Protein 4PLF (pdb70)

Foldseek 3Di:
DDAFAEEEEAACPQQSLLLLLVCLLVVRGAYEYEYQDPPVQQVSQVVSVVVSVVSVHDYHYHYDHDLLVCAPHQAYEYAPFDQAAPPDDLLPGFLLNRQVGQLVVLLVNLQSCQPGPQNHQYEYERPPFFVSQLLNCVNNVHDQQRTWYPAFQLLQLLLLVLVCVLLVHDSVQWGWTWWFGNALLIRTPQQPIGRNNHRVVVCCVVVSAHPVSSVVSRNCSRCVFSVQSVVVVDGTDHNSSNVRVVVLVCCQSAFVQDFTWIFGADDQALHDGDTTITATAGQGNSHRPGGDRDPDDPVSSVSNVVRVVVVVVSVVVCVVSVSDD/DDAWAEEEEEACPQQNLLLLLVCLLVVRGAYEYEYCDPPVQQVSQVVSVVVSVVSVHDYHYHYDPDLLVCAPHQEYEYAPFDQADPPDDLLPGFLLNRLVGCLVVLLVNLQSCLVGPLNHQYEYERPPWFVSQLSNCVQNVHDQQRTWYQAFQLLQLQLLVLVCVLLVHDSVQWGWTWWFGRALLIRTDQQPIGGNNHRPVVCCVVVSAHVVSSVVSRNCSRCVFSVQSVVVVDGTDRNSSSVRVVVLVVQQSAFVQDFTWIFGADDQALHDGDTTITATAGQGNSHRPGGDRDPDDPVSSVSNVVSVVVVVVSVVVSVVSPDDHCPPHD

Solvent-accessible surface area: 27295 Å² total; per-residue (Å²): 220,132,170,128,78,53,0,0,0,0,5,0,32,103,30,0,10,25,0,0,108,40,0,1,93,100,82,34,6,27,1,7,0,6,18,110,82,144,111,59,0,64,37,59,5,112,97,15,35,109,17,8,82,146,34,114,24,90,14,121,12,40,14,7,36,53,35,96,54,0,101,58,6,49,0,0,0,0,24,20,34,77,66,49,10,84,89,104,60,46,189,95,39,38,19,72,44,2,6,56,75,0,0,126,49,0,87,79,0,0,86,15,0,108,130,46,5,59,120,0,0,0,0,0,13,7,32,4,2,7,0,0,0,38,1,0,20,88,40,2,56,10,71,89,51,28,0,0,0,6,3,3,16,6,3,10,32,20,0,59,91,22,0,4,107,72,8,84,13,12,70,64,2,1,2,2,0,3,2,5,8,19,15,104,102,4,6,11,2,54,116,3,1,5,0,19,2,1,49,7,111,11,19,35,151,97,59,96,1,61,82,116,44,3,77,112,17,24,94,104,0,56,68,2,6,20,58,53,0,74,140,87,44,156,23,25,18,51,143,42,6,0,48,5,0,2,51,0,0,30,0,32,21,161,71,78,41,26,3,11,4,0,0,0,23,0,114,39,40,7,69,36,138,68,40,0,0,2,0,0,0,9,0,0,32,97,0,16,59,88,13,9,66,8,54,28,40,110,124,20,58,82,94,0,44,112,0,8,62,48,5,115,97,37,30,113,41,0,127,89,88,58,8,39,66,152,138,134,128,79,53,0,0,0,0,5,0,32,108,28,0,10,24,0,0,109,40,0,0,90,100,84,35,5,25,1,9,0,7,19,112,77,138,114,59,0,64,38,60,5,110,99,15,34,107,17,9,82,149,34,115,24,90,14,132,13,48,14,7,39,53,34,108,52,0,143,54,6,48,0,0,0,0,25,20,38,70,65,42,12,95,86,104,53,46,190,83,41,37,21,77,45,1,8,66,78,0,0,123,53,0,23,58,0,0,2,6,0,95,108,42,5,65,124,0,0,0,0,0,14,8,30,4,2,7,0,0,0,29,5,0,20,49,15,2,60,9,68,90,44,26,0,0,0,6,4,2,15,7,3,9,34,19,0,58,92,20,0,3,108,87,12,97,9,12,70,66,2,1,2,2,0,2,1,5,10,20,14,107,97,4,5,13,2,41,119,3,0,6,0,20,2,0,47,3,104,13,6,34,146,106,60,66,2,60,76,128,56,0,72,63,18,19,83,102,0,47,85,3,6,20,58,58,0,78,142,88,39,156,23,27,15,51,143,43,7,0,47,5,0,1,49,0,0,29,0,32,18,162,70,78,39,26,3,10,5,0,0,0,24,0,112,40,39,6,69,37,140,70,38,1,0,3,0,0,0,14,0,0,35,93,0,16,62,106,12,8,63,9,79,27,43,106,123,21,56,96,97,0,50,107,0,7,76,69,5,150,74,33,34,153,42,10,134,92,71,62,46,65,119,63,110,73,73,56

CATH classification: 3.40.50.720 (+1 more: 3.90.110.10)

Radius of gyration: 27.27 Å; Cα contacts (8 Å, |Δi|>4): 1520; chains: 2; bounding box: 61×84×60 Å

B-factor: mean 20.84, std 10.87, range [7.34, 77.81]

Nearest PDB structures (foldseek):
  4plf-assembly1_B  TM=9.972E-01  e=5.187E-67  Apicomplexa
  4plt-assembly1_B  TM=9.980E-01  e=7.867E-57  Apicomplexa
  1sow-assembly1_B  TM=9.976E-01  e=1.548E-54  Toxoplasma gondii
  1pzh-assembly1_C  TM=9.939E-01  e=4.296E-53  Toxoplasma gondii ME49
  7w8a-assembly1_A  TM=9.701E-01  e=4.616E-47  Babesia orientalis

InterPro domains:
  IPR001236 Lactate/malate dehydrogenase, N-terminal [PF00056] (10-153)
  IPR001557 L-lactate/malate dehydrogenase [PIRSF000102] (6-323)
  IPR001557 L-lactate/malate dehydrogenase [PR00086] (10-34)
  IPR001557 L-lactate/malate dehydrogenase [PR00086] (34-58)
  IPR001557 L-lactate/malate dehydrogenase [PR00086] (127-147)
  IPR001557 L-lactate/malate dehydrogenase [PR00086] (151-169)
  IPR001557 L-lactate/malate dehydrogenase [PR00086] (181-194)
  IPR011275 Malate dehydrogenase, type 3 [MF_00487] (9-323)
  IPR011275 Malate dehydrogenase, type 3 [TIGR01763] (8-320)
  IPR011275 Malate dehydrogenase, type 3 [cd01339] (11-320)
  IPR015955 Lactate dehydrogenase/glycoside hydrolase, family 4, C-terminal [G3DSA:3.90.110.10] (156-334)
  IPR015955 Lactate dehydrogenase/glycoside hydrolase, family 4, C-terminal [SSF56327] (154-322)
  IPR022383 Lactate/malate dehydrogenase, C-terminal [PF02866] (158-321)
  IPR036291 NAD(P)-binding domain superfamily [SSF51735] (10-154)

Secondary structure (DSSP, 8-state):
-PPPPEEEEE--SHHHHHHHHHHHHHT--EEEEE-SSSSHHHHHHHHHHHHHHHTT----EEEES-GGGGTT-SEEEE--S-SS-TT--STT--GGGGHHHHHHHHHHHHHHHHHH-TTSEEEE--SSHHHHHHHHHHHH---GGGEEE--HHHHHHHHHHHHHHHHT--GGGEE--EEB-SSTT-EE-GGG-EETTEEHHHHHHTTSS-HHHHHHHHHHHHHHHHHHHHHHSSS---HHHHHHHHHHHHHHHTT--EEEEEEEEEESGGG-EEEEEEEEEEEETTEEEEE------HHHHHHHHHHHHHHHHHHHHHHHTTS--/-PPPPEEEEE--SHHHHHHHHHHHHHT--EEEEE-SSSSHHHHHHHHHHHHHHHTT----EEEES-GGGGTT-SEEEE--S-SS-TT--STT--GGGGHHHHHHHHHHHHHHHHHH-TTSEEEE--SSHHHHHHHHHHHH---GGGEEE--HHHHHHHHHHHHHHHHTS-GGGEE--EEB-SSTT-EE-GGG-EETTEEHHHHHHTTSS-HHHHHHHHHHHHHHHHHHHHHHSSS---HHHHHHHHHHHHHHHTT--EEEEEEEEEESGGG-EEEEEEEEEEEETTEEEEE------HHHHHHHHHHHHHHHHHHHHHHHH-PPSSSS--

Structure (mmCIF, N/CA/C/O backbone):
data_4PLF
#
_entry.id   4PLF
#
_cell.length_a   113.440
_cell.length_b   143.190
_cell.length_c   91.420
_cell.angle_alpha   90.000
_cell.angle_beta   90.000
_cell.angle_gamma   90.000
#
_symmetry.space_group_name_H-M   'C 2 2 21'
#
loop_
_entity.id
_entity.type
_entity.pdbx_description
1 polymer 'lactate dehydrogenase'
2 non-polymer '1,4-DIHYDRONICOTINAMIDE ADENINE DINUCLEOTIDE'
3 non-polymer 'PYRUVIC ACID'
4 non-polymer NICOTINAMIDE-ADENINE-DINUCLEOTIDE
5 water water
#
loop_
_atom_site.group_PDB
_atom_site.id
_atom_site.type_symbol
_atom_site.label_atom_id
_atom_site.label_alt_id
_atom_site.label_comp_id
_atom_site.label_asym_id
_atom_site.label_entity_id
_atom_site.label_seq_id
_atom_site.pdbx_PDB_ins_code
_atom_site.Cartn_x
_atom_site.Cartn_y
_atom_site.Cartn_z
_atom_site.occupancy
_atom_site.B_iso_or_equiv
_atom_site.auth_seq_id
_atom_site.auth_comp_id
_atom_site.auth_asym_id
_atom_site.auth_atom_id
_atom_site.pdbx_PDB_model_num
ATOM 1 N N . MET A 1 5 ? -26.742 -38.790 -15.969 1.00 33.49 5 MET A N 1
ATOM 2 C CA . MET A 1 5 ? -25.407 -38.805 -16.551 1.00 31.06 5 MET A CA 1
ATOM 3 C C . MET A 1 5 ? -24.418 -38.178 -15.550 1.00 27.17 5 MET A C 1
ATOM 4 O O . MET A 1 5 ? -24.721 -37.244 -14.793 1.00 27.69 5 MET A O 1
ATOM 17 N N . THR A 1 6 ? -23.206 -38.684 -15.547 1.00 24.04 6 THR A N 1
ATOM 18 C CA . THR A 1 6 ? -22.114 -37.998 -14.827 1.00 21.69 6 THR A CA 1
ATOM 19 C C . THR A 1 6 ? -21.534 -36.948 -15.729 1.00 23.20 6 THR A C 1
ATOM 20 O O . THR A 1 6 ? -20.964 -37.280 -16.765 1.00 25.05 6 THR A O 1
ATOM 31 N N . LYS A 1 7 ? -21.561 -35.704 -15.314 1.00 22.73 7 LYS A N 1
ATOM 32 C CA . LYS A 1 7 ? -21.064 -34.655 -16.170 1.00 22.14 7 LYS A CA 1
ATOM 33 C C . LYS A 1 7 ? -19.525 -34.578 -16.158 1.00 17.74 7 LYS A C 1
ATOM 34 O O . LYS A 1 7 ? -18.890 -34.988 -15.194 1.00 17.61 7 LYS A O 1
ATOM 53 N N . ARG A 1 8 ? -18.986 -33.943 -17.179 1.00 14.61 8 ARG A N 1
ATOM 54 C CA . ARG A 1 8 ? -17.590 -33.530 -17.157 1.00 12.45 8 ARG A CA 1
ATOM 55 C C . ARG A 1 8 ? -17.361 -32.673 -15.927 1.00 11.85 8 ARG A C 1
ATOM 56 O O . ARG A 1 8 ? -18.234 -31.960 -15.427 1.00 12.90 8 ARG A O 1
ATOM 77 N N . LYS A 1 9 ? -16.154 -32.723 -15.454 1.00 10.38 9 LYS A N 1
ATOM 78 C CA . LYS A 1 9 ? -15.719 -31.765 -14.430 1.00 10.27 9 LYS A CA 1
ATOM 79 C C . LYS A 1 9 ? -15.889 -30.366 -14.950 1.00 10.49 9 LYS A C 1
ATOM 80 O O . LYS A 1 9 ? -15.691 -30.137 -16.132 1.00 11.13 9 LYS A O 1
ATOM 99 N N . LYS A 1 10 ? -16.122 -29.432 -14.051 1.00 10.35 10 LYS A N 1
ATOM 100 C CA . LYS A 1 10 ? -16.285 -27.998 -14.386 1.00 10.39 10 LYS A CA 1
ATOM 101 C C . LYS A 1 10 ? -15.282 -27.212 -13.568 1.00 9.70 10 LYS A C 1
ATOM 102 O O . LYS A 1 10 ? -15.280 -27.302 -12.334 1.00 10.42 10 LYS A O 1
ATOM 121 N N . ILE A 1 11 ? -14.448 -26.468 -14.266 1.00 9.49 11 ILE A N 1
ATOM 122 C CA . ILE A 1 11 ? -13.384 -25.696 -13.639 1.00 9.13 11 ILE A CA 1
ATOM 123 C C . ILE A 1 11 ? -13.640 -24.232 -13.980 1.00 8.50 11 ILE A C 1
ATOM 124 O O . ILE A 1 11 ? -13.619 -23.868 -15.164 1.00 9.62 11 ILE A O 1
ATOM 140 N N . SER A 1 12 ? -13.823 -23.402 -12.948 1.00 8.36 12 SER A N 1
ATOM 141 C CA . SER A 1 12 ? -13.986 -21.978 -13.173 1.00 8.76 12 SER A CA 1
ATOM 142 C C . SER A 1 12 ? -12.743 -21.221 -12.833 1.00 8.78 12 SER A C 1
ATOM 143 O O . SER A 1 12 ? -12.154 -21.413 -11.777 1.00 9.72 12 SER A O 1
ATOM 151 N N . LEU A 1 13 ? -12.315 -20.358 -13.733 1.00 8.58 13 LEU A N 1
ATOM 152 C CA . LEU A 1 13 ? -11.110 -19.575 -13.610 1.00 8.24 13 LEU A CA 1
ATOM 153 C C . LEU A 1 13 ? -11.541 -18.130 -13.454 1.00 8.48 13 LEU A C 1
ATOM 154 O O . LEU A 1 13 ? -12.056 -17.497 -14.380 1.00 9.39 13 LEU A O 1
ATOM 170 N N . ILE A 1 14 ? -11.453 -17.659 -12.225 1.00 8.63 14 ILE A N 1
ATOM 171 C CA . ILE A 1 14 ? -11.915 -16.350 -11.840 1.00 8.72 14 ILE A CA 1
ATOM 172 C C . ILE A 1 14 ? -10.704 -15.418 -12.003 1.00 9.18 14 ILE A C 1
ATOM 173 O O . ILE A 1 14 ? -9.776 -15.396 -11.191 1.00 9.66 14 ILE A O 1
ATOM 189 N N . GLY A 1 15 ? -10.718 -14.707 -13.137 1.00 8.66 15 GLY A N 1
ATOM 190 C CA . GLY A 1 15 ? -9.579 -13.992 -13.647 1.00 8.25 15 GLY A CA 1
ATOM 191 C C . GLY A 1 15 ? -9.152 -14.700 -14.947 1.00 8.73 15 GLY A C 1
ATOM 192 O O . GLY A 1 15 ? -8.800 -15.891 -14.963 1.00 9.46 15 GLY A O 1
ATOM 196 N N . SER A 1 16 ? -9.127 -13.945 -16.044 1.00 8.96 16 SER A N 1
ATOM 197 C CA . SER A 1 16 ? -8.870 -14.471 -17.391 1.00 9.05 16 SER A CA 1
ATOM 198 C C . SER A 1 16 ? -7.715 -13.771 -18.074 1.00 9.32 16 SER A C 1
ATOM 199 O O . SER A 1 16 ? -7.703 -13.640 -19.281 1.00 10.47 16 SER A O 1
ATOM 207 N N . GLY A 1 17 ? -6.792 -13.333 -17.249 1.00 9.39 17 GLY A N 1
ATOM 208 C CA . GLY A 1 17 ? -5.559 -12.713 -17.730 1.00 9.25 17 GLY A CA 1
ATOM 209 C C . GLY A 1 17 ? -4.509 -13.760 -18.092 1.00 9.73 17 GLY A C 1
ATOM 210 O O . GLY A 1 17 ? -4.813 -14.827 -18.602 1.00 9.97 17 GLY A O 1
ATOM 214 N N . MET A 1 18 ? -3.255 -13.434 -17.870 1.00 9.17 18 MET A N 1
ATOM 215 C CA . MET A 1 18 ? -2.180 -14.325 -18.325 1.00 9.46 18 MET A CA 1
ATOM 216 C C . MET A 1 18 ? -2.287 -15.669 -17.667 1.00 9.17 18 MET A C 1
ATOM 217 O O . MET A 1 18 ? -2.208 -16.682 -18.387 1.00 10.30 18 MET A O 1
ATOM 231 N N . ILE A 1 19 ? -2.366 -15.733 -16.362 1.00 9.02 19 ILE A N 1
ATOM 232 C CA . ILE A 1 19 ? -2.442 -17.038 -15.735 1.00 9.00 19 ILE A CA 1
ATOM 233 C C . ILE A 1 19 ? -3.755 -17.737 -16.031 1.00 8.62 19 ILE A C 1
ATOM 234 O O . ILE A 1 19 ? -3.747 -18.952 -16.326 1.00 8.82 19 ILE A O 1
ATOM 250 N N . GLY A 1 20 ? -4.862 -17.025 -15.953 1.00 8.37 20 GLY A N 1
ATOM 251 C CA . GLY A 1 20 ? -6.122 -17.672 -16.198 1.00 8.61 20 GLY A CA 1
ATOM 252 C C . GLY A 1 20 ? -6.222 -18.295 -17.598 1.00 8.84 20 GLY A C 1
ATOM 253 O O . GLY A 1 20 ? -6.625 -19.454 -17.755 1.00 8.84 20 GLY A O 1
ATOM 257 N N . GLY A 1 21 ? -5.809 -17.533 -18.641 1.00 8.68 21 GLY A N 1
ATOM 258 C CA . GLY A 1 21 ? -5.869 -18.097 -19.978 1.00 9.11 21 GLY A CA 1
ATOM 259 C C . GLY A 1 21 ? -4.929 -19.269 -20.130 1.00 8.40 21 GLY A C 1
ATOM 260 O O . GLY A 1 21 ? -5.286 -20.256 -20.802 1.00 8.37 21 GLY A O 1
ATOM 264 N N . THR A 1 22 ? -3.736 -19.160 -19.524 1.00 8.67 22 THR A N 1
ATOM 265 C CA . THR A 1 22 ? -2.778 -20.253 -19.646 1.00 8.32 22 THR A CA 1
ATOM 266 C C . THR A 1 22 ? -3.268 -21.500 -18.950 1.00 7.65 22 THR A C 1
ATOM 267 O O . THR A 1 22 ? -3.093 -22.592 -19.453 1.00 8.00 22 THR A O 1
ATOM 278 N N . MET A 1 23 ? -3.931 -21.357 -17.811 1.00 7.34 23 MET A N 1
ATOM 279 C CA . MET A 1 23 ? -4.536 -22.502 -17.139 1.00 7.41 23 MET A CA 1
ATOM 280 C C . MET A 1 23 ? -5.640 -23.090 -17.972 1.00 8.19 23 MET A C 1
ATOM 281 O O . MET A 1 23 ? -5.739 -24.336 -18.081 1.00 8.67 23 MET A O 1
ATOM 295 N N . ALA A 1 24 ? -6.461 -22.269 -18.626 1.00 8.27 24 ALA A N 1
ATOM 296 C CA . ALA A 1 24 ? -7.484 -22.800 -19.525 1.00 8.39 24 ALA A CA 1
ATOM 297 C C . ALA A 1 24 ? -6.851 -23.620 -20.651 1.00 8.17 24 ALA A C 1
ATOM 298 O O . ALA A 1 24 ? -7.397 -24.643 -21.038 1.00 9.02 24 ALA A O 1
ATOM 305 N N . TYR A 1 25 ? -5.708 -23.177 -21.155 1.00 8.07 25 TYR A N 1
ATOM 306 C CA . TYR A 1 25 ? -5.031 -23.892 -22.212 1.00 8.34 25 TYR A CA 1
ATOM 307 C C . TYR A 1 25 ? -4.596 -25.220 -21.721 1.00 8.78 25 TYR A C 1
ATOM 308 O O . TYR A 1 25 ? -4.740 -26.195 -22.461 1.00 9.44 25 TYR A O 1
ATOM 326 N N . LEU A 1 26 ? -4.019 -25.310 -20.519 1.00 8.87 26 LEU A N 1
ATOM 327 C CA . LEU A 1 26 ? -3.680 -26.609 -19.992 1.00 8.35 26 LEU A CA 1
ATOM 328 C C . LEU A 1 26 ? -4.908 -27.497 -19.845 1.00 8.80 26 LEU A C 1
ATOM 329 O O . LEU A 1 26 ? -4.856 -28.685 -20.095 1.00 9.70 26 LEU A O 1
ATOM 345 N N . CYS A 1 27 ? -6.020 -26.942 -19.363 1.00 9.62 27 CYS A N 1
ATOM 346 C CA . CYS A 1 27 ? -7.247 -27.743 -19.203 1.00 10.12 27 CYS A CA 1
ATOM 347 C C . CYS A 1 27 ? -7.668 -28.292 -20.589 1.00 10.66 27 CYS A C 1
ATOM 348 O O . CYS A 1 27 ? -8.135 -29.416 -20.663 1.00 11.95 27 CYS A O 1
ATOM 356 N N . ALA A 1 28 ? -7.531 -27.489 -21.663 1.00 11.28 28 ALA A N 1
ATOM 357 C CA . ALA A 1 28 ? -7.920 -27.901 -23.012 1.00 12.59 28 ALA A CA 1
ATOM 358 C C . ALA A 1 28 ? -6.935 -29.001 -23.479 1.00 12.78 28 ALA A C 1
ATOM 359 O O . ALA A 1 28 ? -7.367 -30.006 -24.040 1.00 15.14 28 ALA A O 1
ATOM 366 N N . GLN A 1 29 ? -5.627 -28.836 -23.243 1.00 11.29 29 GLN A N 1
ATOM 367 C CA . GLN A 1 29 ? -4.654 -29.809 -23.711 1.00 11.68 29 GLN A CA 1
ATOM 368 C C . GLN A 1 29 ? -4.813 -31.140 -23.018 1.00 12.75 29 GLN A C 1
ATOM 369 O O . GLN A 1 29 ? -4.634 -32.221 -23.627 1.00 14.33 29 GLN A O 1
ATOM 383 N N . LYS A 1 30 ? -5.118 -31.070 -21.729 1.00 11.59 30 LYS A N 1
ATOM 384 C CA . LYS A 1 30 ? -5.194 -32.211 -20.816 1.00 11.86 30 LYS A CA 1
ATOM 385 C C . LYS A 1 30 ? -6.617 -32.787 -20.703 1.00 11.71 30 LYS A C 1
ATOM 386 O O . LYS A 1 30 ? -6.815 -33.851 -20.057 1.00 13.60 30 LYS A O 1
ATOM 405 N N . GLU A 1 31 ? -7.575 -32.126 -21.336 1.00 10.71 31 GLU A N 1
ATOM 406 C CA . GLU A 1 31 ? -8.964 -32.526 -21.338 1.00 10.59 31 GLU A CA 1
ATOM 407 C C . GLU A 1 31 ? -9.444 -32.691 -19.901 1.00 11.04 31 GLU A C 1
ATOM 408 O O . GLU A 1 31 ? -10.104 -33.646 -19.500 1.00 11.92 31 GLU A O 1
ATOM 420 N N . LEU A 1 32 ? -9.132 -31.735 -19.035 1.00 11.05 32 LEU A N 1
ATOM 421 C CA . LEU A 1 32 ? -9.422 -31.881 -17.597 1.00 12.13 32 LEU A CA 1
ATOM 422 C C . LEU A 1 32 ? -10.891 -31.725 -17.263 1.00 12.44 32 LEU A C 1
ATOM 423 O O . LEU A 1 32 ? -11.405 -32.375 -16.340 1.00 13.72 32 LEU A O 1
ATOM 439 N N . GLY A 1 33 ? -11.595 -30.946 -18.039 1.00 11.76 33 GLY A N 1
ATOM 440 C CA . GLY A 1 33 ? -12.970 -30.585 -17.712 1.00 11.89 33 GLY A CA 1
ATOM 441 C C . GLY A 1 33 ? -13.359 -29.404 -18.557 1.00 12.00 33 GLY A C 1
ATOM 442 O O . GLY A 1 33 ? -12.515 -28.807 -19.251 1.00 12.54 33 GLY A O 1
ATOM 446 N N . ASP A 1 34 ? -14.646 -29.054 -18.520 1.00 10.52 34 ASP A N 1
ATOM 447 C CA . ASP A 1 34 ? -15.088 -27.811 -19.120 1.00 10.74 34 ASP A CA 1
ATOM 448 C C . ASP A 1 34 ? -14.565 -26.676 -18.306 1.00 9.27 34 ASP A C 1
ATOM 449 O O . ASP A 1 34 ? -14.375 -26.772 -17.112 1.00 10.59 34 ASP A O 1
ATOM 458 N N . VAL A 1 35 ? -14.378 -25.546 -18.977 1.00 8.75 35 VAL A N 1
ATOM 459 C CA . VAL A 1 35 ? -13.737 -24.375 -18.400 1.00 8.90 35 VAL A CA 1
ATOM 460 C C . VAL A 1 35 ? -14.628 -23.166 -18.562 1.00 8.89 35 VAL A C 1
ATOM 461 O O . VAL A 1 35 ? -15.143 -22.875 -19.630 1.00 10.05 35 VAL A O 1
ATOM 474 N N . VAL A 1 36 ? -14.761 -22.409 -17.477 1.00 8.87 36 VAL A N 1
ATOM 475 C CA . VAL A 1 36 ? -15.354 -21.065 -17.464 1.00 9.94 36 VAL A CA 1
ATOM 476 C C . VAL A 1 36 ? -14.254 -20.069 -17.176 1.00 9.58 36 VAL A C 1
ATOM 477 O O . VAL A 1 36 ? -13.547 -20.197 -16.164 1.00 10.71 36 VAL A O 1
ATOM 490 N N . LEU A 1 37 ? -14.088 -19.124 -18.094 1.00 9.47 37 LEU A N 1
ATOM 491 C CA . LEU A 1 37 ? -13.135 -18.024 -17.971 1.00 10.34 37 LEU A CA 1
ATOM 492 C C . LEU A 1 37 ? -13.917 -16.792 -17.635 1.00 9.48 37 LEU A C 1
ATOM 493 O O . LEU A 1 37 ? -14.615 -16.262 -18.497 1.00 10.18 37 LEU A O 1
ATOM 509 N N . PHE A 1 38 ? -13.841 -16.361 -16.398 1.00 9.95 38 PHE A N 1
ATOM 510 C CA . PHE A 1 38 ? -14.556 -15.196 -15.915 1.00 10.58 38 PHE A CA 1
ATOM 511 C C . PHE A 1 38 ? -13.601 -14.045 -15.757 1.00 9.68 38 PHE A C 1
ATOM 512 O O . PHE A 1 38 ? -12.474 -14.194 -15.258 1.00 10.37 38 PHE A O 1
ATOM 529 N N . ASP A 1 39 ? -14.018 -12.846 -16.114 1.00 9.84 39 ASP A N 1
ATOM 530 C CA . ASP A 1 39 ? -13.254 -11.625 -15.848 1.00 10.44 39 ASP A CA 1
ATOM 531 C C . ASP A 1 39 ? -14.197 -10.470 -15.777 1.00 11.86 39 ASP A C 1
ATOM 532 O O . ASP A 1 39 ? -15.307 -10.530 -16.262 1.00 12.45 39 ASP A O 1
ATOM 541 N N A VAL A 1 40 ? -13.747 -9.391 -15.190 0.56 11.91 40 VAL A N 1
ATOM 542 N N B VAL A 1 40 ? -13.720 -9.396 -15.182 0.44 11.70 40 VAL A N 1
ATOM 543 C CA A VAL A 1 40 ? -14.491 -8.133 -15.228 0.56 14.14 40 VAL A CA 1
ATOM 544 C CA B VAL A 1 40 ? -14.406 -8.107 -15.181 0.44 12.74 40 VAL A CA 1
ATOM 545 C C A VAL A 1 40 ? -14.310 -7.304 -16.485 0.56 13.77 40 VAL A C 1
ATOM 546 C C B VAL A 1 40 ? -14.375 -7.401 -16.528 0.44 13.12 40 VAL A C 1
ATOM 547 O O A VAL A 1 40 ? -15.059 -6.358 -16.714 0.56 15.18 40 VAL A O 1
ATOM 548 O O B VAL A 1 40 ? -15.333 -6.710 -16.898 0.44 14.21 40 VAL A O 1
ATOM 573 N N . VAL A 1 41 ? -13.321 -7.627 -17.297 1.00 13.07 41 VAL A N 1
ATOM 574 C CA . VAL A 1 41 ? -13.109 -6.904 -18.541 1.00 13.12 41 VAL A CA 1
ATOM 575 C C . VAL A 1 41 ? -14.080 -7.480 -19.560 1.00 12.94 41 VAL A C 1
ATOM 576 O O . VAL A 1 41 ? -14.026 -8.656 -19.858 1.00 12.95 41 VAL A O 1
ATOM 589 N N . LYS A 1 42 ? -14.925 -6.627 -20.121 1.00 13.55 42 LYS A N 1
ATOM 590 C CA . LYS A 1 42 ? -15.924 -7.071 -21.109 1.00 14.82 42 LYS A CA 1
ATOM 591 C C . LYS A 1 42 ? -15.247 -7.607 -22.343 1.00 13.83 42 LYS A C 1
ATOM 592 O O . LYS A 1 42 ? -14.240 -7.054 -22.810 1.00 14.32 42 LYS A O 1
ATOM 611 N N . ASN A 1 43 ? -15.773 -8.704 -22.865 1.00 12.71 43 ASN A N 1
ATOM 612 C CA . ASN A 1 43 ? -15.445 -9.296 -24.187 1.00 12.71 43 ASN A CA 1
ATOM 613 C C . ASN A 1 43 ? -14.107 -10.056 -24.222 1.00 12.07 43 ASN A C 1
ATOM 614 O O . ASN A 1 43 ? -13.988 -10.990 -25.013 1.00 11.65 43 ASN A O 1
ATOM 625 N N . MET A 1 44 ? -13.143 -9.688 -23.400 1.00 11.68 44 MET A N 1
ATOM 626 C CA . MET A 1 44 ? -11.834 -10.333 -23.452 1.00 11.25 44 MET A CA 1
ATOM 627 C C . MET A 1 44 ? -11.927 -11.818 -23.142 1.00 10.83 44 MET A C 1
ATOM 628 O O . MET A 1 44 ? -11.370 -12.585 -23.889 1.00 10.61 44 MET A O 1
ATOM 642 N N . PRO A 1 45 ? -12.607 -12.239 -22.058 1.00 10.26 45 PRO A N 1
ATOM 643 C CA . PRO A 1 45 ? -12.657 -13.682 -21.817 1.00 10.90 45 PRO A CA 1
ATOM 644 C C . PRO A 1 45 ? -13.392 -14.442 -22.929 1.00 9.95 45 PRO A C 1
ATOM 645 O O . PRO A 1 45 ? -13.060 -15.596 -23.214 1.00 9.91 45 PRO A O 1
ATOM 656 N N . GLN A 1 46 ? -14.410 -13.818 -23.501 1.00 11.11 46 GLN A N 1
ATOM 657 C CA . GLN A 1 46 ? -15.104 -14.395 -24.629 1.00 10.46 46 GLN A CA 1
ATOM 658 C C . GLN A 1 46 ? -14.138 -14.625 -25.818 1.00 10.27 46 GLN A C 1
ATOM 659 O O . GLN A 1 46 ? -14.234 -15.636 -26.494 1.00 10.77 46 GLN A O 1
ATOM 673 N N . GLY A 1 47 ? -13.283 -13.665 -26.080 1.00 10.60 47 GLY A N 1
ATOM 674 C CA . GLY A 1 47 ? -12.294 -13.830 -27.137 1.00 10.41 47 GLY A CA 1
ATOM 675 C C . GLY A 1 47 ? -11.298 -14.935 -26.845 1.00 9.83 47 GLY A C 1
ATOM 676 O O . GLY A 1 47 ? -11.043 -15.735 -27.717 1.00 9.93 47 GLY A O 1
ATOM 680 N N . LYS A 1 48 ? -10.765 -14.937 -25.643 1.00 9.30 48 LYS A N 1
ATOM 681 C CA . LYS A 1 48 ? -9.861 -16.027 -25.322 1.00 9.42 48 LYS A CA 1
ATOM 682 C C . LYS A 1 48 ? -10.577 -17.344 -25.381 1.00 9.03 48 LYS A C 1
ATOM 683 O O . LYS A 1 48 ? -9.955 -18.301 -25.824 1.00 9.59 48 LYS A O 1
ATOM 702 N N . ALA A 1 49 ? -11.809 -17.432 -24.910 1.00 9.33 49 ALA A N 1
ATOM 703 C CA . ALA A 1 49 ? -12.503 -18.699 -24.957 1.00 9.37 49 ALA A CA 1
ATOM 704 C C . ALA A 1 49 ? -12.696 -19.195 -26.383 1.00 9.69 49 ALA A C 1
ATOM 705 O O . ALA A 1 49 ? -12.609 -20.403 -26.581 1.00 10.55 49 ALA A O 1
ATOM 712 N N . LEU A 1 50 ? -12.935 -18.300 -27.316 1.00 9.62 50 LEU A N 1
ATOM 713 C CA . LEU A 1 50 ? -13.048 -18.773 -28.707 1.00 10.35 50 LEU A CA 1
ATOM 714 C C . LEU A 1 50 ? -11.711 -19.350 -29.163 1.00 9.43 50 LEU A C 1
ATOM 715 O O . LEU A 1 50 ? -11.662 -20.422 -29.769 1.00 9.75 50 LEU A O 1
ATOM 731 N N . ASP A 1 51 ? -10.631 -18.626 -28.904 1.00 8.59 51 ASP A N 1
ATOM 732 C CA . ASP A 1 51 ? -9.294 -19.084 -29.296 1.00 8.32 51 ASP A CA 1
ATOM 733 C C . ASP A 1 51 ? -8.993 -20.429 -28.678 1.00 9.01 51 ASP A C 1
ATOM 734 O O . ASP A 1 51 ? -8.505 -21.352 -29.348 1.00 8.81 51 ASP A O 1
ATOM 743 N N . LEU A 1 52 ? -9.291 -20.538 -27.388 1.00 9.34 52 LEU A N 1
ATOM 744 C CA . LEU A 1 52 ? -9.073 -21.806 -26.700 1.00 9.18 52 LEU A CA 1
ATOM 745 C C . LEU A 1 52 ? -9.914 -22.954 -27.201 1.00 9.05 52 LEU A C 1
ATOM 746 O O . LEU A 1 52 ? -9.465 -24.065 -27.289 1.00 10.13 52 LEU A O 1
ATOM 762 N N . SER A 1 53 ? -11.145 -22.633 -27.578 1.00 9.39 53 SER A N 1
ATOM 763 C CA . SER A 1 53 ? -12.010 -23.613 -28.189 1.00 9.53 53 SER A CA 1
ATOM 764 C C . SER A 1 53 ? -11.437 -24.136 -29.502 1.00 9.42 53 SER A C 1
ATOM 765 O O . SER A 1 53 ? -11.429 -25.338 -29.769 1.00 10.87 53 SER A O 1
ATOM 773 N N . HIS A 1 54 ? -10.946 -23.238 -30.348 1.00 9.05 54 HIS A N 1
ATOM 774 C CA . HIS A 1 54 ? -10.255 -23.635 -31.578 1.00 9.24 54 HIS A CA 1
ATOM 775 C C . HIS A 1 54 ? -9.088 -24.533 -31.244 1.00 10.37 54 HIS A C 1
ATOM 776 O O . HIS A 1 54 ? -8.834 -25.533 -31.906 1.00 10.00 54 HIS A O 1
ATOM 791 N N A SER A 1 55 ? -8.349 -24.199 -30.202 0.77 9.71 55 SER A N 1
ATOM 792 N N B SER A 1 55 ? -8.368 -24.173 -30.181 0.23 10.70 55 SER A N 1
ATOM 793 C CA A SER A 1 55 ? -7.181 -24.993 -29.822 0.77 9.47 55 SER A CA 1
ATOM 794 C CA B SER A 1 55 ? -7.200 -24.927 -29.711 0.23 10.86 55 SER A CA 1
ATOM 795 C C A SER A 1 55 ? -7.533 -26.385 -29.322 0.77 9.96 55 SER A C 1
ATOM 796 C C B SER A 1 55 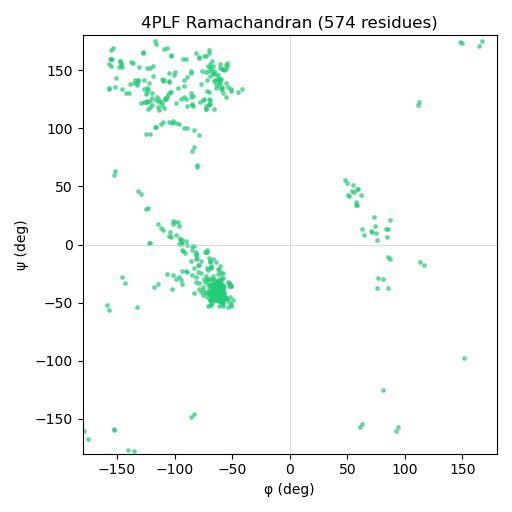? -7.561 -26.364 -29.377 0.23 10.74 55 SER A C 1
ATOM 797 O O A SER A 1 55 ? -6.796 -27.352 -29.538 0.77 10.45 55 SER A O 1
ATOM 798 O O B SER A 1 55 ? -6.832 -27.304 -29.698 0.23 11.04 55 SER A O 1
ATOM 813 N N . SER A 1 56 ? -8.705 -26.532 -28.735 1.00 10.16 56 SER A N 1
ATOM 814 C CA A SER A 1 56 ? -9.162 -27.876 -28.338 0.65 11.19 56 SER A CA 1
ATOM 815 C CA B SER A 1 56 ? -9.154 -27.858 -28.335 0.35 10.83 56 SER A CA 1
ATOM 816 C C . SER A 1 56 ? -9.456 -28.729 -29.539 1.00 9.90 56 SER A C 1
ATOM 817 O O . SER A 1 56 ? -9.207 -29.925 -29.510 1.00 10.52 56 SER A O 1
ATOM 830 N N . SER A 1 57 ? -9.970 -28.127 -30.616 1.00 10.09 57 SER A N 1
ATOM 831 C CA . SER A 1 57 ? -10.180 -28.885 -31.825 1.00 11.29 57 SER A CA 1
ATOM 832 C C . SER A 1 57 ? -8.813 -29.397 -32.368 1.00 9.99 57 SER A C 1
ATOM 833 O O . SER A 1 57 ? -8.700 -30.579 -32.744 1.00 11.17 57 SER A O 1
ATOM 841 N N . ILE A 1 58 ? -7.801 -28.564 -32.387 1.00 9.58 58 ILE A N 1
ATOM 842 C CA . ILE A 1 58 ? -6.494 -28.961 -32.816 1.00 10.45 58 ILE A CA 1
ATOM 843 C C . ILE A 1 58 ? -5.937 -30.092 -31.953 1.00 10.86 58 ILE A C 1
ATOM 844 O O . ILE A 1 58 ? -5.356 -31.068 -32.453 1.00 11.56 58 ILE A O 1
ATOM 860 N N . ALA A 1 59 ? -6.146 -30.007 -30.637 1.00 9.52 59 ALA A N 1
ATOM 861 C CA . ALA A 1 59 ? -5.688 -31.033 -29.666 1.00 10.38 59 ALA A CA 1
ATOM 862 C C . ALA A 1 59 ? -6.506 -32.313 -29.702 1.00 11.00 59 ALA A C 1
ATOM 863 O O . ALA A 1 59 ? -6.141 -33.267 -29.007 1.00 12.40 59 ALA A O 1
ATOM 870 N N . ASP A 1 60 ? -7.606 -32.348 -30.474 1.00 9.00 60 ASP A N 1
ATOM 871 C CA . ASP A 1 60 ? -8.486 -33.503 -30.447 1.00 10.26 60 ASP A CA 1
ATOM 872 C C . ASP A 1 60 ? -9.047 -33.792 -29.041 1.00 11.94 60 ASP A C 1
ATOM 873 O O . ASP A 1 60 ? -9.234 -34.941 -28.678 1.00 14.28 60 ASP A O 1
ATOM 882 N N . THR A 1 61 ? -9.279 -32.719 -28.289 1.00 9.73 61 THR A N 1
ATOM 883 C CA . THR A 1 61 ? -9.884 -32.884 -26.981 1.00 9.30 61 THR A CA 1
ATOM 884 C C . THR A 1 61 ? -11.311 -32.359 -27.015 1.00 10.74 61 THR A C 1
ATOM 885 O O . THR A 1 61 ? -11.754 -31.701 -27.980 1.00 11.52 61 THR A O 1
ATOM 896 N N . ASN A 1 62 ? -12.022 -32.682 -25.962 1.00 10.43 62 ASN A N 1
ATOM 897 C CA . ASN A 1 62 ? -13.470 -32.492 -25.850 1.00 10.60 62 ASN A CA 1
ATOM 898 C C . ASN A 1 62 ? -13.750 -31.663 -24.623 1.00 11.52 62 ASN A C 1
ATOM 899 O O . ASN A 1 62 ? -14.006 -32.199 -23.560 1.00 12.43 62 ASN A O 1
ATOM 910 N N A VAL A 1 63 ? -13.721 -30.360 -24.809 0.64 11.89 63 VAL A N 1
ATOM 911 N N B VAL A 1 63 ? -13.682 -30.371 -24.780 0.36 12.22 63 VAL A N 1
ATOM 912 C CA A VAL A 1 63 ? -13.679 -29.333 -23.735 0.64 13.32 63 VAL A CA 1
ATOM 913 C CA B VAL A 1 63 ? -13.953 -29.469 -23.680 0.36 12.56 63 VAL A CA 1
ATOM 914 C C A VAL A 1 63 ? -14.527 -28.159 -24.173 0.64 12.66 63 VAL A C 1
ATOM 915 C C B VAL A 1 63 ? -14.706 -28.311 -24.244 0.36 12.15 63 VAL A C 1
ATOM 916 O O A VAL A 1 63 ? -14.192 -27.565 -25.182 0.64 14.21 63 VAL A O 1
ATOM 917 O O B VAL A 1 63 ? -14.582 -27.955 -25.420 0.36 13.06 63 VAL A O 1
ATOM 942 N N . LYS A 1 64 ? -15.548 -27.793 -23.379 1.00 11.09 64 LYS A N 1
ATOM 943 C CA A LYS A 1 64 ? -16.239 -26.542 -23.627 0.29 12.22 64 LYS A CA 1
ATOM 944 C CA B LYS A 1 64 ? -16.234 -26.537 -23.626 0.34 12.21 64 LYS A CA 1
ATOM 945 C CA C LYS A 1 64 ? -16.232 -26.537 -23.625 0.37 12.21 64 LYS A CA 1
ATOM 946 C C . LYS A 1 64 ? -15.493 -25.452 -22.873 1.00 11.81 64 LYS A C 1
ATOM 947 O O . LYS A 1 64 ? -15.158 -25.628 -21.706 1.00 14.05 64 LYS A O 1
ATOM 998 N N . VAL A 1 65 ? -15.237 -24.350 -23.531 1.00 10.59 65 VAL A N 1
ATOM 999 C CA . VAL A 1 65 ? -14.571 -23.193 -22.920 1.00 10.36 65 VAL A CA 1
ATOM 1000 C C . VAL A 1 65 ? -15.506 -22.006 -23.103 1.00 11.73 65 VAL A C 1
ATOM 1001 O O . VAL A 1 65 ? -15.812 -21.627 -24.240 1.00 13.73 65 VAL A O 1
ATOM 1014 N N . THR A 1 66 ? -15.984 -21.464 -22.004 1.00 11.19 66 THR A N 1
ATOM 1015 C CA . THR A 1 66 ? -16.965 -20.419 -21.989 1.00 12.85 66 THR A CA 1
ATOM 1016 C C . THR A 1 66 ? -16.306 -19.188 -21.387 1.00 12.41 66 THR A C 1
ATOM 1017 O O . THR A 1 66 ? -15.790 -19.234 -20.278 1.00 15.90 66 THR A O 1
ATOM 1028 N N . GLY A 1 67 ? -16.347 -18.071 -22.040 1.00 10.48 67 GLY A N 1
ATOM 1029 C CA . GLY A 1 67 ? -15.904 -16.833 -21.454 1.00 9.36 67 GLY A CA 1
ATOM 1030 C C . GLY A 1 67 ? -17.098 -16.026 -20.984 1.00 11.76 67 GLY A C 1
ATOM 1031 O O . GLY A 1 67 ? -18.158 -16.034 -21.625 1.00 12.42 67 GLY A O 1
ATOM 1035 N N . THR A 1 68 ? -16.902 -15.306 -19.885 1.00 11.43 68 THR A N 1
ATOM 1036 C CA . THR A 1 68 ? -18.047 -14.649 -19.272 1.00 11.81 68 THR A CA 1
ATOM 1037 C C . THR A 1 68 ? -17.639 -13.477 -18.418 1.00 10.04 68 THR A C 1
ATOM 1038 O O . THR A 1 68 ? -16.537 -13.427 -17.868 1.00 10.22 68 THR A O 1
ATOM 1049 N N . ASN A 1 69 ? -18.595 -12.560 -18.258 1.00 11.35 69 ASN A N 1
ATOM 1050 C CA . ASN A 1 69 ? -18.499 -11.469 -17.310 1.00 12.51 69 ASN A CA 1
ATOM 1051 C C . ASN A 1 69 ? -19.471 -11.578 -16.187 1.00 13.88 69 ASN A C 1
ATOM 1052 O O . ASN A 1 69 ? -19.650 -10.624 -15.437 1.00 15.34 69 ASN A O 1
ATOM 1063 N N . SER A 1 70 ? -20.053 -12.738 -16.047 1.00 14.94 70 SER A N 1
ATOM 1064 C CA A SER A 1 70 ? -21.111 -12.960 -15.049 0.39 15.13 70 SER A CA 1
ATOM 1065 C CA B SER A 1 70 ? -21.066 -12.935 -15.014 0.61 14.66 70 SER A CA 1
ATOM 1066 C C . SER A 1 70 ? -20.707 -14.033 -14.039 1.00 14.00 70 SER A C 1
ATOM 1067 O O . SER A 1 70 ? -20.385 -15.145 -14.442 1.00 14.12 70 SER A O 1
ATOM 1082 N N . TYR A 1 71 ? -20.723 -13.706 -12.781 1.00 14.10 71 TYR A N 1
ATOM 1083 C CA . TYR A 1 71 ? -20.405 -14.695 -11.764 1.00 14.25 71 TYR A CA 1
ATOM 1084 C C . TYR A 1 71 ? -21.323 -15.879 -11.763 1.00 14.21 71 TYR A C 1
ATOM 1085 O O . TYR A 1 71 ? -20.952 -16.967 -11.304 1.00 14.23 71 TYR A O 1
ATOM 1103 N N . GLU A 1 72 ? -22.541 -15.720 -12.257 1.00 16.14 72 GLU A N 1
ATOM 1104 C CA . GLU A 1 72 ? -23.472 -16.840 -12.256 1.00 18.46 72 GLU A CA 1
ATOM 1105 C C . GLU A 1 72 ? -22.960 -18.063 -13.004 1.00 16.58 72 GLU A C 1
ATOM 1106 O O . GLU A 1 72 ? -23.382 -19.162 -12.767 1.00 16.98 72 GLU A O 1
ATOM 1118 N N . ASP A 1 73 ? -22.068 -17.858 -13.927 1.00 14.66 73 ASP A N 1
ATOM 1119 C CA . ASP A 1 73 ? -21.515 -18.960 -14.715 1.00 15.08 73 ASP A CA 1
ATOM 1120 C C . ASP A 1 73 ? -20.560 -19.887 -13.956 1.00 13.69 73 ASP A C 1
ATOM 1121 O O . ASP A 1 73 ? -20.252 -20.961 -14.451 1.00 13.98 73 ASP A O 1
ATOM 1130 N N . ILE A 1 74 ? -20.225 -19.547 -12.718 1.00 12.22 74 ILE A N 1
ATOM 1131 C CA . ILE A 1 74 ? -19.419 -20.410 -11.873 1.00 12.16 74 ILE A CA 1
ATOM 1132 C C . ILE A 1 74 ? -20.234 -21.452 -11.129 1.00 12.59 74 ILE A C 1
ATOM 1133 O O . ILE A 1 74 ? -19.689 -22.268 -10.432 1.00 12.49 74 ILE A O 1
ATOM 1149 N N . LYS A 1 75 ? -21.553 -21.422 -11.237 1.00 11.91 75 LYS A N 1
ATOM 1150 C CA . LYS A 1 75 ? -22.410 -22.334 -10.524 1.00 12.97 75 LYS A CA 1
ATOM 1151 C C . LYS A 1 75 ? -21.997 -23.749 -10.781 1.00 14.12 75 LYS A C 1
ATOM 1152 O O . LYS A 1 75 ? -21.720 -24.099 -11.878 1.00 15.61 75 LYS A O 1
ATOM 1171 N N . GLY A 1 76 ? -21.950 -24.536 -9.742 1.00 15.16 76 GLY A N 1
ATOM 1172 C CA . GLY A 1 76 ? -21.677 -25.923 -9.864 1.00 16.58 76 GLY A CA 1
ATOM 1173 C C . GLY A 1 76 ? -20.220 -26.296 -10.148 1.00 15.31 76 GLY A C 1
ATOM 1174 O O . GLY A 1 76 ? -19.949 -27.443 -10.519 1.00 18.65 76 GLY A O 1
ATOM 1178 N N . SER A 1 77 ? -19.278 -25.374 -10.070 1.00 11.81 77 SER A N 1
ATOM 1179 C CA . SER A 1 77 ? -17.901 -25.689 -10.341 1.00 12.05 77 SER A CA 1
ATOM 1180 C C . SER A 1 77 ? -17.362 -26.759 -9.381 1.00 10.73 77 SER A C 1
ATOM 1181 O O . SER A 1 77 ? -17.569 -26.670 -8.177 1.00 12.57 77 SER A O 1
ATOM 1189 N N . ASP A 1 78 ? -16.574 -27.680 -9.895 1.00 9.61 78 ASP A N 1
ATOM 1190 C CA . ASP A 1 78 ? -15.847 -28.597 -9.067 1.00 10.28 78 ASP A CA 1
ATOM 1191 C C . ASP A 1 78 ? -14.606 -27.985 -8.470 1.00 10.03 78 ASP A C 1
ATOM 1192 O O . ASP A 1 78 ? -14.234 -28.248 -7.332 1.00 10.05 78 ASP A O 1
ATOM 1201 N N . VAL A 1 79 ? -13.938 -27.151 -9.268 1.00 9.39 79 VAL A N 1
ATOM 1202 C CA . VAL A 1 79 ? -12.704 -26.448 -8.903 1.00 9.54 79 VAL A CA 1
ATOM 1203 C C . VAL A 1 79 ? -12.847 -25.018 -9.371 1.00 8.95 79 VAL A C 1
ATOM 1204 O O . VAL A 1 79 ? -13.384 -24.739 -10.445 1.00 9.55 79 VAL A O 1
ATOM 1217 N N . VAL A 1 80 ? -12.395 -24.087 -8.530 1.00 8.56 80 VAL A N 1
ATOM 1218 C CA . VAL A 1 80 ? -12.295 -22.668 -8.846 1.00 8.12 80 VAL A CA 1
ATOM 1219 C C . VAL A 1 80 ? -10.882 -22.239 -8.629 1.00 9.02 80 VAL A C 1
ATOM 1220 O O . VAL A 1 80 ? -10.302 -22.559 -7.581 1.00 9.11 80 VAL A O 1
ATOM 1233 N N . ILE A 1 81 ? -10.295 -21.543 -9.597 1.00 8.21 81 ILE A N 1
ATOM 1234 C CA . ILE A 1 81 ? -8.917 -21.061 -9.457 1.00 7.87 81 ILE A CA 1
ATOM 1235 C C . ILE A 1 81 ? -8.916 -19.556 -9.650 1.00 8.03 81 ILE A C 1
ATOM 1236 O O . ILE A 1 81 ? -9.396 -19.082 -10.687 1.00 8.36 81 ILE A O 1
ATOM 1252 N N . ILE A 1 82 ? -8.415 -18.822 -8.673 1.00 8.25 82 ILE A N 1
ATOM 1253 C CA . ILE A 1 82 ? -8.610 -17.359 -8.585 1.00 7.95 82 ILE A CA 1
ATOM 1254 C C . ILE A 1 82 ? -7.287 -16.671 -8.891 1.00 8.06 82 ILE A C 1
ATOM 1255 O O . ILE A 1 82 ? -6.351 -16.777 -8.104 1.00 8.80 82 ILE A O 1
ATOM 1271 N N . THR A 1 83 ? -7.264 -15.888 -9.973 1.00 8.12 83 THR A N 1
ATOM 1272 C CA . THR A 1 83 ? -6.132 -15.039 -10.337 1.00 7.79 83 THR A CA 1
ATOM 1273 C C . THR A 1 83 ? -6.528 -13.558 -10.461 1.00 9.11 83 THR A C 1
ATOM 1274 O O . THR A 1 83 ? -5.685 -12.722 -10.778 1.00 10.55 83 THR A O 1
ATOM 1285 N N . ALA A 1 84 ? -7.808 -13.241 -10.195 1.00 9.02 84 ALA A N 1
ATOM 1286 C CA . ALA A 1 84 ? -8.242 -11.878 -10.317 1.00 9.74 84 ALA A CA 1
ATOM 1287 C C . ALA A 1 84 ? -7.458 -10.956 -9.446 1.00 9.99 84 ALA A C 1
ATOM 1288 O O . ALA A 1 84 ? -7.292 -11.219 -8.254 1.00 11.44 84 ALA A O 1
ATOM 1295 N N . GLY A 1 85 ? -6.977 -9.873 -10.007 1.00 9.68 85 GLY A N 1
ATOM 1296 C CA . GLY A 1 85 ? -6.123 -8.963 -9.249 1.00 11.47 85 GLY A CA 1
ATOM 1297 C C . GLY A 1 85 ? -5.132 -8.260 -10.092 1.00 10.80 85 GLY A C 1
ATOM 1298 O O . GLY A 1 85 ? -4.975 -8.558 -11.287 1.00 12.98 85 GLY A O 1
ATOM 1302 N N . LEU A 1 86 ? -4.436 -7.340 -9.489 1.00 10.27 86 LEU A N 1
ATOM 1303 C CA . LEU A 1 86 ? -3.297 -6.660 -10.102 1.00 10.26 86 LEU A CA 1
ATOM 1304 C C . LEU A 1 86 ? -2.012 -7.439 -9.923 1.00 10.16 86 LEU A C 1
ATOM 1305 O O . LEU A 1 86 ? -1.869 -8.162 -8.943 1.00 11.06 86 LEU A O 1
ATOM 1321 N N . THR A 1 87 ? -1.094 -7.309 -10.894 1.00 10.57 87 THR A N 1
ATOM 1322 C CA . THR A 1 87 ? 0.230 -7.907 -10.827 1.00 10.50 87 THR A CA 1
ATOM 1323 C C . THR A 1 87 ? 1.300 -6.966 -10.321 1.00 11.04 87 THR A C 1
ATOM 1324 O O . THR A 1 87 ? 2.333 -7.428 -9.802 1.00 11.83 87 THR A O 1
ATOM 1335 N N . LYS A 1 88 ? 1.117 -5.661 -10.540 1.00 11.53 88 LYS A N 1
ATOM 1336 C CA . LYS A 1 88 ? 2.128 -4.637 -10.170 1.00 12.04 88 LYS A CA 1
ATOM 1337 C C . LYS A 1 88 ? 1.374 -3.485 -9.591 1.00 13.51 88 LYS A C 1
ATOM 1338 O O . LYS A 1 88 ? 0.325 -3.109 -10.119 1.00 17.29 88 LYS A O 1
ATOM 1357 N N . ALA A 1 89 ? 1.868 -2.916 -8.525 1.00 12.49 89 ALA A N 1
ATOM 1358 C CA . ALA A 1 89 ? 1.120 -1.829 -7.868 1.00 13.47 89 ALA A CA 1
ATOM 1359 C C . ALA A 1 89 ? 1.287 -0.527 -8.660 1.00 14.80 89 ALA A C 1
ATOM 1360 O O . ALA A 1 89 ? 2.395 -0.201 -9.106 1.00 15.27 89 ALA A O 1
ATOM 1367 N N . PRO A 1 90 ? 0.225 0.230 -8.817 1.00 17.67 90 PRO A N 1
ATOM 1368 C CA . PRO A 1 90 ? 0.325 1.476 -9.576 1.00 20.27 90 PRO A CA 1
ATOM 1369 C C . PRO A 1 90 ? 1.318 2.462 -9.008 1.00 19.92 90 PRO A C 1
ATOM 1370 O O . PRO A 1 90 ? 1.358 2.633 -7.784 1.00 20.70 90 PRO A O 1
ATOM 1381 N N . GLY A 1 91 ? 2.146 3.023 -9.870 1.00 19.49 91 GLY A N 1
ATOM 1382 C CA . GLY A 1 91 ? 3.048 4.091 -9.443 1.00 20.11 91 GLY A CA 1
ATOM 1383 C C . GLY A 1 91 ? 4.343 3.563 -8.815 1.00 20.61 91 GLY A C 1
ATOM 1384 O O . GLY A 1 91 ? 5.171 4.403 -8.327 1.00 23.80 91 GLY A O 1
ATOM 1388 N N . LYS A 1 92 ? 4.576 2.248 -8.849 1.00 18.84 92 LYS A N 1
ATOM 1389 C CA . LYS A 1 92 ? 5.833 1.683 -8.402 1.00 19.32 92 LYS A CA 1
ATOM 1390 C C . LYS A 1 92 ? 6.723 1.253 -9.567 1.00 19.72 92 LYS A C 1
ATOM 1391 O O . LYS A 1 92 ? 6.217 0.771 -10.587 1.00 20.77 92 LYS A O 1
ATOM 1410 N N . SER A 1 93 ? 8.044 1.351 -9.423 1.00 22.08 93 SER A N 1
ATOM 1411 C CA . SER A 1 93 ? 8.958 0.814 -10.450 1.00 22.76 93 SER A CA 1
ATOM 1412 C C . SER A 1 93 ? 9.054 -0.699 -10.437 1.00 21.04 93 SER A C 1
ATOM 1413 O O . SER A 1 93 ? 8.717 -1.318 -9.430 1.00 21.38 93 SER A O 1
ATOM 1421 N N . ASP A 1 94 ? 9.555 -1.263 -11.527 1.00 20.48 94 ASP A N 1
ATOM 1422 C CA . ASP A 1 94 ? 9.813 -2.702 -11.589 1.00 20.11 94 ASP A CA 1
ATOM 1423 C C . ASP A 1 94 ? 10.851 -3.104 -10.551 1.00 19.07 94 ASP A C 1
ATOM 1424 O O . ASP A 1 94 ? 10.707 -4.119 -9.890 1.00 18.77 94 ASP A O 1
ATOM 1433 N N . LYS A 1 95 ? 11.912 -2.324 -10.397 1.00 20.65 95 LYS A N 1
ATOM 1434 C CA . LYS A 1 95 ? 12.964 -2.689 -9.447 1.00 22.98 95 LYS A CA 1
ATOM 1435 C C . LYS A 1 95 ? 12.430 -2.770 -8.026 1.00 23.69 95 LYS A C 1
ATOM 1436 O O . LYS A 1 95 ? 12.880 -3.625 -7.247 1.00 24.74 95 LYS A O 1
ATOM 1455 N N . GLU A 1 96 ? 11.448 -1.956 -7.681 1.00 23.73 96 GLU A N 1
ATOM 1456 C CA . GLU A 1 96 ? 10.922 -2.026 -6.320 1.00 24.88 96 GLU A CA 1
ATOM 1457 C C . GLU A 1 96 ? 9.684 -2.887 -6.212 1.00 21.58 96 GLU A C 1
ATOM 1458 O O . GLU A 1 96 ? 8.951 -2.739 -5.251 1.00 23.97 96 GLU A O 1
ATOM 1470 N N . TRP A 1 97 ? 9.395 -3.723 -7.214 1.00 18.26 97 TRP A N 1
ATOM 1471 C CA . TRP A 1 97 ? 8.239 -4.617 -7.149 1.00 15.46 97 TRP A CA 1
ATOM 1472 C C . TRP A 1 97 ? 8.239 -5.393 -5.853 1.00 13.96 97 TRP A C 1
ATOM 1473 O O . TRP A 1 97 ? 9.224 -6.022 -5.456 1.00 15.09 97 TRP A O 1
ATOM 1494 N N . SER A 1 98 ? 7.070 -5.431 -5.246 1.00 14.41 98 SER A N 1
ATOM 1495 C CA . SER A 1 98 ? 6.826 -6.234 -4.057 1.00 14.29 98 SER A CA 1
ATOM 1496 C C . SER A 1 98 ? 5.424 -6.734 -4.105 1.00 12.99 98 SER A C 1
ATOM 1497 O O . SER A 1 98 ? 4.487 -5.963 -4.338 1.00 13.64 98 SER A O 1
ATOM 1505 N N . ARG A 1 99 ? 5.235 -8.020 -3.824 1.00 12.45 99 ARG A N 1
ATOM 1506 C CA . ARG A 1 99 ? 3.894 -8.587 -3.747 1.00 12.58 99 ARG A CA 1
ATOM 1507 C C . ARG A 1 99 ? 3.095 -7.865 -2.670 1.00 12.55 99 ARG A C 1
ATOM 1508 O O . ARG A 1 99 ? 1.867 -7.783 -2.766 1.00 12.34 99 ARG A O 1
ATOM 1529 N N . ASP A 1 100 ? 3.761 -7.340 -1.626 1.00 12.81 100 ASP A N 1
ATOM 1530 C CA . ASP A 1 100 ? 3.027 -6.726 -0.503 1.00 13.55 100 ASP A CA 1
ATOM 1531 C C . ASP A 1 100 ? 2.228 -5.523 -0.979 1.00 13.63 100 ASP A C 1
ATOM 1532 O O . ASP A 1 100 ? 1.184 -5.189 -0.407 1.00 13.58 100 ASP A O 1
ATOM 1541 N N . ASP A 1 101 ? 2.748 -4.818 -1.979 1.00 12.67 101 ASP A N 1
ATOM 1542 C CA . ASP A 1 101 ? 2.133 -3.599 -2.440 1.00 12.81 101 ASP A CA 1
ATOM 1543 C C . ASP A 1 101 ? 0.805 -3.827 -3.159 1.00 11.48 101 ASP A C 1
ATOM 1544 O O . ASP A 1 101 ? 0.021 -2.894 -3.347 1.00 12.53 101 ASP A O 1
ATOM 1553 N N . LEU A 1 102 ? 0.522 -5.057 -3.517 1.00 10.59 102 LEU A N 1
ATOM 1554 C CA . LEU A 1 102 ? -0.746 -5.445 -4.171 1.00 10.57 102 LEU A CA 1
ATOM 1555 C C . LEU A 1 102 ? -1.900 -5.567 -3.209 1.00 10.77 102 LEU A C 1
ATOM 1556 O O . LEU A 1 102 ? -3.054 -5.616 -3.609 1.00 11.37 102 LEU A O 1
ATOM 1572 N N . LEU A 1 103 ? -1.581 -5.667 -1.941 1.00 11.46 103 LEU A N 1
ATOM 1573 C CA . LEU A 1 103 ? -2.554 -6.001 -0.901 1.00 11.64 103 LEU A CA 1
ATOM 1574 C C . LEU A 1 103 ? -3.817 -5.146 -0.914 1.00 11.76 103 LEU A C 1
ATOM 1575 O O . LEU A 1 103 ? -4.921 -5.688 -0.905 1.00 12.52 103 LEU A O 1
ATOM 1591 N N . PRO A 1 104 ? -3.706 -3.819 -0.926 1.00 12.60 104 PRO A N 1
ATOM 1592 C CA . PRO A 1 104 ? -4.963 -3.036 -0.795 1.00 14.81 104 PRO A CA 1
ATOM 1593 C C . PRO A 1 104 ? -5.836 -3.111 -2.067 1.00 15.57 104 PRO A C 1
ATOM 1594 O O . PRO A 1 104 ? -6.972 -2.737 -2.025 1.00 20.70 104 PRO A O 1
ATOM 1605 N N . PHE A 1 105 ? -5.290 -3.459 -3.195 1.00 12.87 105 PHE A N 1
ATOM 1606 C CA . PHE A 1 105 ? -6.047 -3.585 -4.431 1.00 13.66 105 PHE A CA 1
ATOM 1607 C C . PHE A 1 105 ? -6.702 -4.937 -4.501 1.00 13.29 105 PHE A C 1
ATOM 1608 O O . PHE A 1 105 ? -7.873 -5.076 -4.855 1.00 17.46 105 PHE A O 1
ATOM 1625 N N . ASN A 1 106 ? -5.973 -5.969 -4.097 1.00 10.28 106 ASN A N 1
ATOM 1626 C CA . ASN A 1 106 ? -6.448 -7.308 -4.306 1.00 10.37 106 ASN A CA 1
ATOM 1627 C C . ASN A 1 106 ? -7.295 -7.886 -3.218 1.00 10.47 106 ASN A C 1
ATOM 1628 O O . ASN A 1 106 ? -8.125 -8.769 -3.458 1.00 10.80 106 ASN A O 1
ATOM 1639 N N . ALA A 1 107 ? -7.144 -7.361 -2.003 1.00 9.91 107 ALA A N 1
ATOM 1640 C CA . ALA A 1 107 ? -7.942 -7.895 -0.904 1.00 10.78 107 ALA A CA 1
ATOM 1641 C C . ALA A 1 107 ? -9.423 -7.714 -1.128 1.00 11.17 107 ALA A C 1
ATOM 1642 O O . ALA A 1 107 ? -10.201 -8.660 -0.858 1.00 12.28 107 ALA A O 1
ATOM 1649 N N . LYS A 1 108 ? -9.843 -6.547 -1.601 1.00 11.58 108 LYS A N 1
ATOM 1650 C CA . LYS A 1 108 ? -11.264 -6.322 -1.849 1.00 13.58 108 LYS A CA 1
ATOM 1651 C C . LYS A 1 108 ? -11.794 -7.283 -2.892 1.00 12.66 108 LYS A C 1
ATOM 1652 O O . LYS A 1 108 ? -12.950 -7.679 -2.866 1.00 13.93 108 LYS A O 1
ATOM 1671 N N . ILE A 1 109 ? -10.969 -7.641 -3.864 1.00 11.80 109 ILE A N 1
ATOM 1672 C CA . ILE A 1 109 ? -11.392 -8.577 -4.890 1.00 11.15 109 ILE A CA 1
ATOM 1673 C C . ILE A 1 109 ? -11.633 -9.960 -4.294 1.00 10.32 109 ILE A C 1
ATOM 1674 O O . ILE A 1 109 ? -12.624 -10.595 -4.619 1.00 11.33 109 ILE A O 1
ATOM 1690 N N . MET A 1 110 ? -10.794 -10.404 -3.374 1.00 10.64 110 MET A N 1
ATOM 1691 C CA . MET A 1 110 ? -10.996 -11.698 -2.730 1.00 10.99 110 MET A CA 1
ATOM 1692 C C . MET A 1 110 ? -12.313 -11.720 -1.967 1.00 11.77 110 MET A C 1
ATOM 1693 O O . MET A 1 110 ? -12.989 -12.734 -1.952 1.00 12.53 110 MET A O 1
ATOM 1707 N N . ARG A 1 111 ? -12.656 -10.635 -1.313 1.00 11.59 111 ARG A N 1
ATOM 1708 C CA . ARG A 1 111 ? -13.934 -10.554 -0.605 1.00 12.16 111 ARG A CA 1
ATOM 1709 C C . ARG A 1 111 ? -15.078 -10.768 -1.585 1.00 12.47 111 ARG A C 1
ATOM 1710 O O . ARG A 1 111 ? -15.997 -11.539 -1.315 1.00 13.33 111 ARG A O 1
ATOM 1731 N N . GLU A 1 112 ? -15.075 -10.030 -2.687 1.00 11.63 112 GLU A N 1
ATOM 1732 C CA . GLU A 1 112 ? -16.125 -10.172 -3.684 1.00 12.57 112 GLU A CA 1
ATOM 1733 C C . GLU A 1 112 ? -16.203 -11.564 -4.264 1.00 11.42 112 GLU A C 1
ATOM 1734 O O . GLU A 1 112 ? -17.314 -12.143 -4.409 1.00 12.65 112 GLU A O 1
ATOM 1746 N N . VAL A 1 113 ? -15.062 -12.134 -4.622 1.00 10.58 113 VAL A N 1
ATOM 1747 C CA . VAL A 1 113 ? -15.057 -13.494 -5.149 1.00 10.53 113 VAL A CA 1
ATOM 1748 C C . VAL A 1 113 ? -15.624 -14.468 -4.126 1.00 10.33 113 VAL A C 1
ATOM 1749 O O . VAL A 1 113 ? -16.426 -15.334 -4.446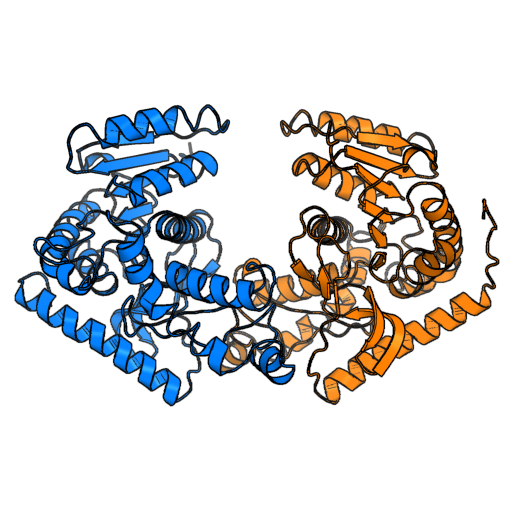 1.00 10.61 113 VAL A O 1
ATOM 1762 N N . GLY A 1 114 ? -15.236 -14.325 -2.866 1.00 10.35 114 GLY A N 1
ATOM 1763 C CA . GLY A 1 114 ? -15.717 -15.208 -1.830 1.00 10.98 114 GLY A CA 1
ATOM 1764 C C . GLY A 1 114 ? -17.211 -15.200 -1.686 1.00 11.64 114 GLY A C 1
ATOM 1765 O O . GLY A 1 114 ? -17.832 -16.233 -1.538 1.00 11.45 114 GLY A O 1
ATOM 1769 N N A GLU A 1 115 ? -17.810 -14.019 -1.704 0.56 11.51 115 GLU A N 1
ATOM 1770 N N B GLU A 1 115 ? -17.809 -14.023 -1.727 0.44 12.36 115 GLU A N 1
ATOM 1771 C CA A GLU A 1 115 ? -19.251 -13.828 -1.594 0.56 11.98 115 GLU A CA 1
ATOM 1772 C CA B GLU A 1 115 ? -19.244 -13.859 -1.591 0.44 13.28 115 GLU A CA 1
ATOM 1773 C C A GLU A 1 115 ? -19.960 -14.574 -2.726 0.56 12.09 115 GLU A C 1
ATOM 1774 C C B GLU A 1 115 ? -19.964 -14.595 -2.709 0.44 13.03 115 GLU A C 1
ATOM 1775 O O A GLU A 1 115 ? -20.983 -15.208 -2.577 0.56 12.03 115 GLU A O 1
ATOM 1776 O O B GLU A 1 115 ? -21.010 -15.228 -2.507 0.44 13.66 115 GLU A O 1
ATOM 1799 N N . ASN A 1 116 ? -19.397 -14.545 -3.900 1.00 11.73 116 ASN A N 1
ATOM 1800 C CA . ASN A 1 116 ? -19.979 -15.232 -5.022 1.00 11.21 116 ASN A CA 1
ATOM 1801 C C . ASN A 1 116 ? -19.822 -16.747 -4.941 1.00 10.83 116 ASN A C 1
ATOM 1802 O O . ASN A 1 116 ? -20.729 -17.502 -5.269 1.00 10.95 116 ASN A O 1
ATOM 1813 N N . ILE A 1 117 ? -18.659 -17.244 -4.532 1.00 9.85 117 ILE A N 1
ATOM 1814 C CA . ILE A 1 117 ? -18.474 -18.673 -4.317 1.00 10.02 117 ILE A CA 1
ATOM 1815 C C . ILE A 1 117 ? -19.457 -19.201 -3.272 1.00 10.46 117 ILE A C 1
ATOM 1816 O O . ILE A 1 117 ? -20.039 -20.247 -3.428 1.00 10.36 117 ILE A O 1
ATOM 1832 N N . LYS A 1 118 ? -19.698 -18.419 -2.213 1.00 10.40 118 LYS A N 1
ATOM 1833 C CA . LYS A 1 118 ? -20.587 -18.803 -1.158 1.00 10.10 118 LYS A CA 1
ATOM 1834 C C . LYS A 1 118 ? -21.981 -19.103 -1.626 1.00 11.50 118 LYS A C 1
ATOM 1835 O O . LYS A 1 118 ? -22.621 -20.024 -1.103 1.00 12.04 118 LYS A O 1
ATOM 1854 N N . LYS A 1 119 ? -22.468 -18.366 -2.620 1.00 11.67 119 LYS A N 1
ATOM 1855 C CA . LYS A 1 119 ? -23.811 -18.637 -3.132 1.00 11.89 119 LYS A CA 1
ATOM 1856 C C . LYS A 1 119 ? -23.824 -19.573 -4.321 1.00 11.52 119 LYS A C 1
ATOM 1857 O O . LYS A 1 119 ? -24.759 -20.361 -4.486 1.00 12.41 119 LYS A O 1
ATOM 1876 N N . TYR A 1 120 ? -22.817 -19.534 -5.193 1.00 10.75 120 TYR A N 1
ATOM 1877 C CA . TYR A 1 120 ? -22.860 -20.249 -6.450 1.00 10.34 120 TYR A CA 1
ATOM 1878 C C . TYR A 1 120 ? -22.159 -21.569 -6.522 1.00 9.98 120 TYR A C 1
ATOM 1879 O O . TYR A 1 120 ? -22.585 -22.439 -7.291 1.00 11.13 120 TYR A O 1
ATOM 1897 N N . CYS A 1 121 ? -21.102 -21.748 -5.757 1.00 9.97 121 CYS A N 1
ATOM 1898 C CA . CYS A 1 121 ? -20.371 -23.005 -5.795 1.00 10.59 121 CYS A CA 1
ATOM 1899 C C . CYS A 1 121 ? -19.667 -23.306 -4.470 1.00 11.03 121 CYS A C 1
ATOM 1900 O O . CYS A 1 121 ? -18.458 -23.557 -4.455 1.00 10.91 121 CYS A O 1
ATOM 1908 N N . PRO A 1 122 ? -20.412 -23.422 -3.392 1.00 10.77 122 PRO A N 1
ATOM 1909 C CA . PRO A 1 122 ? -19.793 -23.621 -2.083 1.00 11.16 122 PRO A CA 1
ATOM 1910 C C . PRO A 1 122 ? -19.154 -24.963 -1.900 1.00 11.60 122 PRO A C 1
ATOM 1911 O O . PRO A 1 122 ? -18.408 -25.091 -0.905 1.00 12.42 122 PRO A O 1
ATOM 1922 N N . ASN A 1 123 ? -19.377 -25.930 -2.773 1.00 11.17 123 ASN A N 1
ATOM 1923 C CA . ASN A 1 123 ? -18.715 -27.199 -2.654 1.00 11.43 123 ASN A CA 1
ATOM 1924 C C . ASN A 1 123 ? -17.467 -27.325 -3.486 1.00 11.07 123 ASN A C 1
ATOM 1925 O O . ASN A 1 123 ? -16.868 -28.405 -3.543 1.00 12.05 123 ASN A O 1
ATOM 1936 N N . ALA A 1 124 ? -17.050 -26.245 -4.148 1.00 9.95 124 ALA A N 1
ATOM 1937 C CA . ALA A 1 124 ? -15.834 -26.279 -4.955 1.00 10.48 124 ALA A CA 1
ATOM 1938 C C . ALA A 1 124 ? -14.595 -26.430 -4.092 1.00 9.53 124 ALA A C 1
ATOM 1939 O O . ALA A 1 124 ? -14.555 -26.002 -2.933 1.00 10.81 124 ALA A O 1
ATOM 1946 N N . PHE A 1 125 ? -13.589 -27.039 -4.681 1.00 8.92 125 PHE A N 1
ATOM 1947 C CA . PHE A 1 125 ? -12.199 -26.871 -4.189 1.00 8.90 125 PHE A CA 1
ATOM 1948 C C . PHE A 1 125 ? -11.663 -25.602 -4.800 1.00 8.72 125 PHE A C 1
ATOM 1949 O O . PHE A 1 125 ? -11.738 -25.392 -5.999 1.00 9.98 125 PHE A O 1
ATOM 1966 N N . VAL A 1 126 ? -11.137 -24.719 -3.968 1.00 8.57 126 VAL A N 1
ATOM 1967 C CA . VAL A 1 126 ? -10.693 -23.376 -4.383 1.00 8.53 126 VAL A CA 1
ATOM 1968 C C . VAL A 1 126 ? -9.214 -23.196 -4.202 1.00 8.70 126 VAL A C 1
ATOM 1969 O O . VAL A 1 126 ? -8.713 -23.371 -3.101 1.00 9.54 126 VAL A O 1
ATOM 1982 N N . ILE A 1 127 ? -8.542 -22.828 -5.272 1.00 8.21 127 ILE A N 1
ATOM 1983 C CA . ILE A 1 127 ? -7.138 -22.542 -5.324 1.00 8.73 127 ILE A CA 1
ATOM 1984 C C . ILE A 1 127 ? -6.957 -21.080 -5.627 1.00 8.31 127 ILE A C 1
ATOM 1985 O O . ILE A 1 127 ? -7.390 -20.555 -6.644 1.00 8.65 127 ILE A O 1
ATOM 2001 N N . VAL A 1 128 ? -6.384 -20.343 -4.680 1.00 8.23 128 VAL A N 1
ATOM 2002 C CA . VAL A 1 128 ? -6.068 -18.924 -4.812 1.00 8.64 128 VAL A CA 1
ATOM 2003 C C . VAL A 1 128 ? -4.679 -18.749 -5.326 1.00 9.13 128 VAL A C 1
ATOM 2004 O O . VAL A 1 128 ? -3.742 -19.401 -4.863 1.00 9.02 128 VAL A O 1
ATOM 2017 N N . ILE A 1 129 ? -4.506 -17.834 -6.269 1.00 8.50 129 ILE A N 1
ATOM 2018 C CA . ILE A 1 129 ? -3.210 -17.455 -6.823 1.00 7.67 129 ILE A CA 1
ATOM 2019 C C . ILE A 1 129 ? -2.875 -16.010 -6.563 1.00 8.04 129 ILE A C 1
ATOM 2020 O O . ILE A 1 129 ? -1.727 -15.649 -6.327 1.00 8.45 129 ILE A O 1
ATOM 2036 N N . THR A 1 130 ? -3.873 -15.128 -6.604 1.00 8.66 130 THR A N 1
ATOM 2037 C CA . THR A 1 130 ? -3.711 -13.688 -6.397 1.00 9.25 130 THR A CA 1
ATOM 2038 C C . THR A 1 130 ? -2.778 -13.330 -5.276 1.00 9.26 130 THR A C 1
ATOM 2039 O O . THR A 1 130 ? -2.878 -13.921 -4.175 1.00 9.13 130 THR A O 1
ATOM 2050 N N . ASN A 1 131 ? -1.872 -12.369 -5.520 1.00 9.19 131 ASN A N 1
ATOM 2051 C CA . ASN A 1 131 ? -0.910 -11.930 -4.488 1.00 9.74 131 ASN A CA 1
ATOM 2052 C C . ASN A 1 131 ? -1.439 -10.736 -3.684 1.00 10.35 131 ASN A C 1
ATOM 2053 O O . ASN A 1 131 ? -2.294 -10.008 -4.156 1.00 10.48 131 ASN A O 1
ATOM 2064 N N . PRO A 1 132 ? -0.875 -10.523 -2.498 1.00 9.90 132 PRO A N 1
ATOM 2065 C CA . PRO A 1 132 ? 0.109 -11.361 -1.783 1.00 9.97 132 PRO A CA 1
ATOM 2066 C C . PRO A 1 132 ? -0.525 -12.625 -1.224 1.00 9.86 132 PRO A C 1
ATOM 2067 O O . PRO A 1 132 ? -1.450 -12.612 -0.433 1.00 9.99 132 PRO A O 1
ATOM 2078 N N . LEU A 1 133 ? -0.046 -13.751 -1.745 1.00 10.11 133 LEU A N 1
ATOM 2079 C CA . LEU A 1 133 ? -0.752 -15.019 -1.755 1.00 9.48 133 LEU A CA 1
ATOM 2080 C C . LEU A 1 133 ? -1.293 -15.444 -0.382 1.00 9.65 133 LEU A C 1
ATOM 2081 O O . LEU A 1 133 ? -2.477 -15.691 -0.223 1.00 10.66 133 LEU A O 1
ATOM 2097 N N . ASP A 1 134 ? -0.444 -15.468 0.651 1.00 10.09 134 ASP A N 1
ATOM 2098 C CA . ASP A 1 134 ? -0.877 -16.099 1.911 1.00 10.59 134 ASP A CA 1
ATOM 2099 C C . ASP A 1 134 ? -2.036 -15.361 2.584 1.00 11.03 134 ASP A C 1
ATOM 2100 O O . ASP A 1 134 ? -2.891 -15.960 3.208 1.00 12.72 134 ASP A O 1
ATOM 2109 N N . VAL A 1 135 ? -2.012 -14.032 2.485 1.00 10.08 135 VAL A N 1
ATOM 2110 C CA . VAL A 1 135 ? -3.124 -13.258 3.050 1.00 9.92 135 VAL A CA 1
ATOM 2111 C C . VAL A 1 135 ? -4.299 -13.224 2.108 1.00 10.30 135 VAL A C 1
ATOM 2112 O O . VAL A 1 135 ? -5.446 -13.146 2.575 1.00 11.42 135 VAL A O 1
ATOM 2125 N N . MET A 1 136 ? -4.097 -13.248 0.788 1.00 9.94 136 MET A N 1
ATOM 2126 C CA . MET A 1 136 ? -5.236 -13.301 -0.136 1.00 9.68 136 MET A CA 1
ATOM 2127 C C . MET A 1 136 ? -6.082 -14.552 0.086 1.00 9.52 136 MET A C 1
ATOM 2128 O O . MET A 1 136 ? -7.308 -14.499 0.063 1.00 9.92 136 MET A O 1
ATOM 2142 N N A VAL A 1 137 ? -5.427 -15.668 0.260 0.78 9.28 137 VAL A N 1
ATOM 2143 N N B VAL A 1 137 ? -5.417 -15.691 0.295 0.22 10.10 137 VAL A N 1
ATOM 2144 C CA A VAL A 1 137 ? -6.132 -16.914 0.507 0.78 10.24 137 VAL A CA 1
ATOM 2145 C CA B VAL A 1 137 ? -6.114 -16.956 0.559 0.22 10.43 137 VAL A CA 1
ATOM 2146 C C A VAL A 1 137 ? -6.951 -16.812 1.782 0.78 9.77 137 VAL A C 1
ATOM 2147 C C B VAL A 1 137 ? -6.978 -16.798 1.793 0.22 10.68 137 VAL A C 1
ATOM 2148 O O A VAL A 1 137 ? -8.098 -17.346 1.862 0.78 10.19 137 VAL A O 1
ATOM 2149 O O B VAL A 1 137 ? -8.123 -17.267 1.832 0.22 11.19 137 VAL A O 1
ATOM 2174 N N . LYS A 1 138 ? -6.435 -16.161 2.824 1.00 10.14 138 LYS A N 1
ATOM 2175 C CA . LYS A 1 138 ? -7.169 -16.049 4.095 1.00 11.38 138 LYS A CA 1
ATOM 2176 C C . LYS A 1 138 ? -8.408 -15.163 3.892 1.00 10.37 138 LYS A C 1
ATOM 2177 O O . LYS A 1 138 ? -9.465 -15.501 4.397 1.00 11.09 138 LYS A O 1
ATOM 2196 N N . VAL A 1 139 ? -8.299 -14.077 3.128 1.00 10.87 139 VAL A N 1
ATOM 2197 C CA . VAL A 1 139 ? -9.464 -13.217 2.878 1.00 10.85 139 VAL A CA 1
ATOM 2198 C C . VAL A 1 139 ? -10.505 -14.052 2.141 1.00 10.63 139 VAL A C 1
ATOM 2199 O O . VAL A 1 139 ? -11.713 -14.025 2.462 1.00 11.13 139 VAL A O 1
ATOM 2212 N N . LEU A 1 140 ? -10.081 -14.761 1.113 1.00 9.71 140 LEU A N 1
ATOM 2213 C CA . LEU A 1 140 ? -11.026 -15.557 0.330 1.00 10.96 140 LEU A CA 1
ATOM 2214 C C . LEU A 1 140 ? -11.727 -16.549 1.245 1.00 11.08 140 LEU A C 1
ATOM 2215 O O . LEU A 1 140 ? -12.949 -16.717 1.208 1.00 10.79 140 LEU A O 1
ATOM 2231 N N . HIS A 1 141 ? -10.964 -17.316 1.980 1.00 10.67 141 HIS A N 1
ATOM 2232 C CA . HIS A 1 141 ? -11.519 -18.299 2.875 1.00 11.22 141 HIS A CA 1
ATOM 2233 C C . HIS A 1 141 ? -12.531 -17.682 3.799 1.00 12.40 141 HIS A C 1
ATOM 2234 O O . HIS A 1 141 ? -13.648 -18.179 3.951 1.00 12.79 141 HIS A O 1
ATOM 2249 N N . GLU A 1 142 ? -12.172 -16.589 4.426 1.00 12.30 142 GLU A N 1
ATOM 2250 C CA . GLU A 1 142 ? -13.040 -15.985 5.419 1.00 14.85 142 GLU A CA 1
ATOM 2251 C C . GLU A 1 142 ? -14.327 -15.496 4.847 1.00 14.24 142 GLU A C 1
ATOM 2252 O O . GLU A 1 142 ? -15.383 -15.696 5.442 1.00 17.55 142 GLU A O 1
ATOM 2264 N N . HIS A 1 143 ? -14.323 -14.942 3.652 1.00 11.94 143 HIS A N 1
ATOM 2265 C CA . HIS A 1 143 ? -15.526 -14.403 3.054 1.00 12.03 143 HIS A CA 1
ATOM 2266 C C . HIS A 1 143 ? -16.307 -15.369 2.219 1.00 13.29 143 HIS A C 1
ATOM 2267 O O . HIS A 1 143 ? -17.429 -15.058 1.822 1.00 15.41 143 HIS A O 1
ATOM 2282 N N . SER A 1 144 ? -15.764 -16.544 1.998 1.00 11.33 144 SER A N 1
ATOM 2283 C CA . SER A 1 144 ? -16.466 -17.572 1.241 1.00 11.92 144 SER A CA 1
ATOM 2284 C C . SER A 1 144 ? -17.247 -18.541 2.095 1.00 12.18 144 SER A C 1
ATOM 2285 O O . SER A 1 144 ? -18.102 -19.249 1.566 1.00 12.36 144 SER A O 1
ATOM 2293 N N . GLY A 1 145 ? -16.890 -18.695 3.349 1.00 11.57 145 GLY A N 1
ATOM 2294 C CA . GLY A 1 145 ? -17.514 -19.677 4.196 1.00 12.23 145 GLY A CA 1
ATOM 2295 C C . GLY A 1 145 ? -17.084 -21.104 3.966 1.00 12.19 145 GLY A C 1
ATOM 2296 O O . GLY A 1 145 ? -17.630 -22.002 4.612 1.00 14.72 145 GLY A O 1
ATOM 2300 N N . LEU A 1 146 ? -16.118 -21.382 3.075 1.00 11.10 146 LEU A N 1
ATOM 2301 C CA . LEU A 1 146 ? -15.734 -22.730 2.765 1.00 11.23 146 LEU A CA 1
ATOM 2302 C C . LEU A 1 146 ? -15.021 -23.394 3.943 1.00 11.92 146 LEU A C 1
ATOM 2303 O O . LEU A 1 146 ? -14.447 -22.736 4.813 1.00 12.10 146 LEU A O 1
ATOM 2319 N N . PRO A 1 147 ? -15.075 -24.728 3.970 1.00 12.89 147 PRO A N 1
ATOM 2320 C CA . PRO A 1 147 ? -14.292 -25.460 4.937 1.00 12.64 147 PRO A CA 1
ATOM 2321 C C . PRO A 1 147 ? -12.824 -25.196 4.769 1.00 12.49 147 PRO A C 1
ATOM 2322 O O . PRO A 1 147 ? -12.361 -24.957 3.638 1.00 12.09 147 PRO A O 1
ATOM 2333 N N . LYS A 1 148 ? -12.064 -25.306 5.855 1.00 12.20 148 LYS A N 1
ATOM 2334 C CA . LYS A 1 148 ? -10.662 -25.048 5.844 1.00 13.59 148 LYS A CA 1
ATOM 2335 C C . LYS A 1 148 ? -9.894 -25.962 4.870 1.00 12.33 148 LYS A C 1
ATOM 2336 O O . LYS A 1 148 ? -8.933 -25.556 4.265 1.00 13.98 148 LYS A O 1
ATOM 2355 N N . ASN A 1 149 ? -10.369 -27.186 4.658 1.00 11.54 149 ASN A N 1
ATOM 2356 C CA . ASN A 1 149 ? -9.670 -28.136 3.769 1.00 11.69 149 ASN A CA 1
ATOM 2357 C C . ASN A 1 149 ? -9.984 -27.901 2.313 1.00 10.13 149 ASN A C 1
ATOM 2358 O O . ASN A 1 149 ? -9.355 -28.534 1.459 1.00 11.34 149 ASN A O 1
ATOM 2369 N N . LYS A 1 150 ? -10.929 -27.039 2.007 1.00 10.11 150 LYS A N 1
ATOM 2370 C CA . LYS A 1 150 ? -11.387 -26.834 0.646 1.00 9.90 150 LYS A CA 1
ATOM 2371 C C . LYS A 1 150 ? -10.874 -25.571 -0.009 1.00 9.07 150 LYS A C 1
ATOM 2372 O O . LYS A 1 150 ? -11.250 -25.269 -1.146 1.00 9.70 150 LYS A O 1
ATOM 2391 N N . VAL A 1 151 ? -9.969 -24.871 0.663 1.00 9.01 151 VAL A N 1
ATOM 2392 C CA . VAL A 1 151 ? -9.335 -23.705 0.118 1.00 9.72 151 VAL A CA 1
ATOM 2393 C C . VAL A 1 151 ? -7.855 -23.815 0.358 1.00 9.62 151 VAL A C 1
ATOM 2394 O O . VAL A 1 151 ? -7.453 -24.159 1.464 1.00 9.96 151 VAL A O 1
ATOM 2407 N N . CYS A 1 152 ? -7.061 -23.432 -0.626 1.00 9.46 152 CYS A N 1
ATOM 2408 C CA . CYS A 1 152 ? -5.627 -23.299 -0.422 1.00 9.45 152 CYS A CA 1
ATOM 2409 C C . CYS A 1 152 ? -5.038 -22.327 -1.417 1.00 9.78 152 CYS A C 1
ATOM 2410 O O . CYS A 1 152 ? -5.744 -21.932 -2.351 1.00 10.13 152 CYS A O 1
ATOM 2418 N N . GLY A 1 153 ? -3.803 -21.933 -1.173 1.00 9.12 153 GLY A N 1
ATOM 2419 C CA . GLY A 1 153 ? -3.114 -21.108 -2.103 1.00 9.12 153 GLY A CA 1
ATOM 2420 C C . GLY A 1 153 ? -2.000 -21.820 -2.813 1.00 9.55 153 GLY A C 1
ATOM 2421 O O . GLY A 1 153 ? -1.315 -22.667 -2.233 1.00 10.03 153 GLY A O 1
ATOM 2425 N N . MET A 1 154 ? -1.890 -21.483 -4.102 1.00 8.84 154 MET A N 1
ATOM 2426 C CA . MET A 1 154 ? -0.762 -21.938 -4.888 1.00 8.42 154 MET A CA 1
ATOM 2427 C C . MET A 1 154 ? 0.378 -21.010 -4.683 1.00 8.77 154 MET A C 1
ATOM 2428 O O . MET A 1 154 ? 0.274 -19.818 -4.859 1.00 9.89 154 MET A O 1
ATOM 2442 N N . ALA A 1 155 ? 1.465 -21.570 -4.154 1.00 7.89 155 ALA A N 1
ATOM 2443 C CA . ALA A 1 155 ? 2.749 -20.869 -4.066 1.00 8.64 155 ALA A CA 1
ATOM 2444 C C . ALA A 1 155 ? 3.858 -21.869 -3.978 1.00 8.86 155 ALA A C 1
ATOM 2445 O O . ALA A 1 155 ? 4.804 -21.804 -4.779 1.00 9.21 155 ALA A O 1
ATOM 2452 N N . GLY A 1 156 ? 3.785 -22.740 -3.004 1.00 9.09 156 GLY A N 1
ATOM 2453 C CA . GLY A 1 156 ? 4.908 -23.636 -2.805 1.00 9.38 156 GLY A CA 1
ATOM 2454 C C . GLY A 1 156 ? 5.203 -24.560 -3.952 1.00 8.76 156 GLY A C 1
ATOM 2455 O O . GLY A 1 156 ? 6.382 -24.892 -4.158 1.00 10.06 156 GLY A O 1
ATOM 2459 N N . VAL A 1 157 ? 4.260 -24.910 -4.817 1.00 8.62 157 VAL A N 1
ATOM 2460 C CA . VAL A 1 157 ? 4.620 -25.744 -5.953 1.00 8.90 157 VAL A CA 1
ATOM 2461 C C . VAL A 1 157 ? 5.456 -24.958 -6.935 1.00 8.18 157 VAL A C 1
ATOM 2462 O O . VAL A 1 157 ? 6.423 -25.472 -7.501 1.00 9.11 157 VAL A O 1
ATOM 2475 N N . LEU A 1 158 ? 5.147 -23.669 -7.071 1.00 8.68 158 LEU A N 1
ATOM 2476 C CA . LEU A 1 158 ? 5.919 -22.769 -7.924 1.00 8.98 158 LEU A CA 1
ATOM 2477 C C . LEU A 1 158 ? 7.304 -22.527 -7.310 1.00 8.26 158 LEU A C 1
ATOM 2478 O O . LEU A 1 158 ? 8.313 -22.622 -8.008 1.00 9.51 158 LEU A O 1
ATOM 2494 N N . ASP A 1 159 ? 7.358 -22.130 -6.055 1.00 8.87 159 ASP A N 1
ATOM 2495 C CA . ASP A 1 159 ? 8.654 -21.882 -5.443 1.00 9.36 159 ASP A CA 1
ATOM 2496 C C . ASP A 1 159 ? 9.523 -23.138 -5.444 1.00 9.45 159 ASP A C 1
ATOM 2497 O O . ASP A 1 159 ? 10.740 -23.055 -5.712 1.00 9.49 159 ASP A O 1
ATOM 2506 N N . SER A 1 160 ? 8.893 -24.275 -5.191 1.00 9.49 160 SER A N 1
ATOM 2507 C CA . SER A 1 160 ? 9.628 -25.517 -5.217 1.00 10.38 160 SER A CA 1
ATOM 2508 C C . SER A 1 160 ? 10.079 -25.876 -6.641 1.00 11.49 160 SER A C 1
ATOM 2509 O O . SER A 1 160 ? 11.172 -26.425 -6.791 1.00 11.46 160 SER A O 1
ATOM 2517 N N . SER A 1 161 ? 9.278 -25.557 -7.648 1.00 10.72 161 SER A N 1
ATOM 2518 C CA . SER A 1 161 ? 9.679 -25.848 -9.036 1.00 11.17 161 SER A CA 1
ATOM 2519 C C . SER A 1 161 ? 10.917 -25.048 -9.394 1.00 9.71 161 SER A C 1
ATOM 2520 O O . SER A 1 161 ? 11.707 -25.506 -10.202 1.00 11.18 161 SER A O 1
ATOM 2528 N N . ARG A 1 162 ? 11.038 -23.836 -8.851 1.00 10.01 162 ARG A N 1
ATOM 2529 C CA . ARG A 1 162 ? 12.216 -22.967 -9.097 1.00 9.71 162 ARG A CA 1
ATOM 2530 C C . ARG A 1 162 ? 13.423 -23.548 -8.428 1.00 9.33 162 ARG A C 1
ATOM 2531 O O . ARG A 1 162 ? 14.461 -23.707 -9.041 1.00 10.02 162 ARG A O 1
ATOM 2552 N N . PHE A 1 163 ? 13.246 -23.926 -7.160 1.00 9.88 163 PHE A N 1
ATOM 2553 C CA . PHE A 1 163 ? 14.370 -24.530 -6.414 1.00 9.93 163 PHE A CA 1
ATOM 2554 C C . PHE A 1 163 ? 14.828 -25.798 -7.156 1.00 9.40 163 PHE A C 1
ATOM 2555 O O . PHE A 1 163 ? 16.027 -26.049 -7.377 1.00 10.88 163 PHE A O 1
ATOM 2572 N N . ARG A 1 164 ? 13.886 -26.639 -7.534 1.00 9.55 164 ARG A N 1
ATOM 2573 C CA . ARG A 1 164 ? 14.170 -27.868 -8.282 1.00 10.27 164 ARG A CA 1
ATOM 2574 C C . ARG A 1 164 ? 14.870 -27.563 -9.569 1.00 10.08 164 ARG A C 1
ATOM 2575 O O . ARG A 1 164 ? 15.852 -28.221 -9.895 1.00 10.34 164 ARG A O 1
ATOM 2596 N N . HIS A 1 165 ? 14.342 -26.608 -10.350 1.00 10.22 165 HIS A N 1
ATOM 2597 C CA . HIS A 1 165 ? 14.951 -26.294 -11.647 1.00 10.78 165 HIS A CA 1
ATOM 2598 C C . HIS A 1 165 ? 16.397 -25.876 -11.440 1.00 10.14 165 HIS A C 1
ATOM 2599 O O . HIS A 1 165 ? 17.278 -26.337 -12.163 1.00 10.38 165 HIS A O 1
ATOM 2614 N N . PHE A 1 166 ? 16.632 -24.976 -10.491 1.00 10.36 166 PHE A N 1
ATOM 2615 C CA . PHE A 1 166 ? 18.007 -24.433 -10.354 1.00 11.29 166 PHE A CA 1
ATOM 2616 C C . PHE A 1 166 ? 18.950 -25.543 -9.901 1.00 11.58 166 PHE A C 1
ATOM 2617 O O . PHE A 1 166 ? 20.111 -25.581 -10.349 1.00 12.43 166 PHE A O 1
ATOM 2634 N N . ILE A 1 167 ? 18.524 -26.396 -8.979 1.00 11.37 167 ILE A N 1
ATOM 2635 C CA . ILE A 1 167 ? 19.386 -27.497 -8.528 1.00 10.88 167 ILE A CA 1
ATOM 2636 C C . ILE A 1 167 ? 19.603 -28.485 -9.675 1.00 11.21 167 ILE A C 1
ATOM 2637 O O . ILE A 1 167 ? 20.722 -28.924 -9.928 1.00 11.68 167 ILE A O 1
ATOM 2653 N N . ALA A 1 168 ? 18.540 -28.859 -10.363 1.00 11.14 168 ALA A N 1
ATOM 2654 C CA . ALA A 1 168 ? 18.636 -29.852 -11.460 1.00 11.49 168 ALA A CA 1
ATOM 2655 C C . ALA A 1 168 ? 19.572 -29.338 -12.542 1.00 11.37 168 ALA A C 1
ATOM 2656 O O . ALA A 1 168 ? 20.334 -30.096 -13.116 1.00 11.63 168 ALA A O 1
ATOM 2663 N N . GLU A 1 169 ? 19.484 -28.050 -12.872 1.00 11.30 169 GLU A N 1
ATOM 2664 C CA . GLU A 1 169 ? 20.326 -27.454 -13.907 1.00 13.41 169 GLU A CA 1
ATOM 2665 C C . GLU A 1 169 ? 21.777 -27.535 -13.476 1.00 13.90 169 GLU A C 1
ATOM 2666 O O . GLU A 1 169 ? 22.650 -27.855 -14.289 1.00 15.27 169 GLU A O 1
ATOM 2678 N N . LYS A 1 170 ? 22.074 -27.216 -12.245 1.00 12.11 170 LYS A N 1
ATOM 2679 C CA . LYS A 1 170 ? 23.457 -27.219 -11.779 1.00 13.99 170 LYS A CA 1
ATOM 2680 C C . LYS A 1 170 ? 24.018 -28.644 -11.786 1.00 14.48 170 LYS A C 1
ATOM 2681 O O . LYS A 1 170 ? 25.179 -28.851 -12.158 1.00 17.28 170 LYS A O 1
ATOM 2700 N N . LEU A 1 171 ? 23.228 -29.626 -11.358 1.00 13.20 171 LEU A N 1
ATOM 2701 C CA . LEU A 1 171 ? 23.647 -31.015 -11.326 1.00 13.41 171 LEU A CA 1
ATOM 2702 C C . LEU A 1 171 ? 23.562 -31.713 -12.645 1.00 13.64 171 LEU A C 1
ATOM 2703 O O . LEU A 1 171 ? 24.099 -32.829 -12.791 1.00 15.78 171 LEU A O 1
ATOM 2719 N N . ASN A 1 172 ? 22.906 -31.067 -13.611 1.00 13.51 172 ASN A N 1
ATOM 2720 C CA . ASN A 1 172 ? 22.650 -31.661 -14.913 1.00 14.86 172 ASN A CA 1
ATOM 2721 C C . ASN A 1 172 ? 21.940 -32.991 -14.805 1.00 13.45 172 ASN A C 1
ATOM 2722 O O . ASN A 1 172 ? 22.289 -33.978 -15.470 1.00 14.27 172 ASN A O 1
ATOM 2733 N N . VAL A 1 173 ? 20.840 -32.993 -14.053 1.00 11.52 173 VAL A N 1
ATOM 2734 C CA . VAL A 1 173 ? 19.956 -34.137 -14.026 1.00 10.93 173 VAL A CA 1
ATOM 2735 C C . VAL A 1 173 ? 18.537 -33.708 -14.312 1.00 10.56 173 VAL A C 1
ATOM 2736 O O . VAL A 1 173 ? 18.180 -32.535 -14.186 1.00 10.96 173 VAL A O 1
ATOM 2749 N N . SER A 1 174 ? 17.677 -34.664 -14.618 1.00 9.88 174 SER A N 1
ATOM 2750 C CA . SER A 1 174 ? 16.284 -34.420 -14.819 1.00 10.19 174 SER A CA 1
ATOM 2751 C C . SER A 1 174 ? 15.619 -33.805 -13.600 1.00 9.03 174 SER A C 1
ATOM 2752 O O . SER A 1 174 ? 15.737 -34.313 -12.492 1.00 10.00 174 SER A O 1
ATOM 2760 N N . PRO A 1 175 ? 14.783 -32.778 -13.811 1.00 9.33 175 PRO A N 1
ATOM 2761 C CA . PRO A 1 175 ? 14.081 -32.255 -12.641 1.00 9.78 175 PRO A CA 1
ATOM 2762 C C . PRO A 1 175 ? 13.053 -33.205 -12.069 1.00 9.57 175 PRO A C 1
ATOM 2763 O O . PRO A 1 175 ? 12.667 -33.062 -10.885 1.00 9.87 175 PRO A O 1
ATOM 2774 N N . ARG A 1 176 ? 12.611 -34.179 -12.846 1.00 9.59 176 ARG A N 1
ATOM 2775 C CA . ARG A 1 176 ? 11.780 -35.239 -12.273 1.00 9.91 176 ARG A CA 1
ATOM 2776 C C . ARG A 1 176 ? 12.433 -35.863 -11.074 1.00 10.73 176 ARG A C 1
ATOM 2777 O O . ARG A 1 176 ? 11.765 -36.297 -10.135 1.00 10.10 176 ARG A O 1
ATOM 2798 N N . ASP A 1 177 ? 13.766 -35.942 -11.080 1.00 9.55 177 ASP A N 1
ATOM 2799 C CA . ASP A 1 177 ? 14.504 -36.647 -10.052 1.00 10.16 177 ASP A CA 1
ATOM 2800 C C . ASP A 1 177 ? 15.059 -35.748 -8.981 1.00 10.21 177 ASP A C 1
ATOM 2801 O O . ASP A 1 177 ? 15.809 -36.231 -8.151 1.00 12.19 177 ASP A O 1
ATOM 2810 N N . VAL A 1 178 ? 14.695 -34.484 -8.997 1.00 10.12 178 VAL A N 1
ATOM 2811 C CA . VAL A 1 178 ? 15.054 -33.588 -7.898 1.00 9.89 178 VAL A CA 1
ATOM 2812 C C . VAL A 1 178 ? 13.829 -33.303 -7.080 1.00 10.57 178 VAL A C 1
ATOM 2813 O O . VAL A 1 178 ? 12.815 -32.803 -7.586 1.00 10.35 178 VAL A O 1
ATOM 2826 N N . GLN A 1 179 ? 13.937 -33.531 -5.772 1.00 10.59 179 GLN A N 1
ATOM 2827 C CA . GLN A 1 179 ? 12.882 -33.183 -4.818 1.00 10.15 179 GLN A CA 1
ATOM 2828 C C . GLN A 1 179 ? 13.416 -31.995 -4.057 1.00 10.09 179 GLN A C 1
ATOM 2829 O O . GLN A 1 179 ? 14.542 -32.044 -3.508 1.00 11.04 179 GLN A O 1
ATOM 2843 N N . ALA A 1 180 ? 12.684 -30.875 -4.015 1.00 11.22 180 ALA A N 1
ATOM 2844 C CA . ALA A 1 180 ? 13.082 -29.684 -3.276 1.00 11.97 180 ALA A CA 1
ATOM 2845 C C . ALA A 1 180 ? 11.792 -29.002 -2.892 1.00 12.69 180 ALA A C 1
ATOM 2846 O O . ALA A 1 180 ? 10.739 -29.134 -3.617 1.00 15.94 180 ALA A O 1
ATOM 2853 N N . MET A 1 181 ? 11.743 -28.585 -1.704 1.00 11.56 181 MET A N 1
ATOM 2854 C CA . MET A 1 181 ? 10.613 -27.877 -1.127 1.00 11.02 181 MET A CA 1
ATOM 2855 C C . MET A 1 181 ? 11.000 -26.488 -0.682 1.00 11.06 181 MET A C 1
ATOM 2856 O O . MET A 1 181 ? 12.068 -26.300 -0.097 1.00 11.38 181 MET A O 1
ATOM 2870 N N . VAL A 1 182 ? 10.068 -25.576 -0.832 1.00 9.92 182 VAL A N 1
ATOM 2871 C CA . VAL A 1 182 ? 10.166 -24.217 -0.287 1.00 10.72 182 VAL A CA 1
ATOM 2872 C C . VAL A 1 182 ? 8.885 -24.035 0.507 1.00 10.62 182 VAL A C 1
ATOM 2873 O O . VAL A 1 182 ? 7.791 -24.167 -0.059 1.00 10.42 182 VAL A O 1
ATOM 2886 N N . ILE A 1 183 ? 9.036 -23.723 1.801 1.00 10.62 183 ILE A N 1
ATOM 2887 C CA . ILE A 1 183 ? 7.887 -23.566 2.685 1.00 9.73 183 ILE A CA 1
ATOM 2888 C C . ILE A 1 183 ? 7.812 -22.145 3.194 1.00 10.35 183 ILE A C 1
ATOM 2889 O O . ILE A 1 183 ? 8.729 -21.333 2.971 1.00 11.49 183 ILE A O 1
ATOM 2905 N N . GLY A 1 184 ? 6.777 -21.803 3.939 1.00 10.48 184 GLY A N 1
ATOM 2906 C CA . GLY A 1 184 ? 6.610 -20.464 4.461 1.00 10.33 184 GLY A CA 1
ATOM 2907 C C . GLY A 1 184 ? 5.799 -19.556 3.591 1.00 9.68 184 GLY A C 1
ATOM 2908 O O . GLY A 1 184 ? 4.996 -19.989 2.794 1.00 10.76 184 GLY A O 1
ATOM 2912 N N . ALA A 1 185 ? 5.982 -18.268 3.830 1.00 10.54 185 ALA A N 1
ATOM 2913 C CA . ALA A 1 185 ? 5.349 -17.247 3.063 1.00 10.81 185 ALA A CA 1
ATOM 2914 C C . ALA A 1 185 ? 5.795 -17.249 1.619 1.00 10.02 185 ALA A C 1
ATOM 2915 O O . ALA A 1 185 ? 6.960 -17.517 1.337 1.00 12.08 185 ALA A O 1
ATOM 2922 N N . HIS A 1 186 ? 4.906 -16.887 0.714 1.00 10.09 186 HIS A N 1
ATOM 2923 C CA . HIS A 1 186 ? 5.271 -16.680 -0.686 1.00 10.56 186 HIS A CA 1
ATOM 2924 C C . HIS A 1 186 ? 5.801 -15.255 -0.826 1.00 11.49 186 HIS A C 1
ATOM 2925 O O . HIS A 1 186 ? 5.110 -14.325 -1.256 1.00 13.38 186 HIS A O 1
ATOM 2940 N N . GLY A 1 187 ? 7.047 -15.057 -0.460 1.00 10.89 187 GLY A N 1
ATOM 2941 C CA . GLY A 1 187 ? 7.664 -13.743 -0.456 1.00 11.55 187 GLY A CA 1
ATOM 2942 C C . GLY A 1 187 ? 9.117 -13.878 -0.090 1.00 11.25 187 GLY A C 1
ATOM 2943 O O . GLY A 1 187 ? 9.713 -14.959 -0.107 1.00 11.89 187 GLY A O 1
ATOM 2947 N N . ASP A 1 188 ? 9.732 -12.745 0.206 1.00 12.77 188 ASP A N 1
ATOM 2948 C CA . ASP A 1 188 ? 11.151 -12.726 0.408 1.00 13.84 188 ASP A CA 1
ATOM 2949 C C . ASP A 1 188 ? 11.636 -13.612 1.582 1.00 13.30 188 ASP A C 1
ATOM 2950 O O . ASP A 1 188 ? 12.799 -13.974 1.622 1.00 14.70 188 ASP A O 1
ATOM 2959 N N . LYS A 1 189 ? 10.763 -13.918 2.522 1.00 12.40 189 LYS A N 1
ATOM 2960 C CA . LYS A 1 189 ? 11.133 -14.761 3.635 1.00 12.41 189 LYS A CA 1
ATOM 2961 C C . LYS A 1 189 ? 10.667 -16.219 3.415 1.00 11.76 189 LYS A C 1
ATOM 2962 O O . LYS A 1 189 ? 10.607 -16.990 4.337 1.00 13.58 189 LYS A O 1
ATOM 2981 N N . MET A 1 190 ? 10.382 -16.633 2.188 1.00 11.22 190 MET A N 1
ATOM 2982 C CA . MET A 1 190 ? 10.163 -18.031 1.876 1.00 10.47 190 MET A CA 1
ATOM 2983 C C . MET A 1 190 ? 11.411 -18.807 2.347 1.00 11.29 190 MET A C 1
ATOM 2984 O O . MET A 1 190 ? 12.546 -18.255 2.405 1.00 12.18 190 MET A O 1
ATOM 2998 N N . VAL A 1 191 ? 11.206 -20.086 2.638 1.00 11.19 191 VAL A N 1
ATOM 2999 C CA . VAL A 1 191 ? 12.255 -20.920 3.199 1.00 11.05 191 VAL A CA 1
ATOM 3000 C C . VAL A 1 191 ? 12.531 -22.136 2.274 1.00 11.32 191 VAL A C 1
ATOM 3001 O O . VAL A 1 191 ? 11.914 -23.177 2.386 1.00 11.40 191 VAL A O 1
ATOM 3014 N N . PRO A 1 192 ? 13.542 -22.000 1.394 1.00 11.16 192 PRO A N 1
ATOM 3015 C CA . PRO A 1 192 ? 13.998 -23.143 0.592 1.00 11.37 192 PRO A CA 1
ATOM 3016 C C . PRO A 1 192 ? 14.689 -24.127 1.519 1.00 12.31 192 PRO A C 1
ATOM 3017 O O . PRO A 1 192 ? 15.645 -23.752 2.216 1.00 15.47 192 PRO A O 1
ATOM 3028 N N . LEU A 1 193 ? 14.227 -25.345 1.609 1.00 11.38 193 LEU A N 1
ATOM 3029 C CA . LEU A 1 193 ? 14.677 -26.279 2.608 1.00 12.14 193 LEU A CA 1
ATOM 3030 C C . LEU A 1 193 ? 15.824 -27.110 2.054 1.00 12.32 193 LEU A C 1
ATOM 3031 O O . LEU A 1 193 ? 15.691 -28.231 1.596 1.00 12.99 193 LEU A O 1
ATOM 3047 N N A THR A 1 194 ? 16.989 -26.550 2.157 0.62 14.08 194 THR A N 1
ATOM 3048 N N B THR A 1 194 ? 17.004 -26.541 2.112 0.38 13.51 194 THR A N 1
ATOM 3049 C CA A THR A 1 194 ? 18.200 -27.152 1.637 0.62 14.25 194 THR A CA 1
ATOM 3050 C CA B THR A 1 194 ? 18.216 -27.163 1.580 0.38 13.61 194 THR A CA 1
ATOM 3051 C C A THR A 1 194 ? 18.471 -28.547 2.158 0.62 13.05 194 THR A C 1
ATOM 3052 C C B THR A 1 194 ? 18.495 -28.551 2.153 0.38 13.36 194 THR A C 1
ATOM 3053 O O A THR A 1 194 ? 18.856 -29.442 1.432 0.62 13.10 194 THR A O 1
ATOM 3054 O O B THR A 1 194 ? 18.970 -29.439 1.452 0.38 13.91 194 THR A O 1
ATOM 3075 N N . ARG A 1 195 ? 18.178 -28.754 3.428 1.00 12.96 195 ARG A N 1
ATOM 3076 C CA . ARG A 1 195 ? 18.452 -30.041 4.053 1.00 13.65 195 ARG A CA 1
ATOM 3077 C C . ARG A 1 195 ? 17.590 -31.160 3.516 1.00 14.62 195 ARG A C 1
ATOM 3078 O O . ARG A 1 195 ? 17.951 -32.323 3.578 1.00 16.11 195 ARG A O 1
ATOM 3099 N N . TYR A 1 196 ? 16.435 -30.797 2.966 1.00 13.00 196 TYR A N 1
ATOM 3100 C CA . TYR A 1 196 ? 15.515 -31.768 2.386 1.00 12.41 196 TYR A CA 1
ATOM 3101 C C . TYR A 1 196 ? 15.665 -31.994 0.887 1.00 12.83 196 TYR A C 1
ATOM 3102 O O . TYR A 1 196 ? 14.957 -32.777 0.329 1.00 14.16 196 TYR A O 1
ATOM 3120 N N . VAL A 1 197 ? 16.597 -31.318 0.230 1.00 11.22 197 VAL A N 1
ATOM 3121 C CA . VAL A 1 197 ? 16.781 -31.485 -1.212 1.00 11.01 197 VAL A CA 1
ATOM 3122 C C . VAL A 1 197 ? 17.368 -32.855 -1.437 1.00 11.35 197 VAL A C 1
ATOM 3123 O O . VAL A 1 197 ? 18.372 -33.228 -0.813 1.00 11.88 197 VAL A O 1
ATOM 3136 N N . THR A 1 198 ? 16.775 -33.591 -2.360 1.00 10.61 198 THR A N 1
ATOM 3137 C CA . THR A 1 198 ? 17.257 -34.904 -2.719 1.00 11.03 198 THR A CA 1
ATOM 3138 C C . THR A 1 198 ? 17.252 -35.087 -4.219 1.00 10.65 198 THR A C 1
ATOM 3139 O O . THR A 1 198 ? 16.507 -34.437 -4.961 1.00 10.91 198 THR A O 1
ATOM 3150 N N . VAL A 1 199 ? 18.099 -36.009 -4.652 1.00 10.36 199 VAL A N 1
ATOM 3151 C CA . VAL A 1 199 ? 18.104 -36.487 -6.048 1.00 10.34 199 VAL A CA 1
ATOM 3152 C C . VAL A 1 199 ? 17.733 -37.965 -5.982 1.00 10.66 199 VAL A C 1
ATOM 3153 O O . VAL A 1 199 ? 18.494 -38.801 -5.525 1.00 11.00 199 VAL A O 1
ATOM 3166 N N . ASN A 1 200 ? 16.476 -38.257 -6.294 1.00 10.18 200 ASN A N 1
ATOM 3167 C CA . ASN A 1 200 ? 15.923 -39.584 -6.122 1.00 10.70 200 ASN A CA 1
ATOM 3168 C C . ASN A 1 200 ? 16.160 -40.126 -4.695 1.00 11.10 200 ASN A C 1
ATOM 3169 O O . ASN A 1 200 ? 16.466 -41.304 -4.533 1.00 11.43 200 ASN A O 1
ATOM 3180 N N . GLY A 1 201 ? 15.973 -39.250 -3.713 1.00 11.13 201 GLY A N 1
ATOM 3181 C CA . GLY A 1 201 ? 16.112 -39.614 -2.334 1.00 11.65 201 GLY A CA 1
ATOM 3182 C C . GLY A 1 201 ? 17.548 -39.489 -1.798 1.00 12.10 201 GLY A C 1
ATOM 3183 O O . GLY A 1 201 ? 17.792 -39.606 -0.602 1.00 13.44 201 GLY A O 1
ATOM 3187 N N . ILE A 1 202 ? 18.540 -39.319 -2.664 1.00 10.63 202 ILE A N 1
ATOM 3188 C CA . ILE A 1 202 ? 19.901 -39.121 -2.263 1.00 11.34 202 ILE A CA 1
ATOM 3189 C C . ILE A 1 202 ? 20.084 -37.717 -1.747 1.00 11.25 202 ILE A C 1
ATOM 3190 O O . ILE A 1 202 ? 19.785 -36.787 -2.452 1.00 11.20 202 ILE A O 1
ATOM 3206 N N . PRO A 1 203 ? 20.582 -37.551 -0.521 1.00 12.54 203 PRO A N 1
ATOM 3207 C CA . PRO A 1 203 ? 20.711 -36.183 -0.021 1.00 12.65 203 PRO A CA 1
ATOM 3208 C C . PRO A 1 203 ? 21.641 -35.330 -0.860 1.00 13.52 203 PRO A C 1
ATOM 3209 O O . PRO A 1 203 ? 22.698 -35.777 -1.337 1.00 13.91 203 PRO A O 1
ATOM 3220 N N . LEU A 1 204 ? 21.227 -34.070 -1.067 1.00 12.54 204 LEU A N 1
ATOM 3221 C CA . LEU A 1 204 ? 22.069 -33.116 -1.771 1.00 13.68 204 LEU A CA 1
ATOM 3222 C C . LEU A 1 204 ? 23.474 -33.083 -1.140 1.00 13.81 204 LEU A C 1
ATOM 3223 O O . LEU A 1 204 ? 24.450 -32.879 -1.890 1.00 15.09 204 LEU A O 1
ATOM 3239 N N . GLN A 1 205 ? 23.604 -33.260 0.163 1.00 14.94 205 GLN A N 1
ATOM 3240 C CA . GLN A 1 205 ? 24.887 -33.270 0.825 1.00 17.77 205 GLN A CA 1
ATOM 3241 C C . GLN A 1 205 ? 25.859 -34.225 0.180 1.00 16.22 205 GLN A C 1
ATOM 3242 O O . GLN A 1 205 ? 27.069 -33.935 0.154 1.00 17.81 205 GLN A O 1
ATOM 3256 N N . GLU A 1 206 ? 25.393 -35.366 -0.331 1.00 14.85 206 GLU A N 1
ATOM 3257 C CA . GLU A 1 206 ? 26.321 -36.286 -0.969 1.00 14.11 206 GLU A CA 1
ATOM 3258 C C . GLU A 1 206 ? 26.989 -35.681 -2.184 1.00 14.43 206 GLU A C 1
ATOM 3259 O O . GLU A 1 206 ? 28.161 -35.921 -2.497 1.00 15.89 206 GLU A O 1
ATOM 3271 N N . PHE A 1 207 ? 26.231 -34.892 -2.949 1.00 14.01 207 PHE A N 1
ATOM 3272 C CA . PHE A 1 207 ? 26.766 -34.243 -4.114 1.00 14.79 207 PHE A CA 1
ATOM 3273 C C . PHE A 1 207 ? 27.704 -33.126 -3.764 1.00 17.85 207 PHE A C 1
ATOM 3274 O O . PHE A 1 207 ? 28.628 -32.829 -4.521 1.00 18.79 207 PHE A O 1
ATOM 3291 N N . ILE A 1 208 ? 27.491 -32.480 -2.623 1.00 17.68 208 ILE A N 1
ATOM 3292 C CA . ILE A 1 208 ? 28.463 -31.456 -2.112 1.00 20.44 208 ILE A CA 1
ATOM 3293 C C . ILE A 1 208 ? 29.742 -32.167 -1.790 1.00 23.64 208 ILE A C 1
ATOM 3294 O O . ILE A 1 208 ? 30.818 -31.711 -2.215 1.00 24.93 208 ILE A O 1
ATOM 3310 N N . LYS A 1 209 ? 29.650 -33.270 -1.072 1.00 24.09 209 LYS A N 1
ATOM 3311 C CA . LYS A 1 209 ? 30.832 -33.933 -0.585 1.00 26.78 209 LYS A CA 1
ATOM 3312 C C . LYS A 1 209 ? 31.678 -34.349 -1.775 1.00 28.22 209 LYS A C 1
ATOM 3313 O O . LYS A 1 209 ? 32.924 -34.351 -1.710 1.00 29.89 209 LYS A O 1
ATOM 3332 N N . LYS A 1 210 ? 31.063 -34.784 -2.840 1.00 27.48 210 LYS A N 1
ATOM 3333 C CA . LYS A 1 210 ? 31.761 -35.229 -4.031 1.00 30.15 210 LYS A CA 1
ATOM 3334 C C . LYS A 1 210 ? 32.162 -34.126 -4.949 1.00 30.25 210 LYS A C 1
ATOM 3335 O O . LYS A 1 210 ? 32.828 -34.367 -5.961 1.00 33.27 210 LYS A O 1
ATOM 3354 N N . GLY A 1 211 ? 31.831 -32.900 -4.596 1.00 27.83 211 GLY A N 1
ATOM 3355 C CA . GLY A 1 211 ? 32.327 -31.782 -5.379 1.00 27.74 211 GLY A CA 1
ATOM 3356 C C . GLY A 1 211 ? 31.512 -31.524 -6.640 1.00 26.70 211 GLY A C 1
ATOM 3357 O O . GLY A 1 211 ? 31.972 -30.800 -7.526 1.00 30.06 211 GLY A O 1
ATOM 3361 N N A ARG A 1 212 ? 30.300 -32.074 -6.715 0.47 24.48 212 ARG A N 1
ATOM 3362 N N B ARG A 1 212 ? 30.297 -32.080 -6.726 0.53 24.23 212 ARG A N 1
ATOM 3363 C CA A ARG A 1 212 ? 29.467 -31.837 -7.888 0.47 24.24 212 ARG A CA 1
ATOM 3364 C CA B ARG A 1 212 ? 29.447 -31.843 -7.901 0.53 24.26 212 ARG A CA 1
ATOM 3365 C C A ARG A 1 212 ? 28.777 -30.472 -7.796 0.47 23.09 212 ARG A C 1
ATOM 3366 C C B ARG A 1 212 ? 28.724 -30.491 -7.791 0.53 23.02 212 ARG A C 1
ATOM 3367 O O A ARG A 1 212 ? 28.365 -29.895 -8.784 0.47 23.56 212 ARG A O 1
ATOM 3368 O O B ARG A 1 212 ? 28.194 -29.960 -8.751 0.53 23.37 212 ARG A O 1
ATOM 3409 N N . ILE A 1 213 ? 28.674 -29.965 -6.590 1.00 21.41 213 ILE A N 1
ATOM 3410 C CA . ILE A 1 213 ? 28.048 -28.657 -6.334 1.00 19.41 213 ILE A CA 1
ATOM 3411 C C . ILE A 1 213 ? 28.704 -28.166 -5.077 1.00 20.78 213 ILE A C 1
ATOM 3412 O O . ILE A 1 213 ? 29.035 -28.960 -4.228 1.00 23.09 213 ILE A O 1
ATOM 3428 N N . THR A 1 214 ? 28.892 -26.868 -4.930 1.00 20.37 214 THR A N 1
ATOM 3429 C CA . THR A 1 214 ? 29.471 -26.354 -3.704 1.00 19.85 214 THR A CA 1
ATOM 3430 C C . THR A 1 214 ? 28.406 -25.738 -2.817 1.00 18.37 214 THR A C 1
ATOM 3431 O O . THR A 1 214 ? 27.323 -25.371 -3.308 1.00 16.76 214 THR A O 1
ATOM 3442 N N . GLN A 1 215 ? 28.729 -25.541 -1.548 1.00 20.94 215 GLN A N 1
ATOM 3443 C CA . GLN A 1 215 ? 27.845 -24.841 -0.629 1.00 21.49 215 GLN A CA 1
ATOM 3444 C C . GLN A 1 215 ? 27.585 -23.416 -1.134 1.00 20.93 215 GLN A C 1
ATOM 3445 O O . GLN A 1 215 ? 26.456 -22.941 -1.035 1.00 20.17 215 GLN A O 1
ATOM 3459 N N . GLU A 1 216 ? 28.575 -22.748 -1.712 1.00 21.73 216 GLU A N 1
ATOM 3460 C CA . GLU A 1 216 ? 28.365 -21.414 -2.220 1.00 21.59 216 GLU A CA 1
ATOM 3461 C C . GLU A 1 216 ? 27.376 -21.398 -3.352 1.00 19.58 216 GLU A C 1
ATOM 3462 O O . GLU A 1 216 ? 26.509 -20.506 -3.440 1.00 18.55 216 GLU A O 1
ATOM 3474 N N . GLU A 1 217 ? 27.446 -22.384 -4.224 1.00 17.71 217 GLU A N 1
ATOM 3475 C CA . GLU A 1 217 ? 26.477 -22.518 -5.279 1.00 16.69 217 GLU A CA 1
ATOM 3476 C C . GLU A 1 217 ? 25.084 -22.764 -4.774 1.00 15.11 217 GLU A C 1
ATOM 3477 O O . GLU A 1 217 ? 24.120 -22.206 -5.314 1.00 15.07 217 GLU A O 1
ATOM 3489 N N . ILE A 1 218 ? 24.926 -23.588 -3.745 1.00 15.05 218 ILE A N 1
ATOM 3490 C CA . ILE A 1 218 ? 23.628 -23.816 -3.135 1.00 14.98 218 ILE A CA 1
ATOM 3491 C C . ILE A 1 218 ? 23.115 -22.573 -2.518 1.00 14.74 218 ILE A C 1
ATOM 3492 O O . ILE A 1 218 ? 21.938 -22.218 -2.689 1.00 14.84 218 ILE A O 1
ATOM 3508 N N . ASP A 1 219 ? 23.956 -21.846 -1.803 1.00 16.13 219 ASP A N 1
ATOM 3509 C CA . ASP A 1 219 ? 23.525 -20.605 -1.198 1.00 17.79 219 ASP A CA 1
ATOM 3510 C C . ASP A 1 219 ? 23.022 -19.630 -2.240 1.00 16.59 219 ASP A C 1
ATOM 3511 O O . ASP A 1 219 ? 21.985 -18.968 -2.047 1.00 15.90 219 ASP A O 1
ATOM 3520 N N A GLU A 1 220 ? 23.718 -19.533 -3.357 0.58 15.18 220 GLU A N 1
ATOM 3521 N N B GLU A 1 220 ? 23.705 -19.557 -3.361 0.42 16.34 220 GLU A N 1
ATOM 3522 C CA A GLU A 1 220 ? 23.292 -18.693 -4.487 0.58 15.85 220 GLU A CA 1
ATOM 3523 C CA B GLU A 1 220 ? 23.279 -18.708 -4.468 0.42 17.03 220 GLU A CA 1
ATOM 3524 C C A GLU A 1 220 ? 21.905 -19.140 -4.996 0.58 14.13 220 GLU A C 1
ATOM 3525 C C B GLU A 1 220 ? 21.909 -19.142 -5.013 0.42 15.23 220 GLU A C 1
ATOM 3526 O O A GLU A 1 220 ? 21.064 -18.301 -5.326 0.58 13.83 220 GLU A O 1
ATOM 3527 O O B GLU A 1 220 ? 21.079 -18.299 -5.359 0.42 15.14 220 GLU A O 1
ATOM 3550 N N . ILE A 1 221 ? 21.705 -20.447 -5.147 1.00 14.23 221 ILE A N 1
ATOM 3551 C CA . ILE A 1 221 ? 20.449 -21.006 -5.641 1.00 13.35 221 ILE A CA 1
ATOM 3552 C C . ILE A 1 221 ? 19.312 -20.708 -4.666 1.00 12.88 221 ILE A C 1
ATOM 3553 O O . ILE A 1 221 ? 18.185 -20.412 -5.079 1.00 12.87 221 ILE A O 1
ATOM 3569 N N . VAL A 1 222 ? 19.590 -20.768 -3.393 1.00 12.93 222 VAL A N 1
ATOM 3570 C CA . VAL A 1 222 ? 18.591 -20.451 -2.363 1.00 13.08 222 VAL A CA 1
ATOM 3571 C C . VAL A 1 222 ? 18.119 -19.012 -2.561 1.00 13.39 222 VAL A C 1
ATOM 3572 O O . VAL A 1 222 ? 16.906 -18.714 -2.553 1.00 13.20 222 VAL A O 1
ATOM 3585 N N A GLU A 1 223 ? 19.072 -18.090 -2.695 0.47 13.67 223 GLU A N 1
ATOM 3586 N N B GLU A 1 223 ? 19.061 -18.089 -2.698 0.53 12.92 223 GLU A N 1
ATOM 3587 C CA A GLU A 1 223 ? 18.767 -16.669 -2.901 0.47 14.56 223 GLU A CA 1
ATOM 3588 C CA B GLU A 1 223 ? 18.694 -16.689 -2.883 0.53 13.10 223 GLU A CA 1
ATOM 3589 C C A GLU A 1 223 ? 18.050 -16.479 -4.237 0.47 13.83 223 GLU A C 1
ATOM 3590 C C B GLU A 1 223 ? 18.035 -16.480 -4.243 0.53 13.15 223 GLU A C 1
ATOM 3591 O O A GLU A 1 223 ? 17.087 -15.721 -4.335 0.47 14.79 223 GLU A O 1
ATOM 3592 O O B GLU A 1 223 ? 17.087 -15.703 -4.366 0.53 14.23 223 GLU A O 1
ATOM 3615 N N . ARG A 1 224 ? 18.497 -17.174 -5.271 1.00 13.09 224 ARG A N 1
ATOM 3616 C CA . ARG A 1 224 ? 17.879 -17.046 -6.573 1.00 13.55 224 ARG A CA 1
ATOM 3617 C C . ARG A 1 224 ? 16.418 -17.497 -6.542 1.00 12.23 224 ARG A C 1
ATOM 3618 O O . ARG A 1 224 ? 15.529 -16.908 -7.172 1.00 12.45 224 ARG A O 1
ATOM 3639 N N . THR A 1 225 ? 16.144 -18.531 -5.772 1.00 11.35 225 THR A N 1
ATOM 3640 C CA . THR A 1 225 ? 14.761 -19.037 -5.594 1.00 10.66 225 THR A CA 1
ATOM 3641 C C . THR A 1 225 ? 13.903 -17.978 -4.925 1.00 11.33 225 THR A C 1
ATOM 3642 O O . THR A 1 225 ? 12.788 -17.694 -5.375 1.00 11.26 225 THR A O 1
ATOM 3653 N N . LYS A 1 226 ? 14.400 -17.360 -3.859 1.00 11.82 226 LYS A N 1
ATOM 3654 C CA . LYS A 1 226 ? 13.663 -16.332 -3.176 1.00 11.61 226 LYS A CA 1
ATOM 3655 C C . LYS A 1 226 ? 13.368 -15.154 -4.098 1.00 12.09 226 LYS A C 1
ATOM 3656 O O . LYS A 1 226 ? 12.268 -14.572 -4.050 1.00 13.44 226 LYS A O 1
ATOM 3675 N N . ASN A 1 227 ? 14.332 -14.794 -4.932 1.00 12.42 227 ASN A N 1
ATOM 3676 C CA . ASN A 1 227 ? 14.229 -13.635 -5.779 1.00 13.21 227 ASN A CA 1
ATOM 3677 C C . ASN A 1 227 ? 13.623 -13.885 -7.159 1.00 11.65 227 ASN A C 1
ATOM 3678 O O . ASN A 1 227 ? 13.518 -12.918 -7.943 1.00 12.03 227 ASN A O 1
ATOM 3689 N N . ALA A 1 228 ? 13.197 -15.118 -7.424 1.00 11.16 228 ALA A N 1
ATOM 3690 C CA . ALA A 1 228 ? 12.807 -15.540 -8.781 1.00 10.63 228 ALA A CA 1
ATOM 3691 C C . ALA A 1 228 ? 11.661 -14.729 -9.340 1.00 11.11 228 ALA A C 1
ATOM 3692 O O . ALA A 1 228 ? 11.638 -14.428 -10.522 1.00 12.16 228 ALA A O 1
ATOM 3699 N N . GLY A 1 229 ? 10.686 -14.444 -8.527 1.00 11.25 229 GLY A N 1
ATOM 3700 C CA . GLY A 1 229 ? 9.516 -13.714 -9.015 1.00 11.85 229 GLY A CA 1
ATOM 3701 C C . GLY A 1 229 ? 9.895 -12.337 -9.463 1.00 11.19 229 GLY A C 1
ATOM 3702 O O . GLY A 1 229 ? 9.484 -11.894 -10.540 1.00 11.24 229 GLY A O 1
ATOM 3706 N N . GLY A 1 230 ? 10.661 -11.667 -8.656 1.00 11.28 230 GLY A N 1
ATOM 3707 C CA . GLY A 1 230 ? 11.034 -10.314 -9.024 1.00 11.59 230 GLY A CA 1
ATOM 3708 C C . GLY A 1 230 ? 12.067 -10.304 -10.174 1.00 13.02 230 GLY A C 1
ATOM 3709 O O . GLY A 1 230 ? 12.099 -9.375 -10.955 1.00 13.45 230 GLY A O 1
ATOM 3713 N N . GLU A 1 231 ? 12.867 -11.354 -10.302 1.00 11.53 231 GLU A N 1
ATOM 3714 C CA . GLU A 1 231 ? 13.775 -11.473 -11.424 1.00 12.36 231 GLU A CA 1
ATOM 3715 C C . GLU A 1 231 ? 12.972 -11.500 -12.717 1.00 12.71 231 GLU A C 1
ATOM 3716 O O . GLU A 1 231 ? 13.265 -10.800 -13.679 1.00 12.79 231 GLU A O 1
ATOM 3728 N N . ILE A 1 232 ? 11.917 -12.312 -12.739 1.00 11.72 232 ILE A N 1
ATOM 3729 C CA . ILE A 1 232 ? 11.082 -12.425 -13.941 1.00 11.77 232 ILE A CA 1
ATOM 3730 C C . ILE A 1 232 ? 10.320 -11.134 -14.185 1.00 11.60 232 ILE A C 1
ATOM 3731 O O . ILE A 1 232 ? 10.280 -10.669 -15.296 1.00 11.89 232 ILE A O 1
ATOM 3747 N N . VAL A 1 233 ? 9.795 -10.483 -13.142 1.00 11.13 233 VAL A N 1
ATOM 3748 C CA . VAL A 1 233 ? 9.167 -9.174 -13.320 1.00 11.49 233 VAL A CA 1
ATOM 3749 C C . VAL A 1 233 ? 10.124 -8.194 -13.994 1.00 12.29 233 VAL A C 1
ATOM 3750 O O . VAL A 1 233 ? 9.765 -7.488 -14.947 1.00 12.93 233 VAL A O 1
ATOM 3763 N N . ASN A 1 234 ? 11.371 -8.155 -13.515 1.00 12.22 234 ASN A N 1
ATOM 3764 C CA . ASN A 1 234 ? 12.306 -7.198 -14.087 1.00 12.76 234 ASN A CA 1
ATOM 3765 C C . ASN A 1 234 ? 12.662 -7.515 -15.539 1.00 12.65 234 ASN A C 1
ATOM 3766 O O . ASN A 1 234 ? 12.808 -6.593 -16.370 1.00 14.92 234 ASN A O 1
ATOM 3777 N N . LEU A 1 235 ? 12.765 -8.806 -15.877 1.00 11.54 235 LEU A N 1
ATOM 3778 C CA . LEU A 1 235 ? 13.072 -9.214 -17.247 1.00 12.17 235 LEU A CA 1
ATOM 3779 C C . LEU A 1 235 ? 11.909 -8.989 -18.210 1.00 12.34 235 LEU A C 1
ATOM 3780 O O . LEU A 1 235 ? 12.116 -8.562 -19.340 1.00 12.98 235 LEU A O 1
ATOM 3796 N N . LEU A 1 236 ? 10.716 -9.374 -17.793 1.00 12.51 236 LEU A N 1
ATOM 3797 C CA . LEU A 1 236 ? 9.569 -9.297 -18.692 1.00 11.57 236 LEU A CA 1
ATOM 3798 C C . LEU A 1 236 ? 9.208 -7.858 -19.028 1.00 13.83 236 LEU A C 1
ATOM 3799 O O . LEU A 1 236 ? 8.725 -7.590 -20.135 1.00 15.13 236 LEU A O 1
ATOM 3815 N N . GLY A 1 237 ? 9.280 -6.979 -18.034 1.00 14.36 237 GLY A N 1
ATOM 3816 C CA . GLY A 1 237 ? 8.849 -5.587 -18.213 1.00 16.30 237 GLY A CA 1
ATOM 3817 C C . GLY A 1 237 ? 7.343 -5.352 -18.096 1.00 18.40 237 GLY A C 1
ATOM 3818 O O . GLY A 1 237 ? 6.916 -4.249 -17.690 1.00 21.07 237 GLY A O 1
ATOM 3822 N N . GLN A 1 238 ? 6.533 -6.348 -18.450 1.00 17.89 238 GLN A N 1
ATOM 3823 C CA . GLN A 1 238 ? 5.092 -6.317 -18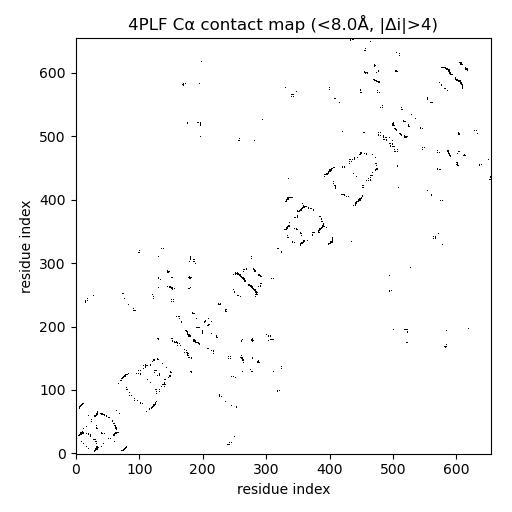.263 1.00 19.03 238 GLN A CA 1
ATOM 3824 C C . GLN A 1 238 ? 4.663 -7.487 -17.435 1.00 15.98 238 GLN A C 1
ATOM 3825 O O . GLN A 1 238 ? 5.052 -8.628 -17.666 1.00 17.55 238 GLN A O 1
ATOM 3839 N N . GLY A 1 239 ? 3.833 -7.209 -16.463 1.00 15.08 239 GLY A N 1
ATOM 3840 C CA . GLY A 1 239 ? 3.265 -8.290 -15.677 1.00 12.79 239 GLY A CA 1
ATOM 3841 C C . GLY A 1 239 ? 4.315 -9.091 -14.913 1.00 11.62 239 GLY A C 1
ATOM 3842 O O . GLY A 1 239 ? 5.399 -8.634 -14.566 1.00 14.02 239 GLY A O 1
ATOM 3846 N N . SER A 1 240 ? 3.961 -10.323 -14.636 1.00 10.92 240 SER A N 1
ATOM 3847 C CA . SER A 1 240 ? 4.776 -11.236 -13.864 1.00 8.96 240 SER A CA 1
ATOM 3848 C C . SER A 1 240 ? 4.694 -12.639 -14.460 1.00 9.17 240 SER A C 1
ATOM 3849 O O . SER A 1 240 ? 4.087 -12.858 -15.514 1.00 9.89 240 SER A O 1
ATOM 3857 N N . ALA A 1 241 ? 5.343 -13.596 -13.813 1.00 9.58 241 ALA A N 1
ATOM 3858 C CA . ALA A 1 241 ? 5.385 -14.968 -14.327 1.00 9.81 241 ALA A CA 1
ATOM 3859 C C . ALA A 1 241 ? 3.974 -15.497 -14.497 1.00 8.77 241 ALA A C 1
ATOM 3860 O O . ALA A 1 241 ? 3.098 -15.249 -13.714 1.00 9.81 241 ALA A O 1
ATOM 3867 N N . TYR A 1 242 ? 3.807 -16.400 -15.467 1.00 8.37 242 TYR A N 1
ATOM 3868 C CA . TYR A 1 242 ? 2.522 -17.035 -15.670 1.00 9.45 242 TYR A CA 1
ATOM 3869 C C . TYR A 1 242 ? 2.532 -18.480 -16.143 1.00 8.63 242 TYR A C 1
ATOM 3870 O O . TYR A 1 242 ? 1.597 -19.222 -15.820 1.00 9.07 242 TYR A O 1
ATOM 3888 N N . PHE A 1 243 ? 3.572 -18.912 -16.875 1.00 8.09 243 PHE A N 1
ATOM 3889 C CA . PHE A 1 243 ? 3.608 -20.269 -17.379 1.00 8.04 243 PHE A CA 1
ATOM 3890 C C . PHE A 1 243 ? 3.740 -21.278 -16.240 1.00 8.58 243 PHE A C 1
ATOM 3891 O O . PHE A 1 243 ? 2.984 -22.247 -16.116 1.00 8.27 243 PHE A O 1
ATOM 3908 N N . ALA A 1 244 ? 4.663 -21.026 -15.318 1.00 8.51 244 ALA A N 1
ATOM 3909 C CA . ALA A 1 244 ? 4.841 -21.894 -14.146 1.00 8.24 244 ALA A CA 1
ATOM 3910 C C . ALA A 1 244 ? 3.760 -21.729 -13.074 1.00 8.09 244 ALA A C 1
ATOM 3911 O O . ALA A 1 244 ? 3.303 -22.741 -12.560 1.00 8.38 244 ALA A O 1
ATOM 3918 N N . PRO A 1 245 ? 3.313 -20.517 -12.813 1.00 7.65 245 PRO A N 1
ATOM 3919 C CA . PRO A 1 245 ? 2.146 -20.399 -11.932 1.00 8.29 245 PRO A CA 1
ATOM 3920 C C . PRO A 1 245 ? 0.969 -21.164 -12.424 1.00 8.63 245 PRO A C 1
ATOM 3921 O O . PRO A 1 245 ? 0.300 -21.860 -11.641 1.00 9.07 245 PRO A O 1
ATOM 3932 N N . ALA A 1 246 ? 0.641 -21.089 -13.719 1.00 7.71 246 ALA A N 1
ATOM 3933 C CA . ALA A 1 246 ? -0.481 -21.813 -14.252 1.00 7.72 246 ALA A CA 1
ATOM 3934 C C . ALA A 1 246 ? -0.314 -23.310 -14.078 1.00 8.33 246 ALA A C 1
ATOM 3935 O O . ALA A 1 246 ? -1.224 -24.028 -13.670 1.00 8.22 246 ALA A O 1
ATOM 3942 N N . ALA A 1 247 ? 0.867 -23.816 -14.465 1.00 8.15 247 ALA A N 1
ATOM 3943 C CA . ALA A 1 247 ? 1.089 -25.237 -14.352 1.00 8.56 247 ALA A CA 1
ATOM 3944 C C . ALA A 1 247 ? 1.017 -25.718 -12.934 1.00 8.71 247 ALA A C 1
ATOM 3945 O O . ALA A 1 247 ? 0.526 -26.847 -12.691 1.00 9.16 247 ALA A O 1
ATOM 3952 N N . SER A 1 248 ? 1.549 -24.949 -11.997 1.00 8.12 248 SER A N 1
ATOM 3953 C CA . SER A 1 248 ? 1.506 -25.308 -10.587 1.00 8.21 248 SER A CA 1
ATOM 3954 C C . SER A 1 248 ? 0.061 -25.436 -10.077 1.00 7.95 248 SER A C 1
ATOM 3955 O O . SER A 1 248 ? -0.261 -26.406 -9.375 1.00 8.56 248 SER A O 1
ATOM 3963 N N . ALA A 1 249 ? -0.775 -24.473 -10.428 1.00 8.18 249 ALA A N 1
ATOM 3964 C CA . ALA A 1 249 ? -2.167 -24.526 -9.974 1.00 8.64 249 ALA A CA 1
ATOM 3965 C C . ALA A 1 249 ? -2.905 -25.669 -10.600 1.00 7.50 249 ALA A C 1
ATOM 3966 O O . ALA A 1 249 ? -3.736 -26.314 -9.980 1.00 8.60 249 ALA A O 1
ATOM 3973 N N . ILE A 1 250 ? -2.638 -25.967 -11.876 1.00 8.24 250 ILE A N 1
ATOM 3974 C CA . ILE A 1 250 ? -3.279 -27.081 -12.550 1.00 8.58 250 ILE A CA 1
ATOM 3975 C C . ILE A 1 250 ? -2.811 -28.421 -11.945 1.00 9.16 250 ILE A C 1
ATOM 3976 O O . ILE A 1 250 ? -3.615 -29.348 -11.771 1.00 9.14 250 ILE A O 1
ATOM 3992 N N . GLU A 1 251 ? -1.546 -28.511 -11.541 1.00 8.98 251 GLU A N 1
ATOM 3993 C CA . GLU A 1 251 ? -1.094 -29.717 -10.843 1.00 9.29 251 GLU A CA 1
ATOM 3994 C C . GLU A 1 251 ? -1.907 -29.972 -9.584 1.00 8.96 251 GLU A C 1
ATOM 3995 O O . GLU A 1 251 ? -2.291 -31.096 -9.262 1.00 9.68 251 GLU A O 1
ATOM 4007 N N . MET A 1 252 ? -2.141 -28.876 -8.861 1.00 8.01 252 MET A N 1
ATOM 4008 C CA . MET A 1 252 ? -2.974 -28.947 -7.646 1.00 8.05 252 MET A CA 1
ATOM 4009 C C . MET A 1 252 ? -4.401 -29.356 -7.964 1.00 8.44 252 MET A C 1
ATOM 4010 O O . MET A 1 252 ? -5.004 -30.170 -7.275 1.00 9.48 252 MET A O 1
ATOM 4024 N N . ALA A 1 253 ? -4.959 -28.751 -9.001 1.00 8.12 253 ALA A N 1
ATOM 4025 C CA . ALA A 1 253 ? -6.323 -29.073 -9.381 1.00 8.51 253 ALA A CA 1
ATOM 4026 C C . ALA A 1 253 ? -6.467 -30.536 -9.799 1.00 9.11 253 ALA A C 1
ATOM 4027 O O . ALA A 1 253 ? -7.453 -31.145 -9.445 1.00 9.96 253 ALA A O 1
ATOM 4034 N N . GLU A 1 254 ? -5.487 -31.069 -10.519 1.00 9.04 254 GLU A N 1
ATOM 4035 C CA . GLU A 1 254 ? -5.533 -32.445 -10.966 1.00 8.98 254 GLU A CA 1
ATOM 4036 C C . GLU A 1 254 ? -5.473 -33.379 -9.751 1.00 9.37 254 GLU A C 1
ATOM 4037 O O . GLU A 1 254 ? -6.125 -34.409 -9.725 1.00 10.03 254 GLU A O 1
ATOM 4049 N N . ALA A 1 255 ? -4.695 -32.991 -8.752 1.00 9.36 255 ALA A N 1
ATOM 4050 C CA . ALA A 1 255 ? -4.597 -33.820 -7.549 1.00 9.30 255 ALA A CA 1
ATOM 4051 C C . ALA A 1 255 ? -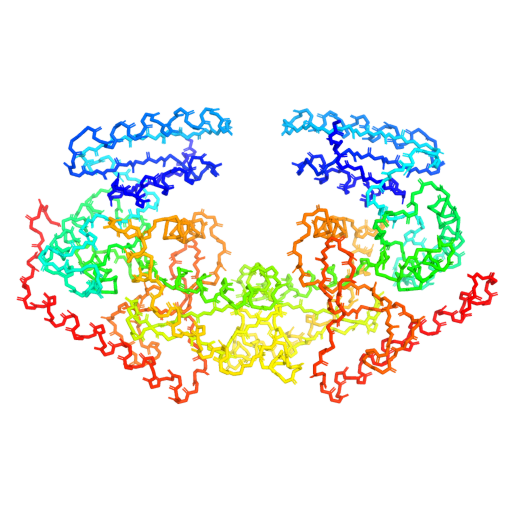5.954 -33.957 -6.856 1.00 8.68 255 ALA A C 1
ATOM 4052 O O . ALA A 1 255 ? -6.323 -35.023 -6.358 1.00 9.94 255 ALA A O 1
ATOM 4059 N N . TYR A 1 256 ? -6.716 -32.865 -6.857 1.00 9.17 256 TYR A N 1
ATOM 4060 C CA . TYR A 1 256 ? -8.064 -32.891 -6.308 1.00 10.03 256 TYR A CA 1
ATOM 4061 C C . TYR A 1 256 ? -9.009 -33.702 -7.213 1.00 10.23 256 TYR A C 1
ATOM 4062 O O . TYR A 1 256 ? -9.702 -34.610 -6.742 1.00 10.07 256 TYR A O 1
ATOM 4080 N N . LEU A 1 257 ? -9.055 -33.363 -8.511 1.00 9.34 257 LEU A N 1
ATOM 4081 C CA . LEU A 1 257 ? -10.035 -33.944 -9.424 1.00 10.07 257 LEU A CA 1
ATOM 4082 C C . LEU A 1 257 ? -9.936 -35.447 -9.556 1.00 11.04 257 LEU A C 1
ATOM 4083 O O . LEU A 1 257 ? -10.947 -36.092 -9.830 1.00 12.18 257 LEU A O 1
ATOM 4099 N N . LYS A 1 258 ? -8.701 -35.946 -9.466 1.00 9.96 258 LYS A N 1
ATOM 4100 C CA . LYS A 1 258 ? -8.411 -37.374 -9.604 1.00 10.37 258 LYS A CA 1
ATOM 4101 C C . LYS A 1 258 ? -7.989 -38.027 -8.295 1.00 9.63 258 LYS A C 1
ATOM 4102 O O . LYS A 1 258 ? -7.497 -39.147 -8.292 1.00 10.09 258 LYS A O 1
ATOM 4121 N N . ASP A 1 259 ? -8.178 -37.328 -7.176 1.00 10.43 259 ASP A N 1
ATOM 4122 C CA . ASP A 1 259 ? -7.894 -37.884 -5.828 1.00 9.98 259 ASP A CA 1
ATOM 4123 C C . ASP A 1 259 ? -6.516 -38.535 -5.833 1.00 10.44 259 ASP A C 1
ATOM 4124 O O . ASP A 1 259 ? -6.353 -39.663 -5.439 1.00 10.74 259 ASP A O 1
ATOM 4133 N N . LYS A 1 260 ? -5.497 -37.774 -6.218 1.00 10.07 260 LYS A N 1
ATOM 4134 C CA . LYS A 1 260 ? -4.166 -38.303 -6.446 1.00 10.83 260 LYS A CA 1
ATOM 4135 C C . LYS A 1 260 ? -3.320 -38.534 -5.186 1.00 10.38 260 LYS A C 1
ATOM 4136 O O . LYS A 1 260 ? -2.376 -39.324 -5.245 1.00 11.14 260 LYS A O 1
ATOM 4155 N N . LYS A 1 261 ? -3.630 -37.822 -4.105 1.00 10.02 261 LYS A N 1
ATOM 4156 C CA . LYS A 1 261 ? -2.828 -37.883 -2.879 1.00 10.49 261 LYS A CA 1
ATOM 4157 C C . LYS A 1 261 ? -1.371 -37.469 -3.168 1.00 10.76 261 LYS A C 1
ATOM 4158 O O . LYS A 1 261 ? -0.416 -38.079 -2.717 1.00 10.18 261 LYS A O 1
ATOM 4177 N N . ARG A 1 262 ? -1.264 -36.348 -3.871 1.00 10.12 262 ARG A N 1
ATOM 4178 C CA . ARG A 1 262 ? 0.044 -35.769 -4.143 1.00 10.22 262 ARG A CA 1
ATOM 4179 C C . ARG A 1 262 ? 0.535 -35.093 -2.876 1.00 11.20 262 ARG A C 1
ATOM 4180 O O . ARG A 1 262 ? -0.237 -34.473 -2.146 1.00 12.63 262 ARG A O 1
ATOM 4201 N N . VAL A 1 263 ? 1.845 -35.071 -2.707 1.00 10.11 263 VAL A N 1
ATOM 4202 C CA . VAL A 1 263 ? 2.509 -34.364 -1.643 1.00 10.18 263 VAL A CA 1
ATOM 4203 C C . VAL A 1 263 ? 3.063 -33.079 -2.298 1.00 11.78 263 VAL A C 1
ATOM 4204 O O . VAL A 1 263 ? 4.040 -33.098 -3.041 1.00 14.38 263 VAL A O 1
ATOM 4217 N N . LEU A 1 264 ? 2.394 -31.976 -2.013 1.00 10.48 264 LEU A N 1
ATOM 4218 C CA . LEU A 1 264 ? 2.656 -30.687 -2.658 1.00 11.12 264 LEU A CA 1
ATOM 4219 C C . LEU A 1 264 ? 2.701 -29.647 -1.596 1.00 11.20 264 LEU A C 1
ATOM 4220 O O . LEU A 1 264 ? 1.872 -29.635 -0.655 1.00 11.56 264 LEU A O 1
ATOM 4236 N N . VAL A 1 265 ? 3.602 -28.693 -1.715 1.00 10.01 265 VAL A N 1
ATOM 4237 C CA . VAL A 1 265 ? 3.637 -27.562 -0.751 1.00 9.08 265 VAL A CA 1
ATOM 4238 C C . VAL A 1 265 ? 2.660 -26.522 -1.244 1.00 8.74 265 VAL A C 1
ATOM 4239 O O . VAL A 1 265 ? 2.709 -26.043 -2.352 1.00 9.54 265 VAL A O 1
ATOM 4252 N N A CYS A 1 266 ? 1.699 -26.178 -0.376 0.89 9.71 266 CYS A N 1
ATOM 4253 N N B CYS A 1 266 ? 1.693 -26.187 -0.400 0.11 9.95 266 CYS A N 1
ATOM 4254 C CA A CYS A 1 266 ? 0.626 -25.225 -0.693 0.89 9.71 266 CYS A CA 1
ATOM 4255 C CA B CYS A 1 266 ? 0.751 -25.121 -0.724 0.11 10.70 266 CYS A CA 1
ATOM 4256 C C A CYS A 1 266 ? 0.408 -24.335 0.516 0.89 9.29 266 CYS A C 1
ATOM 4257 C C B CYS A 1 266 ? 0.424 -24.332 0.527 0.11 10.24 266 CYS A C 1
ATOM 4258 O O A CYS A 1 266 ? 0.784 -24.757 1.644 0.89 9.09 266 CYS A O 1
ATOM 4259 O O B CYS A 1 266 ? 0.788 -24.743 1.632 0.11 10.58 266 CYS A O 1
ATOM 4274 N N . SER A 1 267 ? -0.255 -23.204 0.361 1.00 8.93 267 SER A N 1
ATOM 4275 C CA . SER A 1 267 ? -0.576 -22.363 1.490 1.00 9.35 267 SER A CA 1
ATOM 4276 C C . SER A 1 267 ? -1.866 -22.868 2.078 1.00 9.63 267 SER A C 1
ATOM 4277 O O . SER A 1 267 ? -2.938 -22.794 1.437 1.00 9.52 267 SER A O 1
ATOM 4285 N N . CYS A 1 268 ? -1.768 -23.430 3.249 1.00 9.73 268 CYS A N 1
ATOM 4286 C CA . CYS A 1 268 ? -2.839 -24.208 3.877 1.00 10.23 268 CYS A CA 1
ATOM 4287 C C . CYS A 1 268 ? -3.197 -23.573 5.213 1.00 10.54 268 CYS A C 1
ATOM 4288 O O . CYS A 1 268 ? -2.367 -23.030 5.909 1.00 10.65 268 CYS A O 1
ATOM 4296 N N . TYR A 1 269 ? -4.456 -23.770 5.617 1.00 10.75 269 TYR A N 1
ATOM 4297 C CA . TYR A 1 269 ? -4.940 -23.321 6.900 1.00 11.29 269 TYR A CA 1
ATOM 4298 C C . TYR A 1 269 ? -4.375 -24.168 8.017 1.00 12.11 269 TYR A C 1
ATOM 4299 O O . TYR A 1 269 ? -4.540 -25.394 8.006 1.00 13.25 269 TYR A O 1
ATOM 4317 N N . LEU A 1 270 ? -3.592 -23.531 8.892 1.00 11.54 270 LEU A N 1
ATOM 4318 C CA . LEU A 1 270 ? -2.961 -24.267 9.980 1.00 12.76 270 LEU A CA 1
ATOM 4319 C C . LEU A 1 270 ? -3.858 -24.307 11.224 1.00 13.99 270 LEU A C 1
ATOM 4320 O O . LEU A 1 270 ? -4.520 -23.341 11.563 1.00 14.10 270 LEU A O 1
ATOM 4336 N N . GLU A 1 271 ? -3.801 -25.429 11.906 1.00 14.10 271 GLU A N 1
ATOM 4337 C CA . GLU A 1 271 ? -4.592 -25.686 13.134 1.00 16.23 271 GLU A CA 1
ATOM 4338 C C . GLU A 1 271 ? -3.678 -26.250 14.217 1.00 18.12 271 GLU A C 1
ATOM 4339 O O . GLU A 1 271 ? -3.987 -27.243 14.880 1.00 21.80 271 GLU A O 1
ATOM 4351 N N . GLY A 1 272 ? -2.528 -25.625 14.371 1.00 16.68 272 GLY A N 1
ATOM 4352 C CA . GLY A 1 272 ? -1.594 -25.930 15.437 1.00 17.06 272 GLY A CA 1
ATOM 4353 C C . GLY A 1 272 ? -0.285 -26.533 14.941 1.00 16.53 272 GLY A C 1
ATOM 4354 O O . GLY A 1 272 ? 0.711 -26.555 15.693 1.00 18.24 272 GLY A O 1
ATOM 4358 N N . GLN A 1 273 ? -0.251 -26.992 13.684 1.00 15.82 273 GLN A N 1
ATOM 4359 C CA . GLN A 1 273 ? 0.981 -27.550 13.138 1.00 15.48 273 GLN A CA 1
ATOM 4360 C C . GLN A 1 273 ? 2.050 -26.488 13.183 1.00 15.14 273 GLN A C 1
ATOM 4361 O O . GLN A 1 273 ? 1.742 -25.317 12.929 1.00 15.13 273 GLN A O 1
ATOM 4375 N N . TYR A 1 274 ? 3.289 -26.894 13.476 1.00 15.64 274 TYR A N 1
ATOM 4376 C CA . TYR A 1 274 ? 4.419 -25.977 13.564 1.00 15.41 274 TYR A CA 1
ATOM 4377 C C . TYR A 1 274 ? 4.278 -24.954 14.698 1.00 16.50 274 TYR A C 1
ATOM 4378 O O . TYR A 1 274 ? 5.034 -23.994 14.781 1.00 17.80 274 TYR A O 1
ATOM 4396 N N . GLY A 1 275 ? 3.270 -25.124 15.546 1.00 17.00 275 GLY A N 1
ATOM 4397 C CA . GLY A 1 275 ? 2.997 -24.196 16.627 1.00 17.51 275 GLY A CA 1
ATOM 4398 C C . GLY A 1 275 ? 2.178 -22.983 16.247 1.00 17.79 275 GLY A C 1
ATOM 4399 O O . GLY A 1 275 ? 2.114 -22.023 16.970 1.00 19.92 275 GLY A O 1
ATOM 4403 N N . HIS A 1 276 ? 1.568 -23.024 15.058 1.00 16.21 276 HIS A N 1
ATOM 4404 C CA . HIS A 1 276 ? 0.798 -21.894 14.526 1.00 16.04 276 HIS A CA 1
ATOM 4405 C C . HIS A 1 276 ? -0.617 -22.292 14.191 1.00 15.86 276 HIS A C 1
ATOM 4406 O O . HIS A 1 276 ? -0.888 -23.430 13.786 1.00 15.28 276 HIS A O 1
ATOM 4421 N N . LYS A 1 277 ? -1.521 -21.319 14.268 1.00 16.20 277 LYS A N 1
ATOM 4422 C CA . LYS A 1 277 ? -2.908 -21.548 13.898 1.00 17.32 277 LYS A CA 1
ATOM 4423 C C . LYS A 1 277 ? -3.589 -20.354 13.290 1.00 17.14 277 LYS A C 1
ATOM 4424 O O . LYS A 1 277 ? -3.233 -19.213 13.533 1.00 17.46 277 LYS A O 1
ATOM 4443 N N . ASP A 1 278 ? -4.606 -20.652 12.478 1.00 16.83 278 ASP A N 1
ATOM 4444 C CA . ASP A 1 278 ? -5.610 -19.721 11.966 1.00 18.61 278 ASP A CA 1
ATOM 4445 C C . ASP A 1 278 ? -5.123 -18.778 10.898 1.00 18.94 278 ASP A C 1
ATOM 4446 O O . ASP A 1 278 ? -5.769 -17.856 10.538 1.00 24.05 278 ASP A O 1
ATOM 4455 N N A MET A 1 279 ? -3.985 -19.063 10.343 0.75 14.57 279 MET A N 1
ATOM 4456 N N B MET A 1 279 ? -4.012 -19.132 10.310 0.25 18.02 279 MET A N 1
ATOM 4457 C CA A MET A 1 279 ? -3.391 -18.438 9.170 0.75 13.50 279 MET A CA 1
ATOM 4458 C CA B MET A 1 279 ? -3.544 -18.473 9.122 0.25 17.80 279 MET A CA 1
ATOM 4459 C C A MET A 1 279 ? -3.209 -19.504 8.100 0.75 11.98 279 MET A C 1
ATOM 4460 C C B MET A 1 279 ? -3.196 -19.511 8.083 0.25 14.85 279 MET A C 1
ATOM 4461 O O A MET A 1 279 ? -3.143 -20.677 8.407 0.75 11.54 279 MET A O 1
ATOM 4462 O O B MET A 1 279 ? -3.004 -20.686 8.387 0.25 14.85 279 MET A O 1
ATOM 4489 N N . PHE A 1 280 ? -3.108 -19.040 6.850 1.00 11.95 280 PHE A N 1
ATOM 4490 C CA . PHE A 1 280 ? -2.602 -19.840 5.738 1.00 10.81 280 PHE A CA 1
ATOM 4491 C C . PHE A 1 280 ? -1.133 -19.520 5.554 1.00 10.86 280 PHE A C 1
ATOM 4492 O O . PHE A 1 280 ? -0.742 -18.334 5.532 1.00 11.22 280 PHE A O 1
ATOM 4509 N N . VAL A 1 281 ? -0.324 -20.549 5.397 1.00 10.37 281 VAL A N 1
ATOM 4510 C CA . VAL A 1 281 ? 1.071 -20.367 5.048 1.00 10.68 281 VAL A CA 1
ATOM 4511 C C . VAL A 1 281 ? 1.546 -21.649 4.345 1.00 10.24 281 VAL A C 1
ATOM 4512 O O . VAL A 1 281 ? 0.914 -22.699 4.489 1.00 10.17 281 VAL A O 1
ATOM 4525 N N . GLY A 1 282 ? 2.637 -21.588 3.580 1.00 10.32 282 GLY A N 1
ATOM 4526 C CA . GLY A 1 282 ? 3.123 -22.724 2.797 1.00 10.41 282 GLY A CA 1
ATOM 4527 C C . GLY A 1 282 ? 3.660 -23.824 3.673 1.00 10.63 282 GLY A C 1
ATOM 4528 O O . GLY A 1 282 ? 4.647 -23.618 4.403 1.00 10.90 282 GLY A O 1
ATOM 4532 N N . VAL A 1 283 ? 3.097 -24.988 3.475 1.00 9.95 283 VAL A N 1
ATOM 4533 C CA . VAL A 1 283 ? 3.484 -26.192 4.160 1.00 9.64 283 VAL A CA 1
ATOM 4534 C C . VAL A 1 283 ? 3.314 -27.399 3.202 1.00 9.59 283 VAL A C 1
ATOM 4535 O O . VAL A 1 283 ? 2.429 -27.363 2.353 1.00 10.20 283 VAL A O 1
ATOM 4548 N N . PRO A 1 284 ? 4.093 -28.465 3.387 1.00 9.98 284 PRO A N 1
ATOM 4549 C CA . PRO A 1 284 ? 3.790 -29.685 2.638 1.00 10.53 284 PRO A CA 1
ATOM 4550 C C . PRO A 1 284 ? 2.445 -30.234 3.067 1.00 10.28 284 PRO A C 1
ATOM 4551 O O . PRO A 1 284 ? 2.104 -30.273 4.240 1.00 11.65 284 PRO A O 1
ATOM 4562 N N . ALA A 1 285 ? 1.713 -30.729 2.084 1.00 11.13 285 ALA A N 1
ATOM 4563 C CA . ALA A 1 285 ? 0.372 -31.221 2.327 1.00 11.71 285 ALA A CA 1
ATOM 4564 C C . ALA A 1 285 ? 0.084 -32.370 1.380 1.00 11.84 285 ALA A C 1
ATOM 4565 O O . ALA A 1 285 ? 0.654 -32.466 0.298 1.00 12.12 285 ALA A O 1
ATOM 4572 N N . VAL A 1 286 ? -0.879 -33.198 1.774 1.00 10.47 286 VAL A N 1
ATOM 4573 C CA . VAL A 1 286 ? -1.408 -34.240 0.862 1.00 10.72 286 VAL A CA 1
ATOM 4574 C C . VAL A 1 286 ? -2.691 -33.680 0.269 1.00 10.38 286 VAL A C 1
ATOM 4575 O O . VAL A 1 286 ? -3.593 -33.304 1.003 1.00 10.93 286 VAL A O 1
ATOM 4588 N N . ILE A 1 287 ? -2.739 -33.590 -1.050 1.00 10.74 287 ILE A N 1
ATOM 4589 C CA . ILE A 1 287 ? -3.882 -33.087 -1.789 1.00 11.10 287 ILE A CA 1
ATOM 4590 C C . ILE A 1 287 ? -4.567 -34.249 -2.501 1.00 11.27 287 ILE A C 1
ATOM 4591 O O . ILE A 1 287 ? -3.981 -35.014 -3.249 1.00 10.88 287 ILE A O 1
ATOM 4607 N N . GLY A 1 288 ? -5.879 -34.370 -2.257 1.00 9.92 288 GLY A N 1
ATOM 4608 C CA . GLY A 1 288 ? -6.687 -35.361 -2.866 1.00 9.95 288 GLY A CA 1
ATOM 4609 C C . GLY A 1 288 ? -8.107 -34.879 -2.964 1.00 10.55 288 GLY A C 1
ATOM 4610 O O . GLY A 1 288 ? -8.394 -33.712 -2.961 1.00 10.03 288 GLY A O 1
ATOM 4614 N N . GLY A 1 289 ? -9.019 -35.838 -3.119 1.00 11.04 289 GLY A N 1
ATOM 4615 C CA . GLY A 1 289 ? -10.431 -35.533 -3.312 1.00 10.80 289 GLY A CA 1
ATOM 4616 C C . GLY A 1 289 ? -11.151 -34.848 -2.185 1.00 11.17 289 GLY A C 1
ATOM 4617 O O . GLY A 1 289 ? -12.253 -34.324 -2.365 1.00 12.41 289 GLY A O 1
ATOM 4621 N N . ASN A 1 290 ? -10.548 -34.845 -1.023 1.00 11.93 290 ASN A N 1
ATOM 4622 C CA . ASN A 1 290 ? -11.047 -34.052 0.075 1.00 14.15 290 ASN A CA 1
ATOM 4623 C C . ASN A 1 290 ? -10.268 -32.768 0.282 1.00 13.32 290 ASN A C 1
ATOM 4624 O O . ASN A 1 290 ? -10.410 -32.129 1.291 1.00 15.76 290 ASN A O 1
ATOM 4635 N N . GLY A 1 291 ? -9.573 -32.361 -0.758 1.00 11.89 291 GLY A N 1
ATOM 4636 C CA . GLY A 1 291 ? -8.853 -31.105 -0.737 1.00 11.72 291 GLY A CA 1
ATOM 4637 C C . GLY A 1 291 ? -7.517 -31.218 -0.026 1.00 10.82 291 GLY A C 1
ATOM 4638 O O . GLY A 1 291 ? -6.751 -32.108 -0.382 1.00 11.52 291 GLY A O 1
ATOM 4642 N N . VAL A 1 292 ? -7.261 -30.383 0.969 1.00 10.79 292 VAL A N 1
ATOM 4643 C CA . VAL A 1 292 ? -6.056 -30.495 1.763 1.00 10.68 292 VAL A CA 1
ATOM 4644 C C . VAL A 1 292 ? -6.370 -31.547 2.788 1.00 12.24 292 VAL A C 1
ATOM 4645 O O . VAL A 1 292 ? -7.032 -31.288 3.803 1.00 12.85 292 VAL A O 1
ATOM 4658 N N . GLU A 1 293 ? -5.927 -32.755 2.515 1.00 10.99 293 GLU A N 1
ATOM 4659 C CA . GLU A 1 293 ? -6.257 -33.891 3.336 1.00 12.96 293 GLU A CA 1
ATOM 4660 C C . GLU A 1 293 ? -5.431 -33.963 4.583 1.00 13.29 293 GLU A C 1
ATOM 4661 O O . GLU A 1 293 ? -5.880 -34.456 5.599 1.00 15.03 293 GLU A O 1
ATOM 4673 N N . LYS A 1 294 ? -4.195 -33.517 4.517 1.00 13.01 294 LYS A N 1
ATOM 4674 C CA . LYS A 1 294 ? -3.311 -33.544 5.642 1.00 15.78 294 LYS A CA 1
ATOM 4675 C C . LYS A 1 294 ? -2.259 -32.511 5.446 1.00 13.77 294 LYS A C 1
ATOM 4676 O O . LYS A 1 294 ? -1.704 -32.403 4.414 1.00 16.09 294 LYS A O 1
ATOM 4695 N N . VAL A 1 295 ? -1.964 -31.721 6.464 1.00 13.34 295 VAL A N 1
ATOM 4696 C CA . VAL A 1 295 ? -0.744 -30.904 6.565 1.00 13.12 295 VAL A CA 1
ATOM 4697 C C . VAL A 1 295 ? 0.335 -31.787 7.155 1.00 13.63 295 VAL A C 1
ATOM 4698 O O . VAL A 1 295 ? 0.182 -32.334 8.233 1.00 14.85 295 VAL A O 1
ATOM 4711 N N . ILE A 1 296 ? 1.478 -31.860 6.484 1.00 12.95 296 ILE A N 1
ATOM 4712 C CA . ILE A 1 296 ? 2.579 -32.639 7.006 1.00 13.48 296 ILE A CA 1
ATOM 4713 C C . ILE A 1 296 ? 3.443 -31.693 7.842 1.00 14.13 296 ILE A C 1
ATOM 4714 O O . ILE A 1 296 ? 3.836 -30.605 7.390 1.00 14.22 296 ILE A O 1
ATOM 4730 N N . GLU A 1 297 ? 3.720 -32.073 9.091 1.00 13.73 297 GLU A N 1
ATOM 4731 C CA . GLU A 1 297 ? 4.597 -31.319 9.983 1.00 14.22 297 GLU A CA 1
ATOM 4732 C C . GLU A 1 297 ? 5.987 -31.904 9.932 1.00 14.21 297 GLU A C 1
ATOM 4733 O O . GLU A 1 297 ? 6.289 -32.955 10.492 1.00 16.05 297 GLU A O 1
ATOM 4745 N N . LEU A 1 298 ? 6.847 -31.211 9.232 1.00 14.06 298 LEU A N 1
ATOM 4746 C CA . LEU A 1 298 ? 8.243 -31.623 9.062 1.00 13.80 298 LEU A CA 1
ATOM 4747 C C . LEU A 1 298 ? 8.962 -31.571 10.427 1.00 14.76 298 LEU A C 1
ATOM 4748 O O . LEU A 1 298 ? 8.707 -30.677 11.263 1.00 14.61 298 LEU A O 1
ATOM 4764 N N . GLU A 1 299 ? 9.950 -32.455 10.606 1.00 14.78 299 GLU A N 1
ATOM 4765 C CA . GLU A 1 299 ? 10.854 -32.404 11.768 1.00 15.96 299 GLU A CA 1
ATOM 4766 C C . GLU A 1 299 ? 11.941 -31.373 11.548 1.00 15.92 299 GLU A C 1
ATOM 4767 O O . GLU A 1 299 ? 13.115 -31.697 11.384 1.00 17.31 299 GLU A O 1
ATOM 4779 N N . LEU A 1 300 ? 11.551 -30.109 11.536 1.00 15.27 300 LEU A N 1
ATOM 4780 C CA . LEU A 1 300 ? 12.483 -29.006 11.335 1.00 15.53 300 LEU A CA 1
ATOM 4781 C C . LEU A 1 300 ? 13.512 -28.929 12.435 1.00 16.47 300 LEU A C 1
ATOM 4782 O O . LEU A 1 300 ? 13.206 -29.160 13.610 1.00 17.71 300 LEU A O 1
ATOM 4798 N N . THR A 1 301 ? 14.734 -28.579 12.047 1.00 15.67 301 THR A N 1
ATOM 4799 C CA . THR A 1 301 ? 15.721 -28.243 13.048 1.00 16.12 301 THR A CA 1
ATOM 4800 C C . THR A 1 301 ? 15.397 -26.922 13.718 1.00 15.76 301 THR A C 1
ATOM 4801 O O . THR A 1 301 ? 14.608 -26.136 13.211 1.00 15.48 301 THR A O 1
ATOM 4812 N N . PRO A 1 302 ? 16.054 -26.589 14.835 1.00 17.40 302 PRO A N 1
ATOM 4813 C CA . PRO A 1 302 ? 15.768 -25.308 15.459 1.00 18.17 302 PRO A CA 1
ATOM 4814 C C . PRO A 1 302 ? 16.024 -24.152 14.509 1.00 17.84 302 PRO A C 1
ATOM 4815 O O . PRO A 1 302 ? 15.250 -23.178 14.476 1.00 18.34 302 PRO A O 1
ATOM 4826 N N . GLU A 1 303 ? 17.062 -24.228 13.697 1.00 18.00 303 GLU A N 1
ATOM 4827 C CA . GLU A 1 303 ? 17.357 -23.152 12.763 1.00 18.43 303 GLU A CA 1
ATOM 4828 C C . GLU A 1 303 ? 16.327 -23.053 11.685 1.00 16.19 303 GLU A C 1
ATOM 4829 O O . GLU A 1 303 ? 15.877 -21.970 11.335 1.00 16.39 303 GLU A O 1
ATOM 4841 N N . GLU A 1 304 ? 15.863 -24.182 11.170 1.00 15.18 304 GLU A N 1
ATOM 4842 C CA . GLU A 1 304 ? 14.785 -24.193 10.151 1.00 14.09 304 GLU A CA 1
ATOM 4843 C C . GLU A 1 304 ? 13.482 -23.678 10.751 1.00 14.16 304 GLU A C 1
ATOM 4844 O O . GLU A 1 304 ? 12.735 -22.969 10.096 1.00 14.17 304 GLU A O 1
ATOM 4856 N N . LYS A 1 305 ? 13.220 -24.065 11.987 1.00 15.43 305 LYS A N 1
ATOM 4857 C CA . LYS A 1 305 ? 12.007 -23.634 12.679 1.00 16.19 305 LYS A CA 1
ATOM 4858 C C . LYS A 1 305 ? 11.994 -22.125 12.828 1.00 16.11 305 LYS A C 1
ATOM 4859 O O . LYS A 1 305 ? 10.974 -21.445 12.658 1.00 15.93 305 LYS A O 1
ATOM 4878 N N . GLU A 1 306 ? 13.156 -21.574 13.151 1.00 15.98 306 GLU A N 1
ATOM 4879 C CA . GLU A 1 306 ? 13.267 -20.112 13.253 1.00 16.66 306 GLU A CA 1
ATOM 4880 C C . GLU A 1 306 ? 13.001 -19.426 11.931 1.00 15.73 306 GLU A C 1
ATOM 4881 O O . GLU A 1 306 ? 12.307 -18.415 11.879 1.00 15.99 306 GLU A O 1
ATOM 4893 N N . LEU A 1 307 ? 13.591 -19.957 10.865 1.00 14.45 307 LEU A N 1
ATOM 4894 C CA . LEU A 1 307 ? 13.318 -19.394 9.546 1.00 13.74 307 LEU A CA 1
ATOM 4895 C C . LEU A 1 307 ? 11.813 -19.489 9.226 1.00 13.92 307 LEU A C 1
ATOM 4896 O O . LEU A 1 307 ? 11.232 -18.537 8.711 1.00 13.85 307 LEU A O 1
ATOM 4912 N N . PHE A 1 308 ? 11.185 -20.615 9.538 1.00 13.00 308 PHE A N 1
ATOM 4913 C CA . PHE A 1 308 ? 9.736 -20.751 9.302 1.00 13.11 308 PHE A CA 1
ATOM 4914 C C . PHE A 1 308 ? 8.955 -19.760 10.126 1.00 13.23 308 PHE A C 1
ATOM 4915 O O . PHE A 1 308 ? 8.029 -19.111 9.613 1.00 12.99 308 PHE A O 1
ATOM 4932 N N . ASP A 1 309 ? 9.309 -19.583 11.392 1.00 14.12 309 ASP A N 1
ATOM 4933 C CA . ASP A 1 309 ? 8.577 -18.664 12.241 1.00 14.50 309 ASP A CA 1
ATOM 4934 C C . ASP A 1 309 ? 8.721 -17.238 11.798 1.00 13.71 309 ASP A C 1
ATOM 4935 O O . ASP A 1 309 ? 7.782 -16.476 11.803 1.00 14.35 309 ASP A O 1
ATOM 4944 N N . LYS A 1 310 ? 9.887 -16.882 11.263 1.00 13.73 310 LYS A N 1
ATOM 4945 C CA . LYS A 1 310 ? 10.086 -15.519 10.785 1.00 14.29 310 LYS A CA 1
ATOM 4946 C C . LYS A 1 310 ? 9.230 -15.383 9.508 1.00 14.05 310 LYS A C 1
ATOM 4947 O O . LYS A 1 310 ? 8.721 -14.286 9.217 1.00 14.74 310 LYS A O 1
ATOM 4966 N N . SER A 1 311 ? 9.093 -16.443 8.711 1.00 13.09 311 SER A N 1
ATOM 4967 C CA . SER A 1 311 ? 8.227 -16.419 7.523 1.00 12.81 311 SER A CA 1
ATOM 4968 C C . SER A 1 311 ? 6.771 -16.206 7.891 1.00 12.90 311 SER A C 1
ATOM 4969 O O . SER A 1 311 ? 6.075 -15.372 7.335 1.00 13.17 311 SER A O 1
ATOM 4977 N N . VAL A 1 312 ? 6.318 -16.909 8.922 1.00 12.25 312 VAL A N 1
ATOM 4978 C CA . VAL A 1 312 ? 4.950 -16.800 9.406 1.00 12.99 312 VAL A CA 1
ATOM 4979 C C . VAL A 1 312 ? 4.738 -15.371 9.924 1.00 13.31 312 VAL A C 1
ATOM 4980 O O . VAL A 1 312 ? 3.674 -14.775 9.747 1.00 14.04 312 VAL A O 1
ATOM 4993 N N . GLU A 1 313 ? 5.749 -14.789 10.579 1.00 13.64 313 GLU A N 1
ATOM 4994 C CA . GLU A 1 313 ? 5.629 -13.434 11.081 1.00 14.64 313 GLU A CA 1
ATOM 4995 C C . GLU A 1 313 ? 5.418 -12.428 9.947 1.00 13.52 313 GLU A C 1
ATOM 4996 O O . GLU A 1 313 ? 4.712 -11.442 10.131 1.00 13.55 313 GLU A O 1
ATOM 5008 N N . GLU A 1 314 ? 6.011 -12.652 8.751 1.00 13.21 314 GLU A N 1
ATOM 5009 C CA . GLU A 1 314 ? 5.722 -11.770 7.637 1.00 13.24 314 GLU A CA 1
ATOM 5010 C C . GLU A 1 314 ? 4.257 -11.832 7.253 1.00 12.09 314 GLU A C 1
ATOM 5011 O O . GLU A 1 314 ? 3.637 -10.797 6.935 1.00 13.14 314 GLU A O 1
ATOM 5023 N N . VAL A 1 315 ? 3.670 -13.018 7.306 1.00 11.46 315 VAL A N 1
ATOM 5024 C CA . VAL A 1 315 ? 2.230 -13.151 7.024 1.00 12.29 315 VAL A CA 1
ATOM 5025 C C . VAL A 1 315 ? 1.413 -12.410 8.081 1.00 12.24 315 VAL A C 1
ATOM 5026 O O . VAL A 1 315 ? 0.448 -11.699 7.760 1.00 13.24 315 VAL A O 1
ATOM 5039 N N . ARG A 1 316 ? 1.817 -12.505 9.340 1.00 12.40 316 ARG A N 1
ATOM 5040 C CA . ARG A 1 316 ? 1.094 -11.867 10.408 1.00 12.95 316 ARG A CA 1
ATOM 5041 C C . ARG A 1 316 ? 1.127 -10.329 10.230 1.00 12.24 316 ARG A C 1
ATOM 5042 O O . ARG A 1 316 ? 0.148 -9.636 10.460 1.00 12.97 316 ARG A O 1
ATOM 5063 N N . LYS A 1 317 ? 2.262 -9.788 9.787 1.00 12.48 317 LYS A N 1
ATOM 5064 C CA . LYS A 1 317 ? 2.341 -8.358 9.541 1.00 13.52 317 LYS A CA 1
ATOM 5065 C C . LYS A 1 317 ? 1.424 -7.890 8.426 1.00 13.08 317 LYS A C 1
ATOM 5066 O O . LYS A 1 317 ? 0.794 -6.848 8.509 1.00 14.21 317 LYS A O 1
ATOM 5085 N N . LEU A 1 318 ? 1.417 -8.672 7.333 1.00 12.04 318 LEU A N 1
ATOM 5086 C CA . LEU A 1 318 ? 0.505 -8.340 6.243 1.00 12.97 318 LEU A CA 1
ATOM 5087 C C . LEU A 1 318 ? -0.951 -8.429 6.728 1.00 12.79 318 LEU A C 1
ATOM 5088 O O . LEU A 1 318 ? -1.824 -7.659 6.310 1.00 12.47 318 LEU A O 1
ATOM 5104 N N . GLN A 1 319 ? -1.244 -9.408 7.585 1.00 12.25 319 GLN A N 1
ATOM 5105 C CA . GLN A 1 319 ? -2.591 -9.551 8.072 1.00 12.90 319 GLN A CA 1
ATOM 5106 C C . GLN A 1 319 ? -3.031 -8.302 8.849 1.00 13.26 319 GLN A C 1
ATOM 5107 O O . GLN A 1 319 ? -4.227 -7.998 8.898 1.00 13.47 319 GLN A O 1
ATOM 5121 N N . LYS A 1 320 ? -2.104 -7.632 9.517 1.00 13.54 320 LYS A N 1
ATOM 5122 C CA . LYS A 1 320 ? -2.484 -6.384 10.178 1.00 14.59 320 LYS A CA 1
ATOM 5123 C C . LYS A 1 320 ? -3.026 -5.361 9.188 1.00 14.50 320 LYS A C 1
ATOM 5124 O O . LYS A 1 320 ? -3.909 -4.589 9.537 1.00 14.13 320 LYS A O 1
ATOM 5143 N N . ALA A 1 321 ? -2.467 -5.315 7.989 1.00 13.89 321 ALA A N 1
ATOM 5144 C CA . ALA A 1 321 ? -2.995 -4.424 6.965 1.00 13.84 321 ALA A CA 1
ATOM 5145 C C . ALA A 1 321 ? -4.366 -4.822 6.533 1.00 14.20 321 ALA A C 1
ATOM 5146 O O . ALA A 1 321 ? -5.208 -3.975 6.311 1.00 14.60 321 ALA A O 1
ATOM 5153 N N . ILE A 1 322 ? -4.594 -6.114 6.347 1.00 13.87 322 ILE A N 1
ATOM 5154 C CA . ILE A 1 322 ? -5.915 -6.628 6.034 1.00 14.27 322 ILE A CA 1
ATOM 5155 C C . ILE A 1 322 ? -6.939 -6.173 7.069 1.00 14.59 322 ILE A C 1
ATOM 5156 O O . ILE A 1 322 ? -8.003 -5.633 6.717 1.00 15.81 322 ILE A O 1
ATOM 5172 N N . LYS A 1 323 ? -6.599 -6.295 8.356 1.00 13.83 323 LYS A N 1
ATOM 5173 C CA . LYS A 1 323 ? -7.510 -5.885 9.397 1.00 15.72 323 LYS A CA 1
ATOM 5174 C C . LYS A 1 323 ? -7.767 -4.387 9.328 1.00 15.50 323 LYS A C 1
ATOM 5175 O O . LYS A 1 323 ? -8.885 -3.936 9.449 1.00 16.60 323 LYS A O 1
ATOM 5194 N N . ALA A 1 324 ? -6.749 -3.620 9.042 1.00 15.23 324 ALA A N 1
ATOM 5195 C CA . ALA A 1 324 ? -6.871 -2.187 9.002 1.00 16.47 324 ALA A CA 1
ATOM 5196 C C . ALA A 1 324 ? -7.673 -1.697 7.801 1.00 18.34 324 ALA A C 1
ATOM 5197 O O . ALA A 1 324 ? -8.194 -0.591 7.785 1.00 21.20 324 ALA A O 1
ATOM 5204 N N . LEU A 1 325 ? -7.783 -2.486 6.760 1.00 17.86 325 LEU A N 1
ATOM 5205 C CA . LEU A 1 325 ? -8.629 -2.149 5.630 1.00 18.75 325 LEU A CA 1
ATOM 5206 C C . LEU A 1 325 ? -10.096 -2.457 5.822 1.00 18.42 325 LEU A C 1
ATOM 5207 O O . LEU A 1 325 ? -10.925 -2.067 5.013 1.00 20.37 325 LEU A O 1
ATOM 5223 N N . GLY A 1 326 ? -10.416 -3.099 6.924 1.00 17.72 326 GLY A N 1
ATOM 5224 C CA . GLY A 1 326 ? -11.790 -3.432 7.223 1.00 20.33 326 GLY A CA 1
ATOM 5225 C C . GLY A 1 326 ? -12.092 -4.779 6.560 1.00 25.12 326 GLY A C 1
ATOM 5226 O O . GLY A 1 326 ? -13.227 -5.080 6.384 1.00 27.25 326 GLY A O 1
ATOM 5230 N N . LEU A 1 327 ? -11.100 -5.623 6.217 1.00 26.91 327 LEU A N 1
ATOM 5231 C CA . LEU A 1 327 ? -11.450 -6.857 5.446 1.00 29.56 327 LEU A CA 1
ATOM 5232 C C . LEU A 1 327 ? -11.450 -8.154 6.237 1.00 31.89 327 LEU A C 1
ATOM 5233 O O . LEU A 1 327 ? -11.506 -9.258 5.657 1.00 31.97 327 LEU A O 1
ATOM 5249 N N . GLU A 1 328 ? -11.366 -8.042 7.553 1.00 34.23 328 GLU A N 1
ATOM 5250 C CA . GLU A 1 328 ? -11.456 -9.227 8.418 1.00 39.51 328 GLU A CA 1
ATOM 5251 C C . GLU A 1 328 ? -10.688 -8.999 9.662 1.00 43.05 328 GLU A C 1
ATOM 5252 O O . GLU A 1 328 ? -11.166 -8.334 10.564 1.00 45.72 328 GLU A O 1
ATOM 5256 N N . HIS A 1 329 ? -9.453 -9.506 9.696 1.00 43.83 329 HIS A N 1
ATOM 5257 C CA . HIS A 1 329 ? -8.595 -9.259 10.857 1.00 43.27 329 HIS A CA 1
ATOM 5258 C C . HIS A 1 329 ? -7.245 -9.943 10.833 1.00 41.29 329 HIS A C 1
ATOM 5259 O O . HIS A 1 329 ? -6.541 -9.983 11.875 1.00 41.77 329 HIS A O 1
ATOM 5263 N N . MET B 1 5 ? 16.326 -36.962 -44.868 1.00 34.13 5 MET B N 1
ATOM 5264 C CA . MET B 1 5 ? 15.558 -36.488 -43.743 1.00 30.60 5 MET B CA 1
ATOM 5265 C C . MET B 1 5 ? 16.189 -37.061 -42.441 1.00 27.12 5 MET B C 1
ATOM 5266 O O . MET B 1 5 ? 17.042 -37.953 -42.453 1.00 28.45 5 MET B O 1
ATOM 5269 N N . THR B 1 6 ? 15.733 -36.583 -41.293 1.00 24.98 6 THR B N 1
ATOM 5270 C CA . THR B 1 6 ? 16.034 -37.242 -40.003 1.00 23.35 6 THR B CA 1
ATOM 5271 C C . THR B 1 6 ? 14.912 -38.290 -39.765 1.00 24.29 6 THR B C 1
ATOM 5272 O O . THR B 1 6 ? 13.752 -37.952 -39.660 1.00 26.33 6 THR B O 1
ATOM 5283 N N . LYS B 1 7 ? 15.295 -39.549 -39.665 1.00 23.04 7 LYS B N 1
ATOM 5284 C CA . LYS B 1 7 ? 14.306 -40.587 -39.594 1.00 22.03 7 LYS B CA 1
ATOM 5285 C C . LYS B 1 7 ? 13.722 -40.684 -38.178 1.00 18.33 7 LYS B C 1
ATOM 5286 O O . LYS B 1 7 ? 14.344 -40.210 -37.199 1.00 19.05 7 LYS B O 1
ATOM 5298 N N . ARG B 1 8 ? 12.560 -41.312 -38.054 1.00 14.47 8 ARG B N 1
ATOM 5299 C CA . ARG B 1 8 ? 12.052 -41.679 -36.753 1.00 13.30 8 ARG B CA 1
ATOM 5300 C C . ARG B 1 8 ? 13.092 -42.491 -36.051 1.00 13.20 8 ARG B C 1
ATOM 5301 O O . ARG B 1 8 ? 13.844 -43.236 -36.665 1.00 13.77 8 ARG B O 1
ATOM 5322 N N . LYS B 1 9 ? 13.058 -42.466 -34.754 1.00 12.08 9 LYS B N 1
ATOM 5323 C CA . LYS B 1 9 ? 13.850 -43.398 -33.976 1.00 11.97 9 LYS B CA 1
ATOM 5324 C C . LYS B 1 9 ? 13.432 -44.822 -34.316 1.00 11.63 9 LYS B C 1
ATOM 5325 O O . LYS B 1 9 ? 12.283 -45.071 -34.694 1.00 12.61 9 LYS B O 1
ATOM 5344 N N . LYS B 1 10 ? 14.330 -45.751 -34.112 1.00 11.87 10 LYS B N 1
ATOM 5345 C CA . LYS B 1 10 ? 14.133 -47.157 -34.420 1.00 12.04 10 LYS B CA 1
ATOM 5346 C C . LYS B 1 10 ? 14.489 -47.977 -33.204 1.00 11.60 10 LYS B C 1
ATOM 5347 O O . LYS B 1 10 ? 15.613 -47.877 -32.687 1.00 12.43 10 LYS B O 1
ATOM 5366 N N . ILE B 1 11 ? 13.546 -48.763 -32.711 1.00 11.19 11 ILE B N 1
ATOM 5367 C CA . ILE B 1 11 ? 13.726 -49.561 -31.513 1.00 11.23 11 ILE B CA 1
ATOM 5368 C C . ILE B 1 11 ? 13.504 -51.021 -31.864 1.00 11.63 11 ILE B C 1
ATOM 5369 O O . ILE B 1 11 ? 12.430 -51.399 -32.357 1.00 12.36 11 ILE B O 1
ATOM 5385 N N . SER B 1 12 ? 14.538 -51.836 -31.686 1.00 11.75 12 SER B N 1
ATOM 5386 C CA . SER B 1 12 ? 14.412 -53.281 -31.936 1.00 11.49 12 SER B CA 1
ATOM 5387 C C . SER B 1 12 ? 14.291 -54.039 -30.642 1.00 11.76 12 SER B C 1
ATOM 5388 O O . SER B 1 12 ? 15.041 -53.792 -29.674 1.00 12.91 12 SER B O 1
ATOM 5396 N N . LEU B 1 13 ? 13.299 -54.912 -30.612 1.00 11.82 13 LEU B N 1
ATOM 5397 C CA .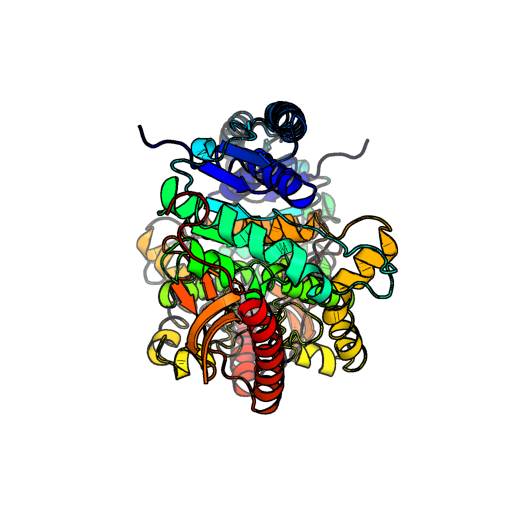 LEU B 1 13 ? 12.983 -55.733 -29.465 1.00 11.93 13 LEU B CA 1
ATOM 5398 C C . LEU B 1 13 ? 13.351 -57.155 -29.821 1.00 12.77 13 LEU B C 1
ATOM 5399 O O . LEU B 1 13 ? 12.677 -57.797 -30.613 1.00 13.50 13 LEU B O 1
ATOM 5415 N N . ILE B 1 14 ? 14.451 -57.620 -29.253 1.00 13.02 14 ILE B N 1
ATOM 5416 C CA . ILE B 1 14 ? 14.998 -58.934 -29.536 1.00 14.14 14 ILE B CA 1
ATOM 5417 C C . ILE B 1 14 ? 14.343 -59.879 -28.532 1.00 14.50 14 ILE B C 1
ATOM 5418 O O . ILE B 1 14 ? 14.752 -59.932 -27.389 1.00 14.28 14 ILE B O 1
ATOM 5434 N N . GLY B 1 15 ? 13.329 -60.590 -28.994 1.00 14.18 15 GLY B N 1
ATOM 5435 C CA . GLY B 1 15 ? 12.403 -61.312 -28.133 1.00 14.14 15 GLY B CA 1
ATOM 5436 C C . GLY B 1 15 ? 11.049 -60.652 -28.210 1.00 15.05 15 GLY B C 1
ATOM 5437 O O . GLY B 1 15 ? 10.906 -59.478 -27.863 1.00 14.91 15 GLY B O 1
ATOM 5441 N N . SER B 1 16 ? 10.058 -61.421 -28.654 1.00 15.37 16 SER B N 1
ATOM 5442 C CA . SER B 1 16 ? 8.733 -60.926 -28.945 1.00 15.64 16 SER B CA 1
ATOM 5443 C C . SER B 1 16 ? 7.674 -61.671 -28.146 1.00 15.53 16 SER B C 1
ATOM 5444 O O . SER B 1 16 ? 6.531 -61.806 -28.599 1.00 16.33 16 SER B O 1
ATOM 5452 N N . GLY B 1 17 ? 8.048 -62.111 -26.936 1.00 14.68 17 GLY B N 1
ATOM 5453 C CA . GLY B 1 17 ? 7.145 -62.756 -26.004 1.00 15.49 17 GLY B CA 1
ATOM 5454 C C . GLY B 1 17 ? 6.424 -61.737 -25.175 1.00 15.46 17 GLY B C 1
ATOM 5455 O O . GLY B 1 17 ? 6.099 -60.672 -25.665 1.00 15.52 17 GLY B O 1
ATOM 5459 N N . MET B 1 18 ? 6.102 -62.084 -23.943 1.00 15.90 18 MET B N 1
ATOM 5460 C CA . MET B 1 18 ? 5.230 -61.208 -23.157 1.00 16.38 18 MET B CA 1
ATOM 5461 C C . MET B 1 18 ? 5.829 -59.834 -22.918 1.00 15.44 18 MET B C 1
ATOM 5462 O O . MET B 1 18 ? 5.164 -58.814 -23.210 1.00 15.74 18 MET B O 1
ATOM 5476 N N . ILE B 1 19 ? 7.079 -59.767 -22.484 1.00 14.76 19 ILE B N 1
ATOM 5477 C CA . ILE B 1 19 ? 7.649 -58.450 -22.258 1.00 13.51 19 ILE B CA 1
ATOM 5478 C C . ILE B 1 19 ? 7.892 -57.712 -23.585 1.00 13.49 19 ILE B C 1
ATOM 5479 O O . ILE B 1 19 ? 7.619 -56.534 -23.683 1.00 13.55 19 ILE B O 1
ATOM 5495 N N . GLY B 1 20 ? 8.389 -58.408 -24.606 1.00 13.78 20 GLY B N 1
ATOM 5496 C CA . GLY B 1 20 ? 8.646 -57.773 -25.881 1.00 13.85 20 GLY B CA 1
ATOM 5497 C C . GLY B 1 20 ? 7.406 -57.136 -26.482 1.00 13.11 20 GLY B C 1
ATOM 5498 O O . GLY B 1 20 ? 7.401 -55.986 -26.904 1.00 13.15 20 GLY B O 1
ATOM 5502 N N . GLY B 1 21 ? 6.319 -57.897 -26.556 1.00 12.73 21 GLY B N 1
ATOM 5503 C CA . GLY B 1 21 ? 5.106 -57.345 -27.119 1.00 13.22 21 GLY B CA 1
ATOM 5504 C C . GLY B 1 21 ? 4.590 -56.164 -26.308 1.00 12.33 21 GLY B C 1
ATOM 5505 O O . GLY B 1 21 ? 4.063 -55.193 -26.858 1.00 11.93 21 GLY B O 1
ATOM 5509 N N . THR B 1 22 ? 4.631 -56.298 -24.988 1.00 12.32 22 THR B N 1
ATOM 5510 C CA . THR B 1 22 ? 4.179 -55.207 -24.128 1.00 12.33 22 THR B CA 1
ATOM 5511 C C . THR B 1 22 ? 5.007 -53.944 -24.298 1.00 11.63 22 THR B C 1
ATOM 5512 O O . THR B 1 22 ? 4.496 -52.848 -24.375 1.00 11.82 22 THR B O 1
ATOM 5523 N N . MET B 1 23 ? 6.309 -54.077 -24.460 1.00 11.41 23 MET B N 1
ATOM 5524 C CA . MET B 1 23 ? 7.145 -52.917 -24.755 1.00 11.58 23 MET B CA 1
ATOM 5525 C C . MET B 1 23 ? 6.787 -52.312 -26.093 1.00 11.07 23 MET B C 1
ATOM 5526 O O . MET B 1 23 ? 6.754 -51.082 -26.218 1.00 11.45 23 MET B O 1
ATOM 5540 N N . ALA B 1 24 ? 6.543 -53.145 -27.095 1.00 11.01 24 ALA B N 1
ATOM 5541 C CA . ALA B 1 24 ? 6.107 -52.626 -28.411 1.00 11.00 24 ALA B CA 1
ATOM 5542 C C . ALA B 1 24 ? 4.815 -51.825 -28.250 1.00 10.81 24 ALA B C 1
ATOM 5543 O O . ALA B 1 24 ? 4.638 -50.779 -28.902 1.00 11.31 24 ALA B O 1
ATOM 5550 N N . TYR B 1 25 ? 3.908 -52.290 -27.403 1.00 11.30 25 TYR B N 1
ATOM 5551 C CA . TYR B 1 25 ? 2.652 -51.556 -27.210 1.00 11.31 25 TYR B CA 1
ATOM 5552 C C . TYR B 1 25 ? 2.870 -50.220 -26.560 1.00 11.18 25 TYR B C 1
ATOM 5553 O O . TYR B 1 25 ? 2.302 -49.241 -27.003 1.00 12.51 25 TYR B O 1
ATOM 5571 N N . LEU B 1 26 ? 3.796 -50.135 -25.608 1.00 10.87 26 LEU B N 1
ATOM 5572 C CA . LEU B 1 26 ? 4.138 -48.843 -25.058 1.00 10.60 26 LEU B CA 1
ATOM 5573 C C . LEU B 1 26 ? 4.746 -47.936 -26.112 1.00 11.92 26 LEU B C 1
ATOM 5574 O O . LEU B 1 26 ? 4.426 -46.751 -26.169 1.00 12.48 26 LEU B O 1
ATOM 5590 N N . CYS B 1 27 ? 5.602 -48.494 -26.957 1.00 12.50 27 CYS B N 1
ATOM 5591 C CA . CYS B 1 27 ? 6.217 -47.676 -28.032 1.00 13.30 27 CYS B CA 1
ATOM 5592 C C . CYS B 1 27 ? 5.146 -47.141 -28.957 1.00 14.12 27 CYS B C 1
ATOM 5593 O O . CYS B 1 27 ? 5.200 -45.981 -29.367 1.00 15.41 27 CYS B O 1
ATOM 5601 N N . ALA B 1 28 ? 4.126 -47.925 -29.246 1.00 14.51 28 ALA B N 1
ATOM 5602 C CA . ALA B 1 28 ? 3.028 -47.494 -30.127 1.00 15.99 28 ALA B CA 1
ATOM 5603 C C . ALA B 1 28 ? 2.171 -46.422 -29.426 1.00 15.79 28 ALA B C 1
ATOM 5604 O O . ALA B 1 28 ? 1.816 -45.411 -30.043 1.00 17.86 28 ALA B O 1
ATOM 5611 N N . GLN B 1 29 ? 1.894 -46.604 -28.159 1.00 14.94 29 GLN B N 1
ATOM 5612 C CA . GLN B 1 29 ? 1.076 -45.664 -27.410 1.00 15.22 29 GLN B CA 1
ATOM 5613 C C . GLN B 1 29 ? 1.765 -44.360 -27.266 1.00 14.93 29 GLN B C 1
ATOM 5614 O O . GLN B 1 29 ? 1.117 -43.280 -27.349 1.00 15.85 29 GLN B O 1
ATOM 5628 N N . LYS B 1 30 ? 3.080 -44.415 -27.053 1.00 14.17 30 LYS B N 1
ATOM 5629 C CA . LYS B 1 30 ? 3.866 -43.230 -26.764 1.00 14.59 30 LYS B CA 1
ATOM 5630 C C . LYS B 1 30 ? 4.487 -42.605 -28.011 1.00 14.95 30 LYS B C 1
ATOM 5631 O O . LYS B 1 30 ? 5.121 -41.557 -27.955 1.00 15.71 30 LYS B O 1
ATOM 5650 N N . GLU B 1 31 ? 4.320 -43.255 -29.153 1.00 12.63 31 GLU B N 1
ATOM 5651 C CA . GLU B 1 31 ? 4.874 -42.800 -30.418 1.00 12.77 31 GLU B CA 1
ATOM 5652 C C . GLU B 1 31 ? 6.396 -42.613 -30.277 1.00 13.19 31 GLU B C 1
ATOM 5653 O O . GLU B 1 31 ? 6.982 -41.658 -30.730 1.00 14.11 31 GLU B O 1
ATOM 5665 N N . LEU B 1 32 ? 7.072 -43.596 -29.657 1.00 13.36 32 LEU B N 1
ATOM 5666 C CA . LEU B 1 32 ? 8.516 -43.432 -29.374 1.00 13.48 32 LEU B CA 1
ATOM 5667 C C . LEU B 1 32 ? 9.372 -43.561 -30.604 1.00 14.37 32 LEU B C 1
ATOM 5668 O O . LEU B 1 32 ? 10.463 -42.952 -30.689 1.00 16.40 32 LEU B O 1
ATOM 5684 N N . GLY B 1 33 ? 8.967 -44.382 -31.544 1.00 13.66 33 GLY B N 1
ATOM 5685 C CA . GLY B 1 33 ? 9.739 -44.663 -32.720 1.00 13.91 33 GLY B CA 1
ATOM 5686 C C . GLY B 1 33 ? 9.125 -45.866 -33.388 1.00 14.18 33 GLY B C 1
ATOM 5687 O O . GLY B 1 33 ? 8.200 -46.486 -32.853 1.00 15.26 33 GLY B O 1
ATOM 5691 N N . ASP B 1 34 ? 9.653 -46.197 -34.540 1.00 12.17 34 ASP B N 1
ATOM 5692 C CA . ASP B 1 34 ? 9.284 -47.445 -35.221 1.00 12.48 34 ASP B CA 1
ATOM 5693 C C . ASP B 1 34 ? 9.867 -48.617 -34.434 1.00 12.53 34 ASP B C 1
ATOM 5694 O O . ASP B 1 34 ? 10.909 -48.494 -33.797 1.00 12.96 34 ASP B O 1
ATOM 5703 N N . VAL B 1 35 ? 9.174 -49.728 -34.496 1.00 11.82 35 VAL B N 1
ATOM 5704 C CA . VAL B 1 35 ? 9.489 -50.887 -33.707 1.00 11.46 35 VAL B CA 1
ATOM 5705 C C . VAL B 1 35 ? 9.712 -52.108 -34.592 1.00 11.99 35 VAL B C 1
ATOM 5706 O O . VAL B 1 35 ? 8.912 -52.395 -35.483 1.00 12.77 35 VAL B O 1
ATOM 5719 N N . VAL B 1 36 ? 10.785 -52.867 -34.297 1.00 11.93 36 VAL B N 1
ATOM 5720 C CA . VAL B 1 36 ? 11.011 -54.165 -34.886 1.00 13.16 36 VAL B CA 1
ATOM 5721 C C . VAL B 1 36 ? 10.898 -55.174 -33.764 1.00 13.38 36 VAL B C 1
ATOM 5722 O O . VAL B 1 36 ? 11.593 -55.088 -32.779 1.00 14.01 36 VAL B O 1
ATOM 5735 N N . LEU B 1 37 ? 9.983 -56.113 -33.946 1.00 13.65 37 LEU B N 1
ATOM 5736 C CA . LEU B 1 37 ? 9.774 -57.244 -33.052 1.00 15.02 37 LEU B CA 1
ATOM 5737 C C . LEU B 1 37 ? 10.425 -58.449 -33.669 1.00 15.26 37 LEU B C 1
ATOM 5738 O O . LEU B 1 37 ? 9.929 -58.982 -34.656 1.00 15.63 37 LEU B O 1
ATOM 5754 N N . PHE B 1 38 ? 11.560 -58.878 -33.116 1.00 14.43 38 PHE B N 1
ATOM 5755 C CA . PHE B 1 38 ? 12.326 -60.020 -33.613 1.00 15.56 38 PHE B CA 1
ATOM 5756 C C . PHE B 1 38 ? 12.091 -61.196 -32.662 1.00 15.33 38 PHE B C 1
ATOM 5757 O O . PHE B 1 38 ? 12.017 -61.053 -31.411 1.00 15.20 38 PHE B O 1
ATOM 5774 N N . ASP B 1 39 ? 11.956 -62.387 -33.238 1.00 14.30 39 ASP B N 1
ATOM 5775 C CA . ASP B 1 39 ? 11.917 -63.584 -32.425 1.00 16.25 39 ASP B CA 1
ATOM 5776 C C . ASP B 1 39 ? 12.396 -64.724 -33.312 1.00 18.24 39 ASP B C 1
ATOM 5777 O O . ASP B 1 39 ? 12.384 -64.668 -34.515 1.00 18.68 39 ASP B O 1
ATOM 5786 N N . VAL B 1 40 ? 12.815 -65.781 -32.653 1.00 18.52 40 VAL B N 1
ATOM 5787 C CA . VAL B 1 40 ? 13.167 -67.018 -33.378 1.00 20.46 40 VAL B CA 1
ATOM 5788 C C . VAL B 1 40 ? 11.913 -67.781 -33.808 1.00 21.01 40 VAL B C 1
ATOM 5789 O O . VAL B 1 40 ? 11.926 -68.575 -34.784 1.00 22.42 40 VAL B O 1
ATOM 5802 N N . VAL B 1 41 ? 10.806 -67.562 -33.094 1.00 20.50 41 VAL B N 1
ATOM 5803 C CA . VAL B 1 41 ? 9.573 -68.260 -33.425 1.00 20.52 41 VAL B CA 1
ATOM 5804 C C . VAL B 1 41 ? 8.949 -67.685 -34.682 1.00 19.80 41 VAL B C 1
ATOM 5805 O O . VAL B 1 41 ? 8.694 -66.466 -34.763 1.00 19.87 41 VAL B O 1
ATOM 5818 N N . LYS B 1 42 ? 8.675 -68.515 -35.680 1.00 21.27 42 LYS B N 1
ATOM 5819 C CA . LYS B 1 42 ? 8.083 -68.018 -36.917 1.00 22.72 42 LYS B CA 1
ATOM 5820 C C . LYS B 1 42 ? 6.646 -67.561 -36.738 1.00 23.33 42 LYS B C 1
ATOM 5821 O O . LYS B 1 42 ? 5.917 -68.161 -35.956 1.00 24.16 42 LYS B O 1
ATOM 5840 N N . ASN B 1 43 ? 6.267 -66.497 -37.479 1.00 23.67 43 ASN B N 1
ATOM 5841 C CA . ASN B 1 43 ? 4.887 -65.976 -37.575 1.00 23.93 43 ASN B CA 1
ATOM 5842 C C . ASN B 1 43 ? 4.346 -65.179 -36.403 1.00 21.59 43 ASN B C 1
ATOM 5843 O O . ASN B 1 43 ? 3.619 -64.224 -36.616 1.00 20.72 43 ASN B O 1
ATOM 5854 N N . MET B 1 44 ? 4.705 -65.599 -35.186 1.00 20.23 44 MET B N 1
ATOM 5855 C CA . MET B 1 44 ? 4.190 -64.952 -34.003 1.00 19.30 44 MET B CA 1
ATOM 5856 C C . MET B 1 44 ? 4.573 -63.462 -33.967 1.00 17.94 44 MET B C 1
ATOM 5857 O O . MET B 1 44 ? 3.698 -62.655 -33.708 1.00 17.65 44 MET B O 1
ATOM 5871 N N . PRO B 1 45 ? 5.819 -63.062 -34.221 1.00 17.56 45 PRO B N 1
ATOM 5872 C CA . PRO B 1 45 ? 6.033 -61.593 -34.123 1.00 17.17 45 PRO B CA 1
ATOM 5873 C C . PRO B 1 45 ? 5.340 -60.831 -35.195 1.00 15.75 45 PRO B C 1
ATOM 5874 O O . PRO B 1 45 ? 4.898 -59.708 -34.998 1.00 14.72 45 PRO B O 1
ATOM 5885 N N . GLN B 1 46 ? 5.166 -61.443 -36.356 1.00 16.42 46 GLN B N 1
ATOM 5886 C CA . GLN B 1 46 ? 4.414 -60.804 -37.411 1.00 16.97 46 GLN B CA 1
ATOM 5887 C C . GLN B 1 46 ? 2.956 -60.639 -37.008 1.00 16.75 46 GLN B C 1
ATOM 5888 O O . GLN B 1 46 ? 2.304 -59.637 -37.374 1.00 16.78 46 GLN B O 1
ATOM 5902 N N . GLY B 1 47 ? 2.392 -61.638 -36.338 1.00 16.89 47 GLY B N 1
ATOM 5903 C CA . GLY B 1 47 ? 1.026 -61.494 -35.850 1.00 16.00 47 GLY B CA 1
ATOM 5904 C C . GLY B 1 47 ? 0.860 -60.390 -34.802 1.00 14.31 47 GLY B C 1
ATOM 5905 O O . GLY B 1 47 ? -0.043 -59.575 -34.878 1.00 15.30 47 GLY B O 1
ATOM 5909 N N . LYS B 1 48 ? 1.754 -60.344 -33.827 1.00 14.41 48 LYS B N 1
ATOM 5910 C CA . LYS B 1 48 ? 1.691 -59.300 -32.825 1.00 14.14 48 LYS B CA 1
ATOM 5911 C C . LYS B 1 48 ? 1.886 -57.948 -33.491 1.00 13.57 48 LYS B C 1
ATOM 5912 O O . LYS B 1 48 ? 1.224 -56.993 -33.147 1.00 13.74 48 LYS B O 1
ATOM 5931 N N . ALA B 1 49 ? 2.783 -57.884 -34.470 1.00 13.80 49 ALA B N 1
ATOM 5932 C CA . ALA B 1 49 ? 3.059 -56.607 -35.132 1.00 14.49 49 ALA B CA 1
ATOM 5933 C C . ALA B 1 49 ? 1.808 -56.104 -35.851 1.00 13.63 49 ALA B C 1
ATOM 5934 O O . ALA B 1 49 ? 1.529 -54.896 -35.874 1.00 13.48 49 ALA B O 1
ATOM 5941 N N . LEU B 1 50 ? 1.048 -56.987 -36.482 1.00 14.62 50 LEU B N 1
ATOM 5942 C CA . LEU B 1 50 ? -0.230 -56.547 -37.086 1.00 15.08 50 LEU B CA 1
ATOM 5943 C C . LEU B 1 50 ? -1.193 -55.994 -36.068 1.00 13.32 50 LEU B C 1
ATOM 5944 O O . LEU B 1 50 ? -1.782 -54.927 -36.239 1.00 12.85 50 LEU B O 1
ATOM 5960 N N . ASP B 1 51 ? -1.357 -56.711 -34.968 1.00 12.73 51 ASP B N 1
ATOM 5961 C CA . ASP B 1 51 ? -2.264 -56.260 -33.887 1.00 12.44 51 ASP B CA 1
ATOM 5962 C C . ASP B 1 51 ? -1.803 -54.920 -33.365 1.00 12.58 51 ASP B C 1
ATOM 5963 O O . ASP B 1 51 ? -2.615 -54.013 -33.162 1.00 12.45 51 ASP B O 1
ATOM 5972 N N . LEU B 1 52 ? -0.515 -54.757 -33.159 1.00 12.29 52 LEU B N 1
ATOM 5973 C CA . LEU B 1 52 ? 0.038 -53.506 -32.645 1.00 11.76 52 LEU B CA 1
ATOM 5974 C C . LEU B 1 52 ? -0.116 -52.368 -33.635 1.00 12.12 52 LEU B C 1
ATOM 5975 O O . LEU B 1 52 ? -0.387 -51.242 -33.248 1.00 13.60 52 LEU B O 1
ATOM 5991 N N . SER B 1 53 ? -0.015 -52.676 -34.918 1.00 12.55 53 SER B N 1
ATOM 5992 C CA . SER B 1 53 ? -0.225 -51.681 -35.979 1.00 12.69 53 SER B CA 1
ATOM 5993 C C . SER B 1 53 ? -1.671 -51.181 -35.917 1.00 13.37 53 SER B C 1
ATOM 5994 O O . SER B 1 53 ? -1.929 -49.988 -36.008 1.00 13.79 53 SER B O 1
ATOM 6002 N N . HIS B 1 54 ? -2.605 -52.104 -35.795 1.00 12.58 54 HIS B N 1
ATOM 6003 C CA . HIS B 1 54 ? -3.982 -51.699 -35.648 1.00 12.44 54 HIS B CA 1
ATOM 6004 C C . HIS B 1 54 ? -4.148 -50.802 -34.417 1.00 11.96 54 HIS B C 1
ATOM 6005 O O . HIS B 1 54 ? -4.914 -49.840 -34.437 1.00 11.85 54 HIS B O 1
ATOM 6020 N N . SER B 1 55 ? -3.499 -51.164 -33.320 1.00 12.05 55 SER B N 1
ATOM 6021 C CA . SER B 1 55 ? -3.641 -50.393 -32.101 1.00 12.58 55 SER B CA 1
ATOM 6022 C C . SER B 1 55 ? -3.080 -48.973 -32.252 1.00 12.82 55 SER B C 1
ATOM 6023 O O . SER B 1 55 ? -3.577 -48.047 -31.662 1.00 13.27 55 SER B O 1
ATOM 6031 N N A SER B 1 56 ? -2.026 -48.810 -33.072 0.66 12.56 56 SER B N 1
ATOM 6032 N N B SER B 1 56 ? -2.061 -48.788 -33.083 0.34 12.62 56 SER B N 1
ATOM 6033 C CA A SER B 1 56 ? -1.459 -47.513 -33.348 0.66 13.32 56 SER B CA 1
ATOM 6034 C CA B SER B 1 56 ? -1.544 -47.458 -33.296 0.34 12.82 56 SER B CA 1
ATOM 6035 C C A SER B 1 56 ? -2.492 -46.626 -34.061 0.66 13.10 56 SER B C 1
ATOM 6036 C C B SER B 1 56 ? -2.512 -46.593 -34.080 0.34 12.96 56 SER B C 1
ATOM 6037 O O A SER B 1 56 ? -2.569 -45.434 -33.834 0.66 12.67 56 SER B O 1
ATOM 6038 O O B SER B 1 56 ? -2.574 -45.385 -33.906 0.34 12.78 56 SER B O 1
ATOM 6053 N N . SER B 1 57 ? -3.265 -47.204 -34.983 1.00 13.05 57 SER B N 1
ATOM 6054 C CA . SER B 1 57 ? -4.320 -46.462 -35.646 1.00 13.61 57 SER B CA 1
ATOM 6055 C C . SER B 1 57 ? -5.338 -46.001 -34.620 1.00 12.58 57 SER B C 1
ATOM 6056 O O . SER B 1 57 ? -5.729 -44.809 -34.646 1.00 12.06 57 SER B O 1
ATOM 6064 N N . ILE B 1 58 ? -5.721 -46.847 -33.691 1.00 11.42 58 ILE B N 1
ATOM 6065 C CA . ILE B 1 58 ? -6.644 -46.424 -32.651 1.00 11.63 58 ILE B CA 1
ATOM 6066 C C . ILE B 1 58 ? -6.092 -45.291 -31.809 1.00 11.41 58 ILE B C 1
ATOM 6067 O O . ILE B 1 58 ? -6.797 -44.312 -31.466 1.00 13.23 58 ILE B O 1
ATOM 6083 N N . ALA B 1 59 ? -4.808 -45.386 -31.469 1.00 10.69 59 ALA B N 1
ATOM 6084 C CA . ALA B 1 59 ? -4.117 -44.373 -30.676 1.00 11.03 59 ALA B CA 1
ATOM 6085 C C . ALA B 1 59 ? -3.824 -43.062 -31.411 1.00 11.19 59 ALA B C 1
ATOM 6086 O O . ALA B 1 59 ? -3.301 -42.093 -30.807 1.00 12.11 59 ALA B O 1
ATOM 6093 N N . ASP B 1 60 ? -4.097 -43.005 -32.706 1.00 11.08 60 ASP B N 1
ATOM 6094 C CA . ASP B 1 60 ? -3.745 -41.851 -33.522 1.00 11.52 60 ASP B CA 1
ATOM 6095 C C . ASP B 1 60 ? -2.228 -41.577 -33.459 1.00 12.85 60 ASP B C 1
ATOM 6096 O O . ASP B 1 60 ? -1.828 -40.437 -33.491 1.00 14.88 60 ASP B O 1
ATOM 6105 N N . THR B 1 61 ? -1.421 -42.635 -33.400 1.00 11.28 61 THR B N 1
ATOM 6106 C CA . THR B 1 61 ? 0.014 -42.492 -33.445 1.00 10.57 61 THR B CA 1
ATOM 6107 C C . THR B 1 61 ? 0.541 -42.934 -34.782 1.00 10.61 61 THR B C 1
ATOM 6108 O O . THR B 1 61 ? -0.154 -43.592 -35.542 1.00 12.20 61 THR B O 1
ATOM 6119 N N . ASN B 1 62 ? 1.811 -42.628 -35.004 1.00 10.30 62 ASN B N 1
ATOM 6120 C CA . ASN B 1 62 ? 2.464 -42.812 -36.303 1.00 11.39 62 ASN B CA 1
ATOM 6121 C C . ASN B 1 62 ? 3.721 -43.609 -36.085 1.00 12.31 62 ASN B C 1
ATOM 6122 O O . ASN B 1 62 ? 4.777 -43.141 -35.848 1.00 12.91 62 ASN B O 1
ATOM 6133 N N A VAL B 1 63 ? 3.538 -44.911 -36.117 0.59 12.20 63 VAL B N 1
ATOM 6134 N N B VAL B 1 63 ? 3.542 -44.907 -36.143 0.41 13.71 63 VAL B N 1
ATOM 6135 C CA A VAL B 1 63 ? 4.503 -45.916 -35.677 0.59 13.85 63 VAL B CA 1
ATOM 6136 C CA B VAL B 1 63 ? 4.622 -45.835 -35.923 0.41 16.07 63 VAL B CA 1
ATOM 6137 C C A VAL B 1 63 ? 4.413 -47.104 -36.617 0.59 14.81 63 VAL B C 1
ATOM 6138 C C B VAL B 1 63 ? 4.480 -46.983 -36.901 0.41 16.08 63 VAL B C 1
ATOM 6139 O O A VAL B 1 63 ? 3.350 -47.726 -36.731 0.59 15.73 63 VAL B O 1
ATOM 6140 O O B VAL B 1 63 ? 3.367 -47.406 -37.241 0.41 17.01 63 VAL B O 1
ATOM 6165 N N A LYS B 1 64 ? 5.526 -47.471 -37.239 0.59 13.01 64 LYS B N 1
ATOM 6166 N N B LYS B 1 64 ? 5.612 -47.503 -37.340 0.41 14.50 64 LYS B N 1
ATOM 6167 C CA A LYS B 1 64 ? 5.613 -48.708 -37.980 0.59 14.33 64 LYS B CA 1
ATOM 6168 C CA B LYS B 1 64 ? 5.659 -48.767 -38.039 0.41 15.35 64 LYS B CA 1
ATOM 6169 C C A LYS B 1 64 ? 6.060 -49.821 -37.069 0.59 13.46 64 LYS B C 1
ATOM 6170 C C B LYS B 1 64 ? 6.007 -49.801 -37.004 0.41 14.38 64 LYS B C 1
ATOM 6171 O O A LYS B 1 64 ? 7.082 -49.693 -36.401 0.59 14.54 64 LYS B O 1
ATOM 6172 O O B LYS B 1 64 ? 6.833 -49.566 -36.130 0.41 15.32 64 LYS B O 1
ATOM 6209 N N . VAL B 1 65 ? 5.338 -50.933 -37.067 1.00 13.75 65 VAL B N 1
ATOM 6210 C CA . VAL B 1 65 ? 5.671 -52.058 -36.202 1.00 12.92 65 VAL B CA 1
ATOM 6211 C C . VAL B 1 65 ? 5.845 -53.241 -37.174 1.00 13.76 65 VAL B C 1
ATOM 6212 O O . VAL B 1 65 ? 4.887 -53.623 -37.890 1.00 16.10 65 VAL B O 1
ATOM 6225 N N . THR B 1 66 ? 7.041 -53.819 -37.165 1.00 14.46 66 THR B N 1
ATOM 6226 C CA . THR B 1 66 ? 7.441 -54.882 -38.108 1.00 16.32 66 THR B CA 1
ATOM 6227 C C . THR B 1 66 ? 7.772 -56.091 -37.282 1.00 16.88 66 THR B C 1
ATOM 6228 O O . THR B 1 66 ? 8.531 -55.974 -36.339 1.00 19.83 66 THR B O 1
ATOM 6239 N N . GLY B 1 67 ? 7.233 -57.263 -37.624 1.00 15.49 67 GLY B N 1
ATOM 6240 C CA . GLY B 1 67 ? 7.682 -58.475 -36.987 1.00 16.16 67 GLY B CA 1
ATOM 6241 C C . GLY B 1 67 ? 8.664 -59.178 -37.918 1.00 17.30 67 GLY B C 1
ATOM 6242 O O . GLY B 1 67 ? 8.453 -59.146 -39.146 1.00 18.50 67 GLY B O 1
ATOM 6246 N N . THR B 1 68 ? 9.634 -59.884 -37.349 1.00 17.14 68 THR B N 1
ATOM 6247 C CA . THR B 1 68 ? 10.705 -60.484 -38.150 1.00 16.88 68 THR B CA 1
ATOM 6248 C C . THR B 1 68 ? 11.298 -61.667 -37.460 1.00 16.92 68 THR B C 1
ATOM 6249 O O . THR B 1 68 ? 11.346 -61.729 -36.240 1.00 16.81 68 THR B O 1
ATOM 6260 N N . ASN B 1 69 ? 11.839 -62.554 -38.278 1.00 18.60 69 ASN B N 1
ATOM 6261 C CA . ASN B 1 69 ? 12.723 -63.579 -37.794 1.00 20.56 69 ASN B CA 1
ATOM 6262 C C . ASN B 1 69 ? 14.164 -63.415 -38.303 1.00 22.07 69 ASN B C 1
ATOM 6263 O O . ASN B 1 69 ? 14.990 -64.324 -38.179 1.00 23.58 69 ASN B O 1
ATOM 6274 N N A SER B 1 70 ? 14.463 -62.242 -38.827 0.62 21.93 70 SER B N 1
ATOM 6275 N N B SER B 1 70 ? 14.449 -62.242 -38.843 0.38 21.92 70 SER B N 1
ATOM 6276 C CA A SER B 1 70 ? 15.765 -61.969 -39.382 0.62 21.93 70 SER B CA 1
ATOM 6277 C CA B SER B 1 70 ? 15.742 -61.941 -39.414 0.38 21.85 70 SER B CA 1
ATOM 6278 C C A SER B 1 70 ? 16.513 -60.861 -38.665 0.62 21.16 70 SER B C 1
ATOM 6279 C C B SER B 1 70 ? 16.479 -60.883 -38.591 0.38 21.85 70 SER B C 1
ATOM 6280 O O A SER B 1 70 ? 16.076 -59.730 -38.647 0.62 20.70 70 SER B O 1
ATOM 6281 O O B SER B 1 70 ? 15.943 -59.813 -38.333 0.38 22.37 70 SER B O 1
ATOM 6296 N N . TYR B 1 71 ? 17.723 -61.174 -38.195 1.00 21.65 71 TYR B N 1
ATOM 6297 C CA . TYR B 1 71 ? 18.500 -60.208 -37.459 1.00 22.20 71 TYR B CA 1
ATOM 6298 C C . TYR B 1 71 ? 18.845 -59.010 -38.306 1.00 23.36 71 TYR B C 1
ATOM 6299 O O . TYR B 1 71 ? 19.005 -57.925 -37.773 1.00 23.26 71 TYR B O 1
ATOM 6317 N N . GLU B 1 72 ? 18.984 -59.158 -39.622 1.00 24.23 72 GLU B N 1
ATOM 6318 C CA . GLU B 1 72 ? 19.351 -57.975 -40.384 1.00 25.45 72 GLU B CA 1
ATOM 6319 C C . GLU B 1 72 ? 18.325 -56.854 -40.264 1.00 23.31 72 GLU B C 1
ATOM 6320 O O . GLU B 1 72 ? 18.671 -55.702 -40.478 1.00 23.24 72 GLU B O 1
ATOM 6332 N N . ASP B 1 73 ? 17.095 -57.169 -39.846 1.00 20.38 73 ASP B N 1
ATOM 6333 C CA . ASP B 1 73 ? 16.113 -56.107 -39.712 1.00 20.46 73 ASP B CA 1
ATOM 6334 C C . ASP B 1 73 ? 16.374 -55.187 -38.533 1.00 18.22 73 ASP B C 1
ATOM 6335 O O . ASP B 1 73 ? 15.701 -54.142 -38.406 1.00 19.08 73 ASP B O 1
ATOM 6344 N N . ILE B 1 74 ? 17.383 -55.487 -37.707 1.00 17.64 74 ILE B N 1
ATOM 6345 C CA . ILE B 1 74 ? 17.732 -54.562 -36.606 1.00 16.47 74 ILE B CA 1
ATOM 6346 C C . ILE B 1 74 ? 18.735 -53.507 -36.992 1.00 16.17 74 ILE B C 1
ATOM 6347 O O . ILE B 1 74 ? 19.118 -52.681 -36.187 1.00 16.09 74 ILE B O 1
ATOM 6363 N N . LYS B 1 75 ? 19.170 -53.539 -38.235 1.00 17.34 75 LYS B N 1
ATOM 6364 C CA . LYS B 1 75 ? 20.134 -52.549 -38.725 1.00 18.34 75 LYS B CA 1
ATOM 6365 C C . LYS B 1 75 ? 19.684 -51.118 -38.411 1.00 18.65 75 LYS B C 1
ATOM 6366 O O . LYS B 1 75 ? 18.538 -50.734 -38.585 1.00 19.24 75 LYS B O 1
ATOM 6385 N N . GLY B 1 76 ? 20.618 -50.355 -37.875 1.00 19.93 76 GLY B N 1
ATOM 6386 C CA . GLY B 1 76 ? 20.372 -48.956 -37.623 1.00 20.52 76 GLY B CA 1
ATOM 6387 C C . GLY B 1 76 ? 19.469 -48.643 -36.458 1.00 19.29 76 GLY B C 1
ATOM 6388 O O . GLY B 1 76 ? 19.033 -47.503 -36.305 1.00 20.15 76 GLY B O 1
ATOM 6392 N N . SER B 1 77 ? 19.248 -49.612 -35.589 1.00 16.14 77 SER B N 1
ATOM 6393 C CA . SER B 1 77 ? 18.465 -49.360 -34.381 1.00 14.68 77 SER B CA 1
ATOM 6394 C C . SER B 1 77 ? 19.133 -48.373 -33.461 1.00 13.23 77 SER B C 1
ATOM 6395 O O . SER B 1 77 ? 20.339 -48.427 -33.177 1.00 15.05 77 SER B O 1
ATOM 6403 N N . ASP B 1 78 ? 18.361 -47.425 -32.955 1.00 12.20 78 ASP B N 1
ATOM 6404 C CA . ASP B 1 78 ? 18.824 -46.506 -31.908 1.00 12.08 78 ASP B CA 1
ATOM 6405 C C . ASP B 1 78 ? 18.937 -47.186 -30.559 1.00 11.93 78 ASP B C 1
ATOM 6406 O O . ASP B 1 78 ? 19.858 -46.955 -29.820 1.00 12.22 78 ASP B O 1
ATOM 6415 N N . VAL B 1 79 ? 17.935 -48.014 -30.280 1.00 11.63 79 VAL B N 1
ATOM 6416 C CA . VAL B 1 79 ? 17.819 -48.781 -29.023 1.00 11.26 79 VAL B CA 1
ATOM 6417 C C . VAL B 1 79 ? 17.511 -50.220 -29.365 1.00 12.02 79 VAL B C 1
ATOM 6418 O O . VAL B 1 79 ? 16.711 -50.468 -30.258 1.00 11.64 79 VAL B O 1
ATOM 6431 N N . VAL B 1 80 ? 18.118 -51.138 -28.628 1.00 11.42 80 VAL B N 1
ATOM 6432 C CA . VAL B 1 80 ? 17.797 -52.555 -28.705 1.00 11.29 80 VAL B CA 1
ATOM 6433 C C . VAL B 1 80 ? 17.448 -53.030 -27.302 1.00 11.82 80 VAL B C 1
ATOM 6434 O O . VAL B 1 80 ? 18.194 -52.719 -26.385 1.00 12.55 80 VAL B O 1
ATOM 6447 N N . ILE B 1 81 ? 16.321 -53.711 -27.141 1.00 10.77 81 ILE B N 1
ATOM 6448 C CA . ILE B 1 81 ? 15.903 -54.206 -25.817 1.00 11.10 81 ILE B CA 1
ATOM 6449 C C . ILE B 1 81 ? 15.771 -55.725 -25.940 1.00 11.71 81 ILE B C 1
ATOM 6450 O O . ILE B 1 81 ? 15.034 -56.226 -26.769 1.00 12.34 81 ILE B O 1
ATOM 6466 N N . ILE B 1 82 ? 16.498 -56.475 -25.092 1.00 12.08 82 ILE B N 1
ATOM 6467 C CA . ILE B 1 82 ? 16.624 -57.913 -25.258 1.00 12.60 82 ILE B CA 1
ATOM 6468 C C . ILE B 1 82 ? 15.891 -58.637 -24.162 1.00 13.13 82 ILE B C 1
ATOM 6469 O O . ILE B 1 82 ? 16.217 -58.528 -23.002 1.00 13.10 82 ILE B O 1
ATOM 6485 N N . THR B 1 83 ? 14.917 -59.443 -24.586 1.00 13.24 83 THR B N 1
ATOM 6486 C CA . THR B 1 83 ? 14.188 -60.344 -23.695 1.00 14.54 83 THR B CA 1
ATOM 6487 C C . THR B 1 83 ? 14.311 -61.800 -24.129 1.00 16.53 83 THR B C 1
ATOM 6488 O O . THR B 1 83 ? 13.703 -62.674 -23.499 1.00 17.59 83 THR B O 1
ATOM 6499 N N . ALA B 1 84 ? 15.061 -62.047 -25.197 1.00 16.91 84 ALA B N 1
ATOM 6500 C CA . ALA B 1 84 ? 15.219 -63.388 -25.710 1.00 18.44 84 ALA B CA 1
ATOM 6501 C C . ALA B 1 84 ? 15.729 -64.325 -24.629 1.00 20.05 84 ALA B C 1
ATOM 6502 O O . ALA B 1 84 ? 16.698 -64.019 -23.964 1.00 18.85 84 ALA B O 1
ATOM 6509 N N . GLY B 1 85 ? 15.021 -65.422 -24.424 1.00 21.72 85 GLY B N 1
ATOM 6510 C CA . GLY B 1 85 ? 15.401 -66.339 -23.341 1.00 25.45 85 GLY B CA 1
ATOM 6511 C C . GLY B 1 85 ? 14.186 -67.054 -22.722 1.00 28.24 85 GLY B C 1
ATOM 6512 O O . GLY B 1 85 ? 12.968 -66.767 -23.042 1.00 29.36 85 GLY B O 1
ATOM 6516 N N . LEU B 1 86 ? 14.482 -67.982 -21.827 1.00 29.54 86 LEU B N 1
ATOM 6517 C CA . LEU B 1 86 ? 13.461 -68.719 -21.048 1.00 30.55 86 LEU B CA 1
ATOM 6518 C C . LEU B 1 86 ? 13.037 -67.965 -19.777 1.00 28.90 86 LEU B C 1
ATOM 6519 O O . LEU B 1 86 ? 13.908 -67.334 -19.162 1.00 27.79 86 LEU B O 1
ATOM 6535 N N . THR B 1 87 ? 11.755 -68.108 -19.355 1.00 27.43 87 THR B N 1
ATOM 6536 C CA . THR B 1 87 ? 11.260 -67.520 -18.088 1.00 27.64 87 THR B CA 1
ATOM 6537 C C . THR B 1 87 ? 11.280 -68.459 -16.850 1.00 27.93 87 THR B C 1
ATOM 6538 O O . THR B 1 87 ? 11.456 -67.995 -15.703 1.00 26.93 87 THR B O 1
ATOM 6549 N N . LYS B 1 88 ? 11.121 -69.775 -17.069 1.00 29.15 88 LYS B N 1
ATOM 6550 C CA . LYS B 1 88 ? 11.035 -70.724 -15.957 1.00 30.96 88 LYS B CA 1
ATOM 6551 C C . LYS B 1 88 ? 11.771 -71.937 -16.419 1.00 33.26 88 LYS B C 1
ATOM 6552 O O . LYS B 1 88 ? 11.559 -72.384 -17.555 1.00 34.76 88 LYS B O 1
ATOM 6571 N N . ALA B 1 89 ? 12.685 -72.415 -15.572 1.00 33.26 89 ALA B N 1
ATOM 6572 C CA . ALA B 1 89 ? 13.434 -73.637 -15.887 1.00 34.78 89 ALA B CA 1
ATOM 6573 C C . ALA B 1 89 ? 12.508 -74.855 -15.763 1.00 37.85 89 ALA B C 1
ATOM 6574 O O . ALA B 1 89 ? 11.649 -74.917 -14.844 1.00 38.36 89 ALA B O 1
ATOM 6581 N N . PRO B 1 90 ? 12.684 -75.825 -16.682 1.00 39.80 90 PRO B N 1
ATOM 6582 C CA . PRO B 1 90 ? 11.809 -77.015 -16.687 1.00 42.26 90 PRO B CA 1
ATOM 6583 C C . PRO B 1 90 ? 11.988 -77.894 -15.457 1.00 45.23 90 PRO B C 1
ATOM 6584 O O . PRO B 1 90 ? 13.067 -77.900 -14.832 1.00 45.29 90 PRO B O 1
ATOM 6595 N N . GLY B 1 91 ? 10.931 -78.626 -15.114 1.00 47.63 91 GLY B N 1
ATOM 6596 C CA . GLY B 1 91 ? 11.008 -79.585 -14.026 1.00 49.38 91 GLY B CA 1
ATOM 6597 C C . GLY B 1 91 ? 11.089 -78.914 -12.666 1.00 50.77 91 GLY B C 1
ATOM 6598 O O . GLY B 1 91 ? 11.366 -79.591 -11.662 1.00 51.78 91 GLY B O 1
ATOM 6602 N N . LYS B 1 92 ? 10.866 -77.594 -12.618 1.00 50.73 92 LYS B N 1
ATOM 6603 C CA . LYS B 1 92 ? 10.823 -76.867 -11.338 1.00 50.85 92 LYS B CA 1
ATOM 6604 C C . LYS B 1 92 ? 9.381 -76.379 -11.002 1.00 49.59 92 LYS B C 1
ATOM 6605 O O . LYS B 1 92 ? 8.628 -75.910 -11.886 1.00 49.81 92 LYS B O 1
ATOM 6624 N N . SER B 1 93 ? 9.021 -76.471 -9.721 1.00 48.09 93 SER B N 1
ATOM 6625 C CA . SER B 1 93 ? 7.717 -75.986 -9.276 1.00 47.47 93 SER B CA 1
ATOM 6626 C C . SER B 1 93 ? 7.739 -74.467 -9.276 1.00 46.40 93 SER B C 1
ATOM 6627 O O . SER B 1 93 ? 8.835 -73.847 -9.288 1.00 46.13 93 SER B O 1
ATOM 6635 N N . ASP B 1 94 ? 6.552 -73.870 -9.256 1.00 45.52 94 ASP B N 1
ATOM 6636 C CA . ASP B 1 94 ? 6.472 -72.390 -9.226 1.00 45.31 94 ASP B CA 1
ATOM 6637 C C . ASP B 1 94 ? 7.118 -71.864 -7.951 1.00 45.58 94 ASP B C 1
ATOM 6638 O O . ASP B 1 94 ? 7.821 -70.832 -7.979 1.00 44.97 94 ASP B O 1
ATOM 6647 N N . LYS B 1 95 ? 6.876 -72.564 -6.831 1.00 46.28 95 LYS B N 1
ATOM 6648 C CA . LYS B 1 95 ? 7.313 -72.073 -5.527 1.00 47.16 95 LYS B CA 1
ATOM 6649 C C . LYS B 1 95 ? 8.845 -72.049 -5.410 1.00 46.30 95 LYS B C 1
ATOM 6650 O O . LYS B 1 95 ? 9.385 -71.190 -4.696 1.00 46.16 95 LYS B O 1
ATOM 6669 N N . GLU B 1 96 ? 9.518 -72.966 -6.122 1.00 45.34 96 GLU B N 1
ATOM 6670 C CA . GLU B 1 96 ? 10.985 -73.015 -6.152 1.00 44.96 96 GLU B CA 1
ATOM 6671 C C . GLU B 1 96 ? 11.574 -72.299 -7.390 1.00 42.51 96 GLU B C 1
ATOM 6672 O O . GLU B 1 96 ? 12.749 -72.533 -7.789 1.00 42.74 96 GLU B O 1
ATOM 6684 N N . TRP B 1 97 ? 10.770 -71.428 -7.998 1.00 38.83 97 TRP B N 1
ATOM 6685 C CA . TRP B 1 97 ? 11.289 -70.657 -9.121 1.00 35.29 97 TRP B CA 1
ATOM 6686 C C . TRP B 1 97 ? 12.528 -69.829 -8.680 1.00 34.85 97 TRP B C 1
ATOM 6687 O O . TRP B 1 97 ? 12.536 -69.177 -7.610 1.00 34.89 97 TRP B O 1
ATOM 6708 N N . SER B 1 98 ? 13.568 -69.885 -9.509 1.00 33.52 98 SER B N 1
ATOM 6709 C CA . SER B 1 98 ? 14.800 -69.125 -9.293 1.00 31.96 98 SER B CA 1
ATOM 6710 C C . SER B 1 98 ? 15.301 -68.582 -10.616 1.00 29.98 98 SER B C 1
ATOM 6711 O O . SER B 1 98 ? 15.491 -69.349 -11.575 1.00 30.31 98 SER B O 1
ATOM 6719 N N . ARG B 1 99 ? 15.616 -67.296 -10.657 1.00 28.13 99 ARG B N 1
ATOM 6720 C CA . ARG B 1 99 ? 16.253 -66.759 -11.854 1.00 27.44 99 ARG B CA 1
ATOM 6721 C C . ARG B 1 99 ? 17.589 -67.481 -12.188 1.00 28.78 99 ARG B C 1
ATOM 6722 O O . ARG B 1 99 ? 17.999 -67.514 -13.351 1.00 28.89 99 ARG B O 1
ATOM 6743 N N . ASP B 1 100 ? 18.280 -68.000 -11.149 1.00 29.52 100 ASP B N 1
ATOM 6744 C CA . ASP B 1 100 ? 19.596 -68.594 -11.324 1.00 30.65 100 ASP B CA 1
ATOM 6745 C C . ASP B 1 100 ? 19.496 -69.836 -12.209 1.00 30.56 100 ASP B C 1
ATOM 6746 O O . ASP B 1 100 ? 20.483 -70.185 -12.906 1.00 30.52 100 ASP B O 1
ATOM 6755 N N . ASP B 1 101 ? 18.363 -70.541 -12.147 1.00 30.77 101 ASP B N 1
ATOM 6756 C CA . ASP B 1 101 ? 18.247 -71.804 -12.938 1.00 30.59 101 ASP B CA 1
ATOM 6757 C C . ASP B 1 101 ? 18.215 -71.509 -14.453 1.00 28.86 101 ASP B C 1
ATOM 6758 O O . ASP B 1 101 ? 18.423 -72.418 -15.278 1.00 29.73 101 ASP B O 1
ATOM 6767 N N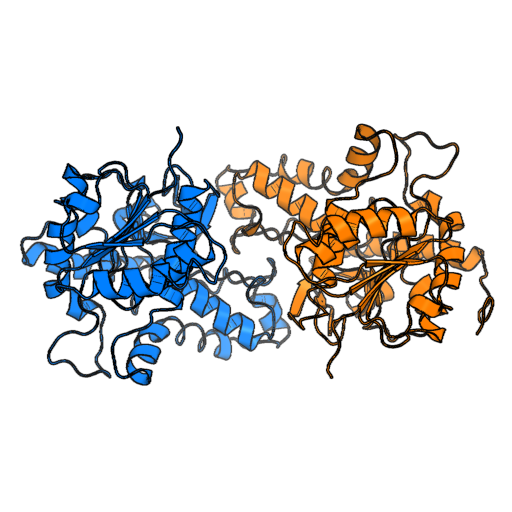 . LEU B 1 102 ? 17.913 -70.271 -14.837 1.00 27.46 102 LEU B N 1
ATOM 6768 C CA . LEU B 1 102 ? 17.828 -69.906 -16.279 1.00 26.13 102 LEU B CA 1
ATOM 6769 C C . LEU B 1 102 ? 19.205 -69.735 -16.950 1.00 26.95 102 LEU B C 1
ATOM 6770 O O . LEU B 1 102 ? 19.312 -69.656 -18.207 1.00 29.14 102 LEU B O 1
ATOM 6786 N N . LEU B 1 103 ? 20.248 -69.644 -16.125 1.00 27.10 103 LEU B N 1
ATOM 6787 C CA . LEU B 1 103 ? 21.617 -69.353 -16.636 1.00 27.82 103 LEU B CA 1
ATOM 6788 C C . LEU B 1 103 ? 22.088 -70.221 -17.809 1.00 29.00 103 LEU B C 1
ATOM 6789 O O . LEU B 1 103 ? 22.555 -69.707 -18.878 1.00 29.74 103 LEU B O 1
ATOM 6805 N N . PRO B 1 104 ? 21.922 -71.526 -17.699 1.00 29.67 104 PRO B N 1
ATOM 6806 C CA . PRO B 1 104 ? 22.579 -72.262 -18.809 1.00 30.17 104 PRO B CA 1
ATOM 6807 C C . PRO B 1 104 ? 21.734 -72.230 -20.097 1.00 31.75 104 PRO B C 1
ATOM 6808 O O . PRO B 1 104 ? 22.215 -72.424 -21.261 1.00 32.14 104 PRO B O 1
ATOM 6819 N N . PHE B 1 105 ? 20.455 -71.905 -19.895 1.00 32.60 105 PHE B N 1
ATOM 6820 C CA . PHE B 1 105 ? 19.570 -71.789 -21.071 1.00 32.24 105 PHE B CA 1
ATOM 6821 C C . PHE B 1 105 ? 19.835 -70.471 -21.874 1.00 31.67 105 PHE B C 1
ATOM 6822 O O . PHE B 1 105 ? 19.753 -70.376 -23.129 1.00 33.81 105 PHE B O 1
ATOM 6839 N N . ASN B 1 106 ? 20.128 -69.442 -21.139 1.00 28.90 106 ASN B N 1
ATOM 6840 C CA . ASN B 1 106 ? 20.029 -68.093 -21.666 1.00 25.63 106 ASN B CA 1
ATOM 6841 C C . ASN B 1 106 ? 21.442 -67.509 -22.076 1.00 25.72 106 ASN B C 1
ATOM 6842 O O . ASN B 1 106 ? 21.557 -66.564 -22.906 1.00 24.86 106 ASN B O 1
ATOM 6853 N N . ALA B 1 107 ? 22.545 -67.966 -21.462 1.00 26.54 107 ALA B N 1
ATOM 6854 C CA . ALA B 1 107 ? 23.884 -67.439 -21.805 1.00 26.15 107 ALA B CA 1
ATOM 6855 C C . ALA B 1 107 ? 24.225 -67.540 -23.316 1.00 26.93 107 ALA B C 1
ATOM 6856 O O . ALA B 1 107 ? 24.749 -66.582 -23.965 1.00 28.76 107 ALA B O 1
ATOM 6863 N N . LYS B 1 108 ? 23.961 -68.698 -23.904 1.00 26.82 108 LYS B N 1
ATOM 6864 C CA . LYS B 1 108 ? 24.261 -68.863 -25.328 1.00 27.22 108 LYS B CA 1
ATOM 6865 C C . LYS B 1 108 ? 23.389 -67.977 -26.212 1.00 25.47 108 LYS B C 1
ATOM 6866 O O . LYS B 1 108 ? 23.812 -67.539 -27.289 1.00 25.88 108 LYS B O 1
ATOM 6885 N N . ILE B 1 109 ? 22.186 -67.642 -25.720 1.00 23.84 109 ILE B N 1
ATOM 6886 C CA . ILE B 1 109 ? 21.316 -66.745 -26.481 1.00 22.07 109 ILE B CA 1
ATOM 6887 C C . ILE B 1 109 ? 21.944 -65.375 -26.502 1.00 21.76 109 ILE B C 1
ATOM 6888 O O . ILE B 1 109 ? 21.908 -64.674 -27.530 1.00 21.66 109 ILE B O 1
ATOM 6904 N N . MET B 1 110 ? 22.423 -64.929 -25.337 1.00 21.00 110 MET B N 1
ATOM 6905 C CA . MET B 1 110 ? 23.103 -63.629 -25.244 1.00 21.19 110 MET B CA 1
ATOM 6906 C C . MET B 1 110 ? 24.311 -63.549 -26.203 1.00 20.59 110 MET B C 1
ATOM 6907 O O . MET B 1 110 ? 24.531 -62.487 -26.808 1.00 19.65 110 MET B O 1
ATOM 6921 N N . ARG B 1 111 ? 25.103 -64.618 -26.324 1.00 21.67 111 ARG B N 1
ATOM 6922 C CA . ARG B 1 111 ? 26.193 -64.544 -27.261 1.00 23.89 111 ARG B CA 1
ATOM 6923 C C . ARG B 1 111 ? 25.697 -64.331 -28.708 1.00 23.83 111 ARG B C 1
ATOM 6924 O O . ARG B 1 111 ? 26.220 -63.485 -29.453 1.00 23.40 111 ARG B O 1
ATOM 6945 N N . GLU B 1 112 ? 24.668 -65.072 -29.095 1.00 23.77 112 GLU B N 1
ATOM 6946 C CA . GLU B 1 112 ? 24.132 -64.933 -30.434 1.00 24.50 112 GLU B CA 1
ATOM 6947 C C . GLU B 1 112 ? 23.595 -63.525 -30.676 1.00 22.95 112 GLU B C 1
ATOM 6948 O O . GLU B 1 112 ? 23.851 -62.881 -31.717 1.00 23.01 112 GLU B O 1
ATOM 6960 N N . VAL B 1 113 ? 22.836 -63.016 -29.719 1.00 20.02 113 VAL B N 1
ATOM 6961 C CA . VAL B 1 113 ? 22.266 -61.685 -29.886 1.00 18.74 113 VAL B CA 1
ATOM 6962 C C . VAL B 1 113 ? 23.387 -60.642 -29.982 1.00 18.76 113 VAL B C 1
ATOM 6963 O O . VAL B 1 113 ? 23.375 -59.718 -30.835 1.00 18.53 113 VAL B O 1
ATOM 6976 N N . GLY B 1 114 ? 24.378 -60.798 -29.113 1.00 19.16 114 GLY B N 1
ATOM 6977 C CA . GLY B 1 114 ? 25.509 -59.888 -29.100 1.00 19.71 114 GLY B CA 1
ATOM 6978 C C . GLY B 1 114 ? 26.240 -59.825 -30.453 1.00 20.26 114 GLY B C 1
ATOM 6979 O O . GLY B 1 114 ? 26.605 -58.763 -30.950 1.00 20.32 114 GLY B O 1
ATOM 6983 N N A GLU B 1 115 ? 26.485 -60.980 -31.042 0.44 21.50 115 GLU B N 1
ATOM 6984 N N B GLU B 1 115 ? 26.469 -60.978 -31.033 0.56 21.53 115 GLU B N 1
ATOM 6985 C CA A GLU B 1 115 ? 27.177 -61.049 -32.323 0.44 22.69 115 GLU B CA 1
ATOM 6986 C CA B GLU B 1 115 ? 27.174 -61.074 -32.295 0.56 22.77 115 GLU B CA 1
ATOM 6987 C C A GLU B 1 115 ? 26.390 -60.309 -33.392 0.44 22.02 115 GLU B C 1
ATOM 6988 C C B GLU B 1 115 ? 26.398 -60.385 -33.416 0.56 22.19 115 GLU B C 1
ATOM 6989 O O A GLU B 1 115 ? 26.934 -59.596 -34.265 0.44 22.32 115 GLU B O 1
ATOM 6990 O O B GLU B 1 115 ? 26.968 -59.791 -34.366 0.56 22.77 115 GLU B O 1
ATOM 7013 N N . ASN B 1 116 ? 25.082 -60.447 -33.320 1.00 21.15 116 ASN B N 1
ATOM 7014 C CA . ASN B 1 116 ? 24.247 -59.829 -34.325 1.00 19.89 116 ASN B CA 1
ATOM 7015 C C . ASN B 1 116 ? 24.145 -58.315 -34.083 1.00 19.06 116 ASN B C 1
ATOM 7016 O O . ASN B 1 116 ? 24.058 -57.558 -35.037 1.00 19.48 116 ASN B O 1
ATOM 7027 N N . ILE B 1 117 ? 24.129 -57.852 -32.839 1.00 18.61 117 ILE B N 1
ATOM 7028 C CA . ILE B 1 117 ? 24.181 -56.419 -32.592 1.00 19.08 117 ILE B CA 1
ATOM 7029 C C . ILE B 1 117 ? 25.505 -55.872 -33.112 1.00 20.96 117 ILE B C 1
ATOM 7030 O O . ILE B 1 117 ? 25.540 -54.836 -33.753 1.00 21.02 117 ILE B O 1
ATOM 7046 N N . LYS B 1 118 ? 26.586 -56.608 -32.879 1.00 22.17 118 LYS B N 1
ATOM 7047 C CA . LYS B 1 118 ? 27.913 -56.180 -33.358 1.00 23.17 118 LYS B CA 1
ATOM 7048 C C . LYS B 1 118 ? 27.882 -55.986 -34.875 1.00 24.01 118 LYS B C 1
ATOM 7049 O O . LYS B 1 118 ? 28.427 -55.003 -35.379 1.00 24.52 118 LYS B O 1
ATOM 7068 N N . LYS B 1 119 ? 27.238 -56.912 -35.579 1.00 24.08 119 LYS B N 1
ATOM 7069 C CA . LYS B 1 119 ? 27.222 -56.848 -37.012 1.00 24.17 119 LYS B CA 1
ATOM 7070 C C . LYS B 1 119 ? 26.267 -55.808 -37.536 1.00 23.43 119 LYS B C 1
ATOM 7071 O O . LYS B 1 119 ? 26.619 -55.104 -38.486 1.00 24.92 119 LYS B O 1
ATOM 7090 N N . TYR B 1 120 ? 25.058 -55.673 -36.942 1.00 21.90 120 TYR B N 1
ATOM 7091 C CA . TYR B 1 120 ? 24.003 -54.864 -37.581 1.00 21.58 120 TYR B CA 1
ATOM 7092 C C . TYR B 1 120 ? 23.684 -53.493 -36.961 1.00 21.07 120 TYR B C 1
ATOM 7093 O O . TYR B 1 120 ? 23.180 -52.571 -37.651 1.00 21.76 120 TYR B O 1
ATOM 7111 N N . CYS B 1 121 ? 23.958 -53.330 -35.668 1.00 19.83 121 CYS B N 1
ATOM 7112 C CA . CYS B 1 121 ? 23.666 -52.037 -35.014 1.00 19.34 121 CYS B CA 1
ATOM 7113 C C . CYS B 1 121 ? 24.625 -51.810 -33.850 1.00 17.97 121 CYS B C 1
ATOM 7114 O O . CYS B 1 121 ? 24.241 -51.632 -32.686 1.00 17.45 121 CYS B O 1
ATOM 7122 N N . PRO B 1 122 ? 25.923 -51.713 -34.174 1.00 18.29 122 PRO B N 1
ATOM 7123 C CA . PRO B 1 122 ? 26.902 -51.495 -33.110 1.00 17.89 122 PRO B CA 1
ATOM 7124 C C . PRO B 1 122 ? 26.825 -50.160 -32.395 1.00 18.06 122 PRO B C 1
ATOM 7125 O O . PRO B 1 122 ? 27.443 -50.007 -31.325 1.00 18.55 122 PRO B O 1
ATOM 7136 N N . ASN B 1 123 ? 26.063 -49.219 -32.937 1.00 18.82 123 ASN B N 1
ATOM 7137 C CA . ASN B 1 123 ? 25.874 -47.909 -32.269 1.00 18.38 123 ASN B CA 1
ATOM 7138 C C . ASN B 1 123 ? 24.618 -47.807 -31.406 1.00 15.43 123 ASN B C 1
ATOM 7139 O O . ASN B 1 123 ? 24.341 -46.760 -30.814 1.00 16.70 123 ASN B O 1
ATOM 7150 N N . ALA B 1 124 ? 23.912 -48.910 -31.271 1.00 14.46 124 ALA B N 1
ATOM 7151 C CA . ALA B 1 124 ? 22.695 -48.900 -30.476 1.00 14.70 124 ALA B CA 1
ATOM 7152 C C . ALA B 1 124 ? 23.014 -48.766 -28.990 1.00 13.72 124 ALA B C 1
ATOM 7153 O O . ALA B 1 124 ? 24.031 -49.186 -28.492 1.00 13.82 124 ALA B O 1
ATOM 7160 N N . PHE B 1 125 ? 22.075 -48.220 -28.241 1.00 12.48 125 PHE B N 1
ATOM 7161 C CA . PHE B 1 125 ? 21.991 -48.399 -26.788 1.00 11.78 125 PHE B CA 1
ATOM 7162 C C . PHE B 1 125 ? 21.236 -49.671 -26.548 1.00 11.73 125 PHE B C 1
ATOM 7163 O O . PHE B 1 125 ? 20.151 -49.866 -27.056 1.00 13.10 125 PHE B O 1
ATOM 7180 N N . VAL B 1 126 ? 21.794 -50.533 -25.711 1.00 11.35 126 VAL B N 1
ATOM 7181 C CA . VAL B 1 126 ? 21.270 -51.880 -25.522 1.00 11.43 126 VAL B CA 1
ATOM 7182 C C . VAL B 1 126 ? 20.867 -52.078 -24.065 1.00 11.27 126 VAL B C 1
ATOM 7183 O O . VAL B 1 126 ? 21.690 -51.859 -23.156 1.00 11.26 126 VAL B O 1
ATOM 7196 N N . ILE B 1 127 ? 19.622 -52.491 -23.843 1.00 10.99 127 ILE B N 1
ATOM 7197 C CA . ILE B 1 127 ? 19.042 -52.750 -22.543 1.00 11.00 127 ILE B CA 1
ATOM 7198 C C . ILE B 1 127 ? 18.752 -54.237 -22.505 1.00 10.99 127 ILE B C 1
ATOM 7199 O O . ILE B 1 127 ? 17.960 -54.729 -23.333 1.00 11.25 127 ILE B O 1
ATOM 7215 N N . VAL B 1 128 ? 19.373 -54.947 -21.588 1.00 11.41 128 VAL B N 1
ATOM 7216 C CA . VAL B 1 128 ? 19.152 -56.374 -21.421 1.00 12.30 128 VAL B CA 1
ATOM 7217 C C . VAL B 1 128 ? 18.154 -56.585 -20.311 1.00 12.25 128 VAL B C 1
ATOM 7218 O O . VAL B 1 128 ? 18.217 -55.952 -19.265 1.00 12.62 128 VAL B O 1
ATOM 7231 N N . ILE B 1 129 ? 17.191 -57.482 -20.573 1.00 12.25 129 ILE B N 1
ATOM 7232 C CA . ILE B 1 129 ? 16.215 -57.912 -19.588 1.00 13.21 129 ILE B CA 1
ATOM 7233 C C . ILE B 1 129 ? 16.341 -59.378 -19.200 1.00 14.08 129 ILE B C 1
ATOM 7234 O O . ILE B 1 129 ? 16.087 -59.722 -18.035 1.00 14.47 129 ILE B O 1
ATOM 7250 N N . THR B 1 130 ? 16.734 -60.252 -20.131 1.00 14.82 130 THR B N 1
ATOM 7251 C CA . THR B 1 130 ? 16.908 -61.669 -19.911 1.00 15.52 130 THR B CA 1
ATOM 7252 C C . THR B 1 130 ? 17.645 -62.038 -18.617 1.00 16.74 130 THR B C 1
ATOM 7253 O O . THR B 1 130 ? 18.679 -61.432 -18.283 1.00 16.62 130 THR B O 1
ATOM 7264 N N . ASN B 1 131 ? 17.054 -62.975 -17.875 1.00 17.63 131 ASN B N 1
ATOM 7265 C CA . ASN B 1 131 ? 17.634 -63.425 -16.633 1.00 18.36 131 ASN B CA 1
ATOM 7266 C C . ASN B 1 131 ? 18.565 -64.597 -16.831 1.00 19.45 131 ASN B C 1
ATOM 7267 O O . ASN B 1 131 ? 18.427 -65.341 -17.815 1.00 19.34 131 ASN B O 1
ATOM 7278 N N . PRO B 1 132 ? 19.475 -64.834 -15.871 1.00 20.23 132 PRO B N 1
ATOM 7279 C CA . PRO B 1 132 ? 19.746 -64.010 -14.670 1.00 20.29 132 PRO B CA 1
ATOM 7280 C C . PRO B 1 132 ? 20.484 -62.708 -15.044 1.00 18.58 132 PRO B C 1
ATOM 7281 O O . PRO B 1 132 ? 21.590 -62.690 -15.601 1.00 17.98 132 PRO B O 1
ATOM 7292 N N . LEU B 1 133 ? 19.822 -61.619 -14.726 1.00 17.79 133 LEU B N 1
ATOM 7293 C CA . LEU B 1 133 ? 20.056 -60.335 -15.378 1.00 16.27 133 LEU B CA 1
ATOM 7294 C C . LEU B 1 133 ? 21.517 -59.892 -15.349 1.00 16.32 133 LEU B C 1
ATOM 7295 O O . LEU B 1 133 ? 22.093 -59.602 -16.391 1.00 16.46 133 LEU B O 1
ATOM 7311 N N . ASP B 1 134 ? 22.150 -59.844 -14.168 1.00 16.57 134 ASP B N 1
ATOM 7312 C CA . ASP B 1 134 ? 23.447 -59.166 -14.100 1.00 17.32 134 ASP B CA 1
ATOM 7313 C C . ASP B 1 134 ? 24.521 -59.876 -14.872 1.00 17.59 134 ASP B C 1
ATOM 7314 O O . ASP B 1 134 ? 25.407 -59.227 -15.463 1.00 19.39 134 ASP B O 1
ATOM 7323 N N . VAL B 1 135 ? 24.455 -61.189 -14.906 1.00 17.62 135 VAL B N 1
ATOM 7324 C CA . VAL B 1 135 ? 25.451 -61.917 -15.740 1.00 18.61 135 VAL B CA 1
ATOM 7325 C C . VAL B 1 135 ? 25.028 -62.017 -17.202 1.00 18.64 135 VAL B C 1
ATOM 7326 O O . VAL B 1 135 ? 25.918 -62.098 -18.090 1.00 20.42 135 VAL B O 1
ATOM 7339 N N . MET B 1 136 ? 23.727 -61.982 -17.515 1.00 18.22 136 MET B N 1
ATOM 7340 C CA . MET B 1 136 ? 23.330 -61.966 -18.926 1.00 17.06 136 MET B CA 1
ATOM 7341 C C . MET B 1 136 ? 23.809 -60.678 -19.607 1.00 16.31 136 MET B C 1
ATOM 7342 O O . MET B 1 136 ? 24.225 -60.706 -20.742 1.00 16.99 136 MET B O 1
ATOM 7356 N N A VAL B 1 137 ? 23.781 -59.567 -18.914 0.58 16.44 137 VAL B N 1
ATOM 7357 N N B VAL B 1 137 ? 23.732 -59.544 -18.922 0.42 15.83 137 VAL B N 1
ATOM 7358 C CA A VAL B 1 137 ? 24.227 -58.316 -19.487 0.58 17.08 137 VAL B CA 1
ATOM 7359 C CA B VAL B 1 137 ? 24.267 -58.274 -19.430 0.42 15.73 137 VAL B CA 1
ATOM 7360 C C A VAL B 1 137 ? 25.742 -58.311 -19.720 0.58 16.96 137 VAL B C 1
ATOM 7361 C C B VAL B 1 137 ? 25.734 -58.393 -19.769 0.42 16.49 137 VAL B C 1
ATOM 7362 O O A VAL B 1 137 ? 26.204 -57.766 -20.724 0.58 16.21 137 VAL B O 1
ATOM 7363 O O B VAL B 1 137 ? 26.166 -57.960 -20.826 0.42 15.93 137 VAL B O 1
ATOM 7388 N N . LYS B 1 138 ? 26.492 -59.012 -18.877 1.00 17.20 138 LYS B N 1
ATOM 7389 C CA . LYS B 1 138 ? 27.910 -59.153 -19.068 1.00 18.55 138 LYS B CA 1
ATOM 7390 C C . LYS B 1 138 ? 28.232 -59.993 -20.289 1.00 18.81 138 LYS B C 1
ATOM 7391 O O . LYS B 1 138 ? 29.128 -59.632 -21.074 1.00 18.61 138 LYS B O 1
ATOM 7410 N N . VAL B 1 139 ? 27.490 -61.083 -20.501 1.00 18.90 139 VAL B N 1
ATOM 7411 C CA . VAL B 1 139 ? 27.716 -61.930 -21.667 1.00 19.59 139 VAL B CA 1
ATOM 7412 C C . VAL B 1 139 ? 27.419 -61.119 -22.910 1.00 19.00 139 VAL B C 1
ATOM 7413 O O . VAL B 1 139 ? 28.193 -61.129 -23.855 1.00 19.19 139 VAL B O 1
ATOM 7426 N N . LEU B 1 140 ? 26.307 -60.408 -22.900 1.00 17.65 140 LEU B N 1
ATOM 7427 C CA . LEU B 1 140 ? 25.974 -59.626 -24.044 1.00 17.01 140 LEU B CA 1
ATOM 7428 C C . LEU B 1 140 ? 27.026 -58.575 -24.342 1.00 17.82 140 LEU B C 1
ATOM 7429 O O . LEU B 1 140 ? 27.449 -58.418 -25.480 1.00 17.98 140 LEU B O 1
ATOM 7445 N N . HIS B 1 141 ? 27.493 -57.865 -23.318 1.00 17.46 141 HIS B N 1
ATOM 7446 C CA . HIS B 1 141 ? 28.524 -56.855 -23.533 1.00 18.53 141 HIS B CA 1
ATOM 7447 C C . HIS B 1 141 ? 29.788 -57.478 -24.140 1.00 19.50 141 HIS B C 1
ATOM 7448 O O . HIS B 1 141 ? 30.354 -56.952 -25.124 1.00 20.09 141 HIS B O 1
ATOM 7463 N N . GLU B 1 142 ? 30.211 -58.600 -23.591 1.00 19.56 142 GLU B N 1
ATOM 7464 C CA . GLU B 1 142 ? 31.429 -59.249 -24.023 1.00 22.47 142 GLU B CA 1
ATOM 7465 C C . GLU B 1 142 ? 31.344 -59.624 -25.494 1.00 22.31 142 GLU B C 1
ATOM 7466 O O . GLU B 1 142 ? 32.310 -59.437 -26.223 1.00 24.27 142 GLU B O 1
ATOM 7475 N N . HIS B 1 143 ? 30.245 -60.229 -25.928 1.00 20.94 143 HIS B N 1
ATOM 7476 C CA . HIS B 1 143 ? 30.150 -60.745 -27.283 1.00 21.55 143 HIS B CA 1
ATOM 7477 C C . HIS B 1 143 ? 29.701 -59.701 -28.305 1.00 21.58 143 HIS B C 1
ATOM 7478 O O . HIS B 1 143 ? 29.898 -59.880 -29.486 1.00 23.95 143 HIS B O 1
ATOM 7493 N N . SER B 1 144 ? 29.186 -58.581 -27.856 1.00 20.43 144 SER B N 1
ATOM 7494 C CA . SER B 1 144 ? 28.771 -57.542 -28.786 1.00 20.14 144 SER B CA 1
ATOM 7495 C C . SER B 1 144 ? 29.855 -56.520 -29.136 1.00 20.97 144 SER B C 1
ATOM 7496 O O . SER B 1 144 ? 29.756 -55.831 -30.165 1.00 21.58 144 SER B O 1
ATOM 7504 N N . GLY B 1 145 ? 30.857 -56.388 -28.262 1.00 19.90 145 GLY B N 1
ATOM 7505 C CA . GLY B 1 145 ? 31.910 -55.414 -28.423 1.00 20.11 145 GLY B CA 1
ATOM 7506 C C . GLY B 1 145 ? 31.514 -53.953 -28.220 1.00 18.65 145 GLY B C 1
ATOM 7507 O O . GLY B 1 145 ? 32.292 -53.028 -28.482 1.00 19.84 145 GLY B O 1
ATOM 7511 N N . LEU B 1 146 ? 30.309 -53.752 -27.693 1.00 17.97 146 LEU B N 1
ATOM 7512 C CA . LEU B 1 146 ? 29.837 -52.401 -27.461 1.00 17.74 146 LEU B CA 1
ATOM 7513 C C . LEU B 1 146 ? 30.597 -51.684 -26.385 1.00 17.16 146 LEU B C 1
ATOM 7514 O O . LEU B 1 146 ? 31.178 -52.306 -25.499 1.00 18.03 146 LEU B O 1
ATOM 7530 N N . PRO B 1 147 ? 30.563 -50.358 -26.393 1.00 16.75 147 PRO B N 1
ATOM 7531 C CA . PRO B 1 147 ? 31.148 -49.558 -25.328 1.00 16.72 147 PRO B CA 1
ATOM 7532 C C . PRO B 1 147 ? 30.459 -49.845 -24.022 1.00 15.13 147 PRO B C 1
ATOM 7533 O O . PRO B 1 147 ? 29.247 -50.141 -23.974 1.00 14.91 147 PRO B O 1
ATOM 7544 N N . LYS B 1 148 ? 31.212 -49.799 -22.937 1.00 15.60 148 LYS B N 1
ATOM 7545 C CA . LYS B 1 148 ? 30.704 -50.062 -21.599 1.00 15.53 148 LYS B CA 1
ATOM 7546 C C . LYS B 1 148 ? 29.490 -49.229 -21.249 1.00 14.73 148 LYS B C 1
ATOM 7547 O O . LYS B 1 148 ? 28.610 -49.701 -20.558 1.00 17.52 148 LYS B O 1
ATOM 7566 N N . ASN B 1 149 ? 29.439 -48.002 -21.716 1.00 13.30 149 ASN B N 1
ATOM 7567 C CA . ASN B 1 149 ? 28.354 -47.046 -21.394 1.00 13.81 149 ASN B CA 1
ATOM 7568 C C . ASN B 1 149 ? 27.126 -47.289 -22.255 1.00 13.41 149 ASN B C 1
ATOM 7569 O O . ASN B 1 149 ? 26.102 -46.669 -21.979 1.00 13.34 149 ASN B O 1
ATOM 7580 N N . LYS B 1 150 ? 27.188 -48.144 -23.269 1.00 12.59 150 LYS B N 1
ATOM 7581 C CA . LYS B 1 150 ? 26.102 -48.323 -24.204 1.00 12.97 150 LYS B CA 1
ATOM 7582 C C . LYS B 1 150 ? 25.341 -49.623 -23.976 1.00 12.88 150 LYS B C 1
ATOM 7583 O O . LYS B 1 150 ? 24.456 -49.921 -24.769 1.00 13.27 150 LYS B O 1
ATOM 7602 N N . VAL B 1 151 ? 25.644 -50.338 -22.912 1.00 13.11 151 VAL B N 1
ATOM 7603 C CA . VAL B 1 151 ? 24.924 -51.523 -22.549 1.00 12.51 151 VAL B CA 1
ATOM 7604 C C . VAL B 1 151 ? 24.596 -51.466 -21.076 1.00 11.88 151 VAL B C 1
ATOM 7605 O O . VAL B 1 151 ? 25.413 -51.089 -20.260 1.00 12.61 151 VAL B O 1
ATOM 7618 N N . CYS B 1 152 ? 23.400 -51.839 -20.709 1.00 11.33 152 CYS B N 1
ATOM 7619 C CA . CYS B 1 152 ? 23.025 -51.963 -19.319 1.00 11.47 152 CYS B CA 1
ATOM 7620 C C . CYS B 1 152 ? 21.905 -52.970 -19.174 1.00 11.89 152 CYS B C 1
ATOM 7621 O O . CYS B 1 152 ? 21.318 -53.417 -20.153 1.00 12.89 152 CYS B O 1
ATOM 7629 N N . GLY B 1 153 ? 21.634 -53.321 -17.938 1.00 11.65 153 GLY B N 1
ATOM 7630 C CA . GLY B 1 153 ? 20.529 -54.241 -17.653 1.00 12.11 153 GLY B CA 1
ATOM 7631 C C . GLY B 1 153 ? 19.404 -53.533 -16.943 1.00 12.14 153 GLY B C 1
ATOM 7632 O O . GLY B 1 153 ? 19.618 -52.661 -16.084 1.00 12.38 153 GLY B O 1
ATOM 7636 N N . MET B 1 154 ? 18.174 -53.909 -17.285 1.00 11.83 154 MET B N 1
ATOM 7637 C CA . MET B 1 154 ? 16.989 -53.485 -16.568 1.00 12.08 154 MET B CA 1
ATOM 7638 C C . MET B 1 154 ? 16.795 -54.412 -15.396 1.00 12.50 154 MET B C 1
ATOM 7639 O O . MET B 1 154 ? 16.591 -55.626 -15.567 1.00 13.45 154 MET B O 1
ATOM 7653 N N . ALA B 1 155 ? 16.810 -53.844 -14.228 1.00 11.80 155 ALA B N 1
ATOM 7654 C CA . ALA B 1 155 ? 16.380 -54.526 -12.990 1.00 11.69 155 ALA B CA 1
ATOM 7655 C C . ALA B 1 155 ? 16.021 -53.555 -11.925 1.00 12.04 155 ALA B C 1
ATOM 7656 O O . ALA B 1 155 ? 14.902 -53.569 -11.366 1.00 12.12 155 ALA B O 1
ATOM 7663 N N . GLY B 1 156 ? 16.902 -52.614 -11.635 1.00 11.76 156 GLY B N 1
ATOM 7664 C CA . GLY B 1 156 ? 16.661 -51.669 -10.546 1.00 11.71 156 GLY B CA 1
ATOM 7665 C C . GLY B 1 156 ? 15.444 -50.829 -10.725 1.00 11.14 156 GLY B C 1
ATOM 7666 O O . GLY B 1 156 ? 14.835 -50.442 -9.729 1.00 11.63 156 GLY B O 1
ATOM 7670 N N . VAL B 1 157 ? 15.094 -50.456 -11.932 1.00 11.29 157 VAL B N 1
ATOM 7671 C CA . VAL B 1 157 ? 13.901 -49.631 -12.098 1.00 10.93 157 VAL B CA 1
ATOM 7672 C C . VAL B 1 157 ? 12.647 -50.430 -11.685 1.00 10.73 157 VAL B C 1
ATOM 7673 O O . VAL B 1 157 ? 11.750 -49.908 -11.007 1.00 11.31 157 VAL B O 1
ATOM 7686 N N . LEU B 1 158 ? 12.628 -51.724 -12.027 1.00 10.76 158 LEU B N 1
ATOM 7687 C CA . LEU B 1 158 ? 11.559 -52.608 -11.613 1.00 10.86 158 LEU B CA 1
ATOM 7688 C C . LEU B 1 158 ? 11.556 -52.849 -10.125 1.00 11.10 158 LEU B C 1
ATOM 7689 O O . LEU B 1 158 ? 10.540 -52.695 -9.469 1.00 11.43 158 LEU B O 1
ATOM 7705 N N . ASP B 1 159 ? 12.702 -53.211 -9.559 1.00 10.98 159 ASP B N 1
ATOM 7706 C CA . ASP B 1 159 ? 12.747 -53.485 -8.126 1.00 11.43 159 ASP B CA 1
ATOM 7707 C C . ASP B 1 159 ? 12.426 -52.223 -7.340 1.00 11.76 159 ASP B C 1
ATOM 7708 O O . ASP B 1 159 ? 11.668 -52.289 -6.336 1.00 11.92 159 ASP B O 1
ATOM 7717 N N . SER B 1 160 ? 12.928 -51.079 -7.804 1.00 11.82 160 SER B N 1
ATOM 7718 C CA . SER B 1 160 ? 12.636 -49.826 -7.143 1.00 12.24 160 SER B CA 1
ATOM 7719 C C . SER B 1 160 ? 11.186 -49.438 -7.269 1.00 13.06 160 SER B C 1
ATOM 7720 O O . SER B 1 160 ? 10.631 -48.846 -6.330 1.00 14.01 160 SER B O 1
ATOM 7728 N N . SER B 1 161 ? 10.561 -49.725 -8.401 1.00 14.09 161 SER B N 1
ATOM 7729 C CA . SER B 1 161 ? 9.134 -49.418 -8.572 1.00 15.38 161 SER B CA 1
ATOM 7730 C C . SER B 1 161 ? 8.274 -50.175 -7.614 1.00 13.84 161 SER B C 1
ATOM 7731 O O . SER B 1 161 ? 7.208 -49.713 -7.181 1.00 13.83 161 SER B O 1
ATOM 7739 N N . ARG B 1 162 ? 8.698 -51.402 -7.312 1.00 12.77 162 ARG B N 1
ATOM 7740 C CA . ARG B 1 162 ? 8.031 -52.265 -6.361 1.00 13.28 162 ARG B CA 1
ATOM 7741 C C . ARG B 1 162 ? 8.167 -51.713 -4.976 1.00 12.59 162 ARG B C 1
ATOM 7742 O O . ARG B 1 162 ? 7.176 -51.543 -4.272 1.00 13.47 162 ARG B O 1
ATOM 7763 N N . PHE B 1 163 ? 9.371 -51.359 -4.625 1.00 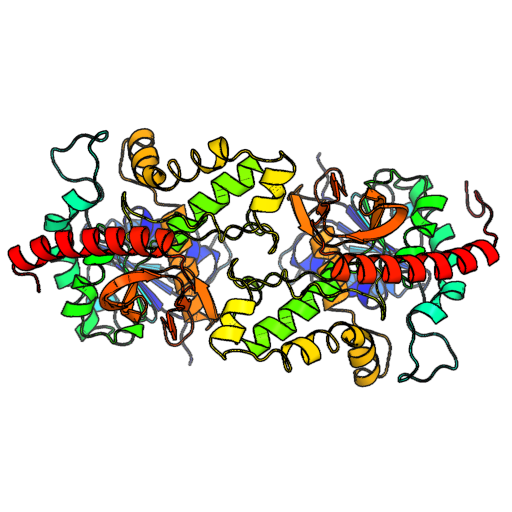11.45 163 PHE B N 1
ATOM 7764 C CA . PHE B 1 163 ? 9.630 -50.794 -3.284 1.00 11.75 163 PHE B CA 1
ATOM 7765 C C . PHE B 1 163 ? 8.763 -49.499 -3.141 1.00 10.74 163 PHE B C 1
ATOM 7766 O O . PHE B 1 163 ? 8.084 -49.275 -2.157 1.00 12.00 163 PHE B O 1
ATOM 7783 N N . ARG B 1 164 ? 8.803 -48.629 -4.160 1.00 10.89 164 ARG B N 1
ATOM 7784 C CA . ARG B 1 164 ? 8.034 -47.413 -4.153 1.00 11.56 164 ARG B CA 1
ATOM 7785 C C . ARG B 1 164 ? 6.555 -47.710 -4.019 1.00 12.36 164 ARG B C 1
ATOM 7786 O O . ARG B 1 164 ? 5.841 -47.027 -3.276 1.00 12.24 164 ARG B O 1
ATOM 7807 N N . HIS B 1 165 ? 6.057 -48.632 -4.834 1.00 11.81 165 HIS B N 1
ATOM 7808 C CA . HIS B 1 165 ? 4.602 -48.950 -4.775 1.00 12.25 165 HIS B CA 1
ATOM 7809 C C . HIS B 1 165 ? 4.187 -49.382 -3.398 1.00 12.30 165 HIS B C 1
ATOM 7810 O O . HIS B 1 165 ? 3.178 -48.916 -2.863 1.00 13.36 165 HIS B O 1
ATOM 7825 N N . PHE B 1 166 ? 4.963 -50.270 -2.806 1.00 12.37 166 PHE B N 1
ATOM 7826 C CA . PHE B 1 166 ? 4.552 -50.786 -1.501 1.00 13.01 166 PHE B CA 1
ATOM 7827 C C . PHE B 1 166 ? 4.603 -49.726 -0.408 1.00 12.40 166 PHE B C 1
ATOM 7828 O O . PHE B 1 166 ? 3.733 -49.679 0.472 1.00 13.81 166 PHE B O 1
ATOM 7845 N N . ILE B 1 167 ? 5.604 -48.858 -0.472 1.00 12.21 167 ILE B N 1
ATOM 7846 C CA . ILE B 1 167 ? 5.708 -47.798 0.497 1.00 12.14 167 ILE B CA 1
ATOM 7847 C C . ILE B 1 167 ? 4.581 -46.791 0.280 1.00 12.55 167 ILE B C 1
ATOM 7848 O O . ILE B 1 167 ? 3.916 -46.377 1.229 1.00 12.59 167 ILE B O 1
ATOM 7864 N N . ALA B 1 168 ? 4.377 -46.377 -0.956 1.00 12.29 168 ALA B N 1
ATOM 7865 C CA . ALA B 1 168 ? 3.324 -45.418 -1.297 1.00 12.13 168 ALA B CA 1
ATOM 7866 C C . ALA B 1 168 ? 1.940 -45.936 -0.902 1.00 12.27 168 ALA B C 1
ATOM 7867 O O . ALA B 1 168 ? 1.124 -45.176 -0.363 1.00 13.45 168 ALA B O 1
ATOM 7874 N N . GLU B 1 169 ? 1.707 -47.218 -1.145 1.00 14.26 169 GLU B N 1
ATOM 7875 C CA . GLU B 1 169 ? 0.423 -47.808 -0.717 1.00 15.58 169 GLU B CA 1
ATOM 7876 C C . GLU B 1 169 ? 0.218 -47.705 0.792 1.00 14.98 169 GLU B C 1
ATOM 7877 O O . GLU B 1 169 ? -0.871 -47.391 1.283 1.00 16.17 169 GLU B O 1
ATOM 7889 N N . LYS B 1 170 ? 1.251 -48.033 1.546 1.00 14.02 170 LYS B N 1
ATOM 7890 C CA . LYS B 1 170 ? 1.160 -48.022 2.994 1.00 15.07 170 LYS B CA 1
ATOM 7891 C C . LYS B 1 170 ? 0.900 -46.611 3.528 1.00 15.01 170 LYS B C 1
ATOM 7892 O O . LYS B 1 170 ? 0.096 -46.386 4.421 1.00 16.62 170 LYS B O 1
ATOM 7911 N N . LEU B 1 171 ? 1.603 -45.635 2.955 1.00 13.37 171 LEU B N 1
ATOM 7912 C CA . LEU B 1 171 ? 1.483 -44.242 3.382 1.00 13.56 171 LEU B CA 1
ATOM 7913 C C . LEU B 1 171 ? 0.275 -43.558 2.771 1.00 14.71 171 LEU B C 1
ATOM 7914 O O . LEU B 1 171 ? -0.093 -42.463 3.203 1.00 15.94 171 LEU B O 1
ATOM 7930 N N . ASN B 1 172 ? -0.328 -44.200 1.776 1.00 14.34 172 ASN B N 1
ATOM 7931 C CA . ASN B 1 172 ? -1.475 -43.600 1.053 1.00 14.96 172 ASN B CA 1
ATOM 7932 C C . ASN B 1 172 ? -1.142 -42.303 0.395 1.00 13.83 172 ASN B C 1
ATOM 7933 O O . ASN B 1 172 ? -1.880 -41.322 0.474 1.00 14.29 172 ASN B O 1
ATOM 7944 N N . VAL B 1 173 ? -0.027 -42.291 -0.314 1.00 11.75 173 VAL B N 1
ATOM 7945 C CA . VAL B 1 173 ? 0.372 -41.128 -1.119 1.00 12.05 173 VAL B CA 1
ATOM 7946 C C . VAL B 1 173 ? 0.659 -41.557 -2.519 1.00 11.73 173 VAL B C 1
ATOM 7947 O O . VAL B 1 173 ? 0.932 -42.738 -2.806 1.00 11.35 173 VAL B O 1
ATOM 7960 N N . SER B 1 174 ? 0.743 -40.595 -3.412 1.00 10.06 174 SER B N 1
ATOM 7961 C CA . SER B 1 174 ? 1.070 -40.856 -4.816 1.00 10.36 174 SER B CA 1
ATOM 7962 C C . SER B 1 174 ? 2.469 -41.494 -4.941 1.00 10.01 174 SER B C 1
ATOM 7963 O O . SER B 1 174 ? 3.429 -40.978 -4.371 1.00 9.93 174 SER B O 1
ATOM 7971 N N . PRO B 1 175 ? 2.597 -42.515 -5.788 1.00 9.54 175 PRO B N 1
ATOM 7972 C CA . PRO B 1 175 ? 3.921 -43.057 -5.965 1.00 10.19 175 PRO B CA 1
ATOM 7973 C C . PRO B 1 175 ? 4.858 -42.107 -6.685 1.00 10.00 175 PRO B C 1
ATOM 7974 O O . PRO B 1 175 ? 6.094 -42.279 -6.566 1.00 10.19 175 PRO B O 1
ATOM 7985 N N . ARG B 1 176 ? 4.383 -41.122 -7.415 1.00 9.49 176 ARG B N 1
ATOM 7986 C CA . ARG B 1 176 ? 5.243 -40.080 -7.903 1.00 9.48 176 ARG B CA 1
ATOM 7987 C C . ARG B 1 176 ? 6.092 -39.466 -6.818 1.00 9.22 176 ARG B C 1
ATOM 7988 O O . ARG B 1 176 ? 7.199 -39.002 -7.073 1.00 10.73 176 ARG B O 1
ATOM 8009 N N . ASP B 1 177 ? 5.514 -39.352 -5.619 1.00 9.14 177 ASP B N 1
ATOM 8010 C CA . ASP B 1 177 ? 6.136 -38.636 -4.509 1.00 9.38 177 ASP B CA 1
ATOM 8011 C C . ASP B 1 177 ? 6.927 -39.499 -3.600 1.00 10.64 177 ASP B C 1
ATOM 8012 O O . ASP B 1 177 ? 7.404 -39.000 -2.589 1.00 12.44 177 ASP B O 1
ATOM 8021 N N . VAL B 1 178 ? 7.060 -40.798 -3.907 1.00 10.37 178 VAL B N 1
ATOM 8022 C CA . VAL B 1 178 ? 7.950 -41.655 -3.144 1.00 10.70 178 VAL B CA 1
ATOM 8023 C C . VAL B 1 178 ? 9.183 -41.922 -3.994 1.00 11.17 178 VAL B C 1
ATOM 8024 O O . VAL B 1 178 ? 9.080 -42.380 -5.137 1.00 12.41 178 VAL B O 1
ATOM 8037 N N . GLN B 1 179 ? 10.337 -41.717 -3.413 1.00 10.69 179 GLN B N 1
ATOM 8038 C CA . GLN B 1 179 ? 11.636 -42.051 -4.019 1.00 10.91 179 GLN B CA 1
ATOM 8039 C C . GLN B 1 179 ? 12.149 -43.267 -3.238 1.00 10.84 179 GLN B C 1
ATOM 8040 O O . GLN B 1 179 ? 12.242 -43.230 -2.002 1.00 10.80 179 GLN B O 1
ATOM 8054 N N . ALA B 1 180 ? 12.473 -44.349 -3.939 1.00 11.12 180 ALA B N 1
ATOM 8055 C CA . ALA B 1 180 ? 13.023 -45.518 -3.291 1.00 11.35 180 ALA B CA 1
ATOM 8056 C C . ALA B 1 180 ? 13.896 -46.185 -4.329 1.00 12.58 180 ALA B C 1
ATOM 8057 O O . ALA B 1 180 ? 13.614 -46.116 -5.539 1.00 15.13 180 ALA B O 1
ATOM 8064 N N . MET B 1 181 ? 14.983 -46.724 -3.871 1.00 11.64 181 MET B N 1
ATOM 8065 C CA . MET B 1 181 ? 15.966 -47.402 -4.684 1.00 11.67 181 MET B CA 1
ATOM 8066 C C . MET B 1 181 ? 16.248 -48.794 -4.153 1.00 12.12 181 MET B C 1
ATOM 8067 O O . MET B 1 181 ? 16.323 -49.026 -2.945 1.00 12.07 181 MET B O 1
ATOM 8081 N N . VAL B 1 182 ? 16.425 -49.749 -5.050 1.00 11.20 182 VAL B N 1
ATOM 8082 C CA . VAL B 1 182 ? 16.952 -51.080 -4.735 1.00 11.42 182 VAL B CA 1
ATOM 8083 C C . VAL B 1 182 ? 18.148 -51.288 -5.615 1.00 10.98 182 VAL B C 1
ATOM 8084 O O . VAL B 1 182 ? 18.055 -51.172 -6.848 1.00 11.76 182 VAL B O 1
ATOM 8097 N N . ILE B 1 183 ? 19.294 -51.560 -4.987 1.00 11.81 183 ILE B N 1
ATOM 8098 C CA . ILE B 1 183 ? 20.576 -51.677 -5.643 1.00 10.74 183 ILE B CA 1
ATOM 8099 C C . ILE B 1 183 ? 21.116 -53.107 -5.503 1.00 11.83 183 ILE B C 1
ATOM 8100 O O . ILE B 1 183 ? 20.540 -53.939 -4.800 1.00 13.61 183 ILE B O 1
ATOM 8116 N N . GLY B 1 184 ? 22.206 -53.395 -6.174 1.00 12.18 184 GLY B N 1
ATOM 8117 C CA . GLY B 1 184 ? 22.840 -54.697 -6.101 1.00 12.66 184 GLY B CA 1
ATOM 8118 C C . GLY B 1 184 ? 22.364 -55.615 -7.220 1.00 13.35 184 GLY B C 1
ATOM 8119 O O . GLY B 1 184 ? 21.928 -55.192 -8.293 1.00 13.73 184 GLY B O 1
ATOM 8123 N N . ALA B 1 185 ? 22.491 -56.917 -6.983 1.00 15.10 185 ALA B N 1
ATOM 8124 C CA . ALA B 1 185 ? 22.035 -57.965 -7.881 1.00 15.58 185 ALA B CA 1
ATOM 8125 C C . ALA B 1 185 ? 20.517 -57.989 -8.007 1.00 16.67 185 ALA B C 1
ATOM 8126 O O . ALA B 1 185 ? 19.783 -57.721 -7.067 1.00 17.77 185 ALA B O 1
ATOM 8133 N N . HIS B 1 186 ? 20.061 -58.358 -9.189 1.00 16.84 186 HIS B N 1
ATOM 8134 C CA . HIS B 1 186 ? 18.656 -58.624 -9.347 1.00 17.42 186 HIS B CA 1
ATOM 8135 C C . HIS B 1 186 ? 18.304 -60.056 -8.912 1.00 20.18 186 HIS B C 1
ATOM 8136 O O . HIS B 1 186 ? 18.151 -60.969 -9.721 1.00 23.66 186 HIS B O 1
ATOM 8151 N N . GLY B 1 187 ? 18.102 -60.214 -7.654 1.00 18.98 187 GLY B N 1
ATOM 8152 C CA . GLY B 1 187 ? 17.729 -61.473 -7.076 1.00 18.24 187 GLY B CA 1
ATOM 8153 C C . GLY B 1 187 ? 17.541 -61.348 -5.597 1.00 18.02 187 GLY B C 1
ATOM 8154 O O . GLY B 1 187 ? 17.350 -60.244 -5.135 1.00 17.64 187 GLY B O 1
ATOM 8158 N N . ASP B 1 188 ? 17.599 -62.462 -4.893 1.00 19.43 188 ASP B N 1
ATOM 8159 C CA . ASP B 1 188 ? 17.242 -62.504 -3.491 1.00 20.33 188 ASP B CA 1
ATOM 8160 C C . ASP B 1 188 ? 18.127 -61.650 -2.647 1.00 20.24 188 ASP B C 1
ATOM 8161 O O . ASP B 1 188 ? 17.707 -61.279 -1.580 1.00 21.78 188 ASP B O 1
ATOM 8170 N N . LYS B 1 189 ? 19.336 -61.313 -3.135 1.00 18.46 189 LYS B N 1
ATOM 8171 C CA . LYS B 1 189 ? 20.245 -60.471 -2.384 1.00 18.87 189 LYS B CA 1
ATOM 8172 C C . LYS B 1 189 ? 20.233 -59.028 -2.882 1.00 16.42 189 LYS B C 1
ATOM 8173 O O . LYS B 1 189 ? 21.084 -58.242 -2.485 1.00 16.73 189 LYS B O 1
ATOM 8192 N N . MET B 1 190 ? 19.217 -58.607 -3.637 1.00 14.88 190 MET B N 1
ATOM 8193 C CA . MET B 1 190 ? 19.001 -57.183 -3.892 1.00 13.81 190 MET B CA 1
ATOM 8194 C C . MET B 1 190 ? 18.928 -56.457 -2.579 1.00 13.13 190 MET B C 1
ATOM 8195 O O . MET B 1 190 ? 18.550 -56.992 -1.540 1.00 13.55 190 MET B O 1
ATOM 8209 N N . VAL B 1 191 ? 19.219 -55.175 -2.640 1.00 12.75 191 VAL B N 1
ATOM 8210 C CA . VAL B 1 191 ? 19.335 -54.358 -1.440 1.00 12.48 191 VAL B CA 1
ATOM 8211 C C . VAL B 1 191 ? 18.395 -53.149 -1.532 1.00 12.33 191 VAL B C 1
ATOM 8212 O O . VAL B 1 191 ? 18.736 -52.099 -2.087 1.00 12.29 191 VAL B O 1
ATOM 8225 N N . PRO B 1 192 ? 17.205 -53.264 -0.968 1.00 12.33 192 PRO B N 1
ATOM 8226 C CA . PRO B 1 192 ? 16.290 -52.105 -0.886 1.00 12.71 192 PRO B CA 1
ATOM 8227 C C . PRO B 1 192 ? 16.884 -51.136 0.110 1.00 12.86 192 PRO B C 1
ATOM 8228 O O . PRO B 1 192 ? 17.143 -51.485 1.284 1.00 15.03 192 PRO B O 1
ATOM 8239 N N . LEU B 1 193 ? 17.085 -49.881 -0.286 1.00 11.70 193 LEU B N 1
ATOM 8240 C CA . LEU B 1 193 ? 17.788 -48.910 0.540 1.00 12.66 193 LEU B CA 1
ATOM 8241 C C . LEU B 1 193 ? 16.801 -48.105 1.375 1.00 12.02 193 LEU B C 1
ATOM 8242 O O . LEU B 1 193 ? 16.434 -46.998 1.092 1.00 12.07 193 LEU B O 1
ATOM 8258 N N A THR B 1 194 ? 16.431 -48.685 2.490 0.50 14.00 194 THR B N 1
ATOM 8259 N N B THR B 1 194 ? 16.414 -48.678 2.499 0.50 13.81 194 THR B N 1
ATOM 8260 C CA A THR B 1 194 ? 15.468 -48.105 3.384 0.50 15.02 194 THR B CA 1
ATOM 8261 C CA B THR B 1 194 ? 15.462 -48.053 3.394 0.50 14.67 194 THR B CA 1
ATOM 8262 C C A THR B 1 194 ? 15.862 -46.715 3.855 0.50 13.95 194 THR B C 1
ATOM 8263 C C B THR B 1 194 ? 15.869 -46.675 3.822 0.50 13.84 194 THR B C 1
ATOM 8264 O O A THR B 1 194 ? 15.000 -45.837 4.007 0.50 14.19 194 THR B O 1
ATOM 8265 O O B THR B 1 194 ? 15.032 -45.769 3.919 0.50 13.94 194 THR B O 1
ATOM 8286 N N . ARG B 1 195 ? 17.148 -46.481 4.088 1.00 13.18 195 ARG B N 1
ATOM 8287 C CA . ARG B 1 195 ? 17.583 -45.222 4.625 1.00 14.38 195 ARG B CA 1
ATOM 8288 C C . ARG B 1 195 ? 17.426 -44.087 3.634 1.00 13.69 195 ARG B C 1
ATOM 8289 O O . ARG B 1 195 ? 17.349 -42.925 4.024 1.00 15.84 195 ARG B O 1
ATOM 8310 N N . TYR B 1 196 ? 17.360 -44.432 2.332 1.00 12.09 196 TYR B N 1
ATOM 8311 C CA . TYR B 1 196 ? 17.228 -43.460 1.243 1.00 12.15 196 TYR B CA 1
ATOM 8312 C C . TYR B 1 196 ? 15.791 -43.256 0.773 1.00 13.17 196 TYR B C 1
ATOM 8313 O O . TYR B 1 196 ? 15.550 -42.445 -0.086 1.00 13.93 196 TYR B O 1
ATOM 8331 N N . VAL B 1 197 ? 14.837 -43.943 1.373 1.00 12.42 197 VAL B N 1
ATOM 8332 C CA . VAL B 1 197 ? 13.435 -43.771 0.958 1.00 12.35 197 VAL B CA 1
ATOM 8333 C C . VAL B 1 197 ? 12.991 -42.405 1.434 1.00 12.01 197 VAL B C 1
ATOM 8334 O O . VAL B 1 197 ? 13.144 -42.010 2.615 1.00 12.89 197 VAL B O 1
ATOM 8347 N N . THR B 1 198 ? 12.362 -41.673 0.530 1.00 11.57 198 THR B N 1
ATOM 8348 C CA . THR B 1 198 ? 11.850 -40.339 0.835 1.00 11.52 198 THR B CA 1
ATOM 8349 C C . THR B 1 198 ? 10.489 -40.109 0.246 1.00 10.38 198 THR B C 1
ATOM 8350 O O . THR B 1 198 ? 10.096 -40.783 -0.701 1.00 10.41 198 THR B O 1
ATOM 8361 N N . VAL B 1 199 ? 9.768 -39.177 0.832 1.00 11.22 199 VAL B N 1
ATOM 8362 C CA . VAL B 1 199 ? 8.491 -38.709 0.338 1.00 10.79 199 VAL B CA 1
ATOM 8363 C C . VAL B 1 199 ? 8.694 -37.244 0.015 1.00 10.66 199 VAL B C 1
ATOM 8364 O O . VAL B 1 199 ? 8.777 -36.398 0.896 1.00 10.55 199 VAL B O 1
ATOM 8377 N N . ASN B 1 200 ? 8.867 -36.972 -1.257 1.00 11.89 200 ASN B N 1
ATOM 8378 C CA . ASN B 1 200 ? 9.247 -35.666 -1.694 1.00 11.63 200 ASN B CA 1
ATOM 8379 C C . ASN B 1 200 ? 10.449 -35.119 -0.948 1.00 11.04 200 ASN B C 1
ATOM 8380 O O . ASN B 1 200 ? 10.492 -33.946 -0.582 1.00 11.48 200 ASN B O 1
ATOM 8391 N N . GLY B 1 201 ? 11.443 -35.977 -0.740 1.00 11.38 201 GLY B N 1
ATOM 8392 C CA . GLY B 1 201 ? 12.655 -35.607 -0.019 1.00 12.06 201 GLY B CA 1
ATOM 8393 C C . GLY B 1 201 ? 12.583 -35.725 1.507 1.00 12.41 201 GLY B C 1
ATOM 8394 O O . GLY B 1 201 ? 13.618 -35.637 2.210 1.00 13.45 201 GLY B O 1
ATOM 8398 N N . ILE B 1 202 ? 11.389 -35.933 2.049 1.00 11.65 202 ILE B N 1
ATOM 8399 C CA . ILE B 1 202 ? 11.220 -36.105 3.484 1.00 11.79 202 ILE B CA 1
ATOM 8400 C C . ILE B 1 202 ? 11.634 -37.512 3.836 1.00 12.29 202 ILE B C 1
ATOM 8401 O O . ILE B 1 202 ? 11.118 -38.483 3.277 1.00 12.13 202 ILE B O 1
ATOM 8417 N N . PRO B 1 203 ? 12.586 -37.694 4.734 1.00 13.07 203 PRO B N 1
ATOM 8418 C CA . PRO B 1 203 ? 12.958 -39.041 5.089 1.00 13.55 203 PRO B CA 1
ATOM 8419 C C . PRO B 1 203 ? 11.826 -39.886 5.566 1.00 13.22 203 PRO B C 1
ATOM 8420 O O . PRO B 1 203 ? 11.026 -39.443 6.381 1.00 13.07 203 PRO B O 1
ATOM 8431 N N . LEU B 1 204 ? 11.799 -41.145 5.126 1.00 14.20 204 LEU B N 1
ATOM 8432 C CA . LEU B 1 204 ? 10.831 -42.092 5.652 1.00 15.73 204 LEU B CA 1
ATOM 8433 C C . LEU B 1 204 ? 10.817 -42.126 7.170 1.00 16.75 204 LEU B C 1
ATOM 8434 O O . LEU B 1 204 ? 9.783 -42.311 7.753 1.00 17.27 204 LEU B O 1
ATOM 8450 N N . GLN B 1 205 ? 11.979 -41.958 7.786 1.00 17.37 205 GLN B N 1
ATOM 8451 C CA . GLN B 1 205 ? 12.069 -41.982 9.237 1.00 19.90 205 GLN B CA 1
ATOM 8452 C C . GLN B 1 205 ? 11.109 -41.005 9.884 1.00 19.98 205 GLN B C 1
ATOM 8453 O O . GLN B 1 205 ? 10.627 -41.270 10.998 1.00 21.70 205 GLN B O 1
ATOM 8467 N N . GLU B 1 206 ? 10.828 -39.866 9.243 1.00 16.74 206 GLU B N 1
ATOM 8468 C CA . GLU B 1 206 ? 9.898 -38.908 9.867 1.00 16.05 206 GLU B CA 1
ATOM 8469 C C . GLU B 1 206 ? 8.550 -39.532 10.046 1.00 16.13 206 GLU B C 1
ATOM 8470 O O . GLU B 1 206 ? 7.826 -39.221 10.981 1.00 17.27 206 GLU B O 1
ATOM 8482 N N . PHE B 1 207 ? 8.142 -40.310 9.041 1.00 15.62 207 PHE B N 1
ATOM 8483 C CA . PHE B 1 207 ? 6.841 -40.955 9.041 1.00 16.58 207 PHE B CA 1
ATOM 8484 C C . PHE B 1 207 ? 6.785 -42.037 10.116 1.00 20.25 207 PHE B C 1
ATOM 8485 O O . PHE B 1 207 ? 5.738 -42.322 10.618 1.00 23.17 207 PHE B O 1
ATOM 8502 N N . ILE B 1 208 ? 7.919 -42.708 10.357 1.00 21.82 208 ILE B N 1
ATOM 8503 C CA . ILE B 1 208 ? 8.001 -43.709 11.414 1.00 24.33 208 ILE B CA 1
ATOM 8504 C C . ILE B 1 208 ? 7.852 -42.994 12.712 1.00 26.63 208 ILE B C 1
ATOM 8505 O O . ILE B 1 208 ? 7.075 -43.416 13.538 1.00 27.85 208 ILE B O 1
ATOM 8521 N N . LYS B 1 209 ? 8.555 -41.881 12.887 1.00 27.93 209 LYS B N 1
ATOM 8522 C CA . LYS B 1 209 ? 8.521 -41.215 14.165 1.00 30.53 209 LYS B CA 1
ATOM 8523 C C . LYS B 1 209 ? 7.097 -40.680 14.429 1.00 31.54 209 LYS B C 1
ATOM 8524 O O . LYS B 1 209 ? 6.633 -40.661 15.584 1.00 32.96 209 LYS B O 1
ATOM 8543 N N . LYS B 1 210 ? 6.363 -40.330 13.377 1.00 31.85 210 LYS B N 1
ATOM 8544 C CA . LYS B 1 210 ? 4.981 -39.828 13.518 1.00 32.24 210 LYS B CA 1
ATOM 8545 C C . LYS B 1 210 ? 4.019 -40.984 13.598 1.00 32.56 210 LYS B C 1
ATOM 8546 O O . LYS B 1 210 ? 2.813 -40.731 13.764 1.00 35.08 210 LYS B O 1
ATOM 8565 N N . GLY B 1 211 ? 4.492 -42.233 13.511 1.00 29.81 211 GLY B N 1
ATOM 8566 C CA . GLY B 1 211 ? 3.560 -43.366 13.611 1.00 30.34 211 GLY B CA 1
ATOM 8567 C C . GLY B 1 211 ? 2.684 -43.620 12.387 1.00 30.38 211 GLY B C 1
ATOM 8568 O O . GLY B 1 211 ? 1.690 -44.299 12.483 1.00 32.53 211 GLY B O 1
ATOM 8572 N N A ARG B 1 212 ? 3.065 -43.070 11.239 0.49 29.31 212 ARG B N 1
ATOM 8573 N N B ARG B 1 212 ? 3.060 -43.078 11.234 0.51 29.16 212 ARG B N 1
ATOM 8574 C CA A ARG B 1 212 ? 2.326 -43.303 9.987 0.49 29.31 212 ARG B CA 1
ATOM 8575 C CA B ARG B 1 212 ? 2.314 -43.337 9.989 0.51 29.27 212 ARG B CA 1
ATOM 8576 C C A ARG B 1 212 ? 2.743 -44.641 9.352 0.49 27.19 212 ARG B C 1
ATOM 8577 C C B ARG B 1 212 ? 2.727 -44.674 9.374 0.51 27.13 212 ARG B C 1
ATOM 8578 O O A ARG B 1 212 ? 2.054 -45.177 8.472 0.49 26.95 212 ARG B O 1
ATOM 8579 O O B ARG B 1 212 ? 2.023 -45.244 8.533 0.51 26.89 212 ARG B O 1
ATOM 8620 N N . ILE B 1 213 ? 3.890 -45.159 9.769 1.00 25.57 213 ILE B N 1
ATOM 8621 C CA . ILE B 1 213 ? 4.343 -46.487 9.318 1.00 22.03 213 ILE B CA 1
ATOM 8622 C C . ILE B 1 213 ? 5.270 -47.008 10.414 1.00 22.73 213 ILE B C 1
ATOM 8623 O O . ILE B 1 213 ? 5.908 -46.194 11.099 1.00 24.84 213 ILE B O 1
ATOM 8639 N N . THR B 1 214 ? 5.316 -48.327 10.653 1.00 22.57 214 THR B N 1
ATOM 8640 C CA . THR B 1 214 ? 6.228 -48.847 11.673 1.00 23.25 214 THR B CA 1
ATOM 8641 C C . THR B 1 214 ? 7.454 -49.487 11.055 1.00 22.88 214 THR B C 1
ATOM 8642 O O . THR B 1 214 ? 7.468 -49.795 9.848 1.00 22.44 214 THR B O 1
ATOM 8653 N N . GLN B 1 215 ? 8.507 -49.665 11.861 1.00 24.65 215 GLN B N 1
ATOM 8654 C CA . GLN B 1 215 ? 9.701 -50.315 11.344 1.00 26.03 215 GLN B CA 1
ATOM 8655 C C . GLN B 1 215 ? 9.343 -51.729 10.904 1.00 24.61 215 GLN B C 1
ATOM 8656 O O . GLN B 1 215 ? 9.844 -52.244 9.904 1.00 24.08 215 GLN B O 1
ATOM 8670 N N A GLU B 1 216 ? 8.494 -52.367 11.691 0.50 24.78 216 GLU B N 1
ATOM 8671 N N B GLU B 1 216 ? 8.495 -52.415 11.677 0.50 24.80 216 GLU B N 1
ATOM 8672 C CA A GLU B 1 216 ? 8.052 -53.705 11.348 0.50 24.85 216 GLU B CA 1
ATOM 8673 C CA B GLU B 1 216 ? 8.10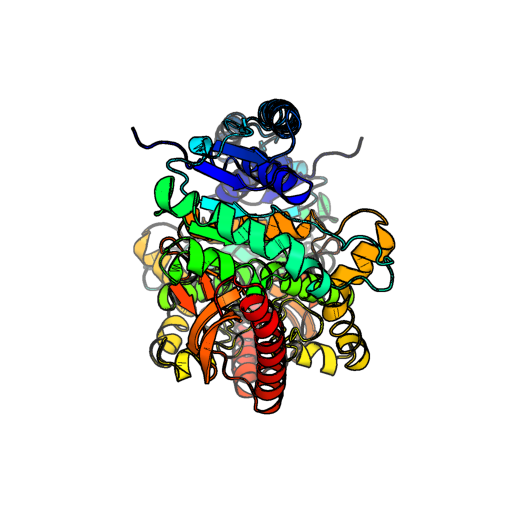0 -53.780 11.268 0.50 24.90 216 GLU B CA 1
ATOM 8674 C C A GLU B 1 216 ? 7.403 -53.743 9.957 0.50 22.74 216 GLU B C 1
ATOM 8675 C C B GLU B 1 216 ? 7.393 -53.766 9.910 0.50 22.32 216 GLU B C 1
ATOM 8676 O O A GLU B 1 216 ? 7.678 -54.614 9.135 0.50 22.35 216 GLU B O 1
ATOM 8677 O O B GLU B 1 216 ? 7.602 -54.637 9.060 0.50 21.16 216 GLU B O 1
ATOM 8700 N N . GLU B 1 217 ? 6.563 -52.774 9.677 1.00 21.73 217 GLU B N 1
ATOM 8701 C CA . GLU B 1 217 ? 5.927 -52.679 8.364 1.00 20.38 217 GLU B CA 1
ATOM 8702 C C . GLU B 1 217 ? 6.928 -52.424 7.242 1.00 18.99 217 GLU B C 1
ATOM 8703 O O . GLU B 1 217 ? 6.823 -53.010 6.157 1.00 17.88 217 GLU B O 1
ATOM 8715 N N . ILE B 1 218 ? 7.920 -51.583 7.513 1.00 18.65 218 ILE B N 1
ATOM 8716 C CA . ILE B 1 218 ? 9.000 -51.354 6.536 1.00 18.42 218 ILE B CA 1
ATOM 8717 C C . ILE B 1 218 ? 9.780 -52.601 6.285 1.00 18.73 218 ILE B C 1
ATOM 8718 O O . ILE B 1 218 ? 10.062 -52.947 5.139 1.00 18.53 218 ILE B O 1
ATOM 8734 N N . ASP B 1 219 ? 10.132 -53.304 7.349 1.00 19.45 219 ASP B N 1
ATOM 8735 C CA . ASP B 1 219 ? 10.890 -54.562 7.184 1.00 20.27 219 ASP B CA 1
ATOM 8736 C C . ASP B 1 219 ? 10.115 -55.560 6.337 1.00 19.11 219 ASP B C 1
ATOM 8737 O O . ASP B 1 219 ? 10.692 -56.240 5.485 1.00 19.46 219 ASP B O 1
ATOM 8746 N N . GLU B 1 220 ? 8.807 -55.656 6.570 1.00 19.12 220 GLU B N 1
ATOM 8747 C CA . GLU B 1 220 ? 7.934 -56.488 5.736 1.00 19.30 220 GLU B CA 1
ATOM 8748 C C . GLU B 1 220 ? 7.960 -56.048 4.288 1.00 17.46 220 GLU B C 1
ATOM 8749 O O . GLU B 1 220 ? 7.972 -56.898 3.363 1.00 17.62 220 GLU B O 1
ATOM 8753 N N . ILE B 1 221 ? 7.896 -54.752 4.046 1.00 16.53 221 ILE B N 1
ATOM 8754 C CA . ILE B 1 221 ? 7.972 -54.230 2.669 1.00 15.90 221 ILE B CA 1
ATOM 8755 C C . ILE B 1 221 ? 9.304 -54.520 1.993 1.00 15.91 221 ILE B C 1
ATOM 8756 O O . ILE B 1 221 ? 9.328 -54.796 0.802 1.00 15.95 221 ILE B O 1
ATOM 8772 N N . VAL B 1 222 ? 10.405 -54.443 2.731 1.00 15.81 222 VAL B N 1
ATOM 8773 C CA . VAL B 1 222 ? 11.696 -54.757 2.157 1.00 15.97 222 VAL B CA 1
ATOM 8774 C C . VAL B 1 222 ? 11.707 -56.214 1.680 1.00 16.00 222 VAL B C 1
ATOM 8775 O O . VAL B 1 222 ? 12.145 -56.525 0.599 1.00 16.87 222 VAL B O 1
ATOM 8788 N N A GLU B 1 223 ? 11.247 -57.134 2.505 0.57 17.15 223 GLU B N 1
ATOM 8789 N N B GLU B 1 223 ? 11.243 -57.119 2.528 0.43 17.29 223 GLU B N 1
ATOM 8790 C CA A GLU B 1 223 ? 11.187 -58.523 2.089 0.57 18.02 223 GLU B CA 1
ATOM 8791 C CA B GLU B 1 223 ? 11.133 -58.528 2.173 0.43 18.33 223 GLU B CA 1
ATOM 8792 C C A GLU B 1 223 ? 10.197 -58.752 0.972 0.57 17.34 223 GLU B C 1
ATOM 8793 C C B GLU B 1 223 ? 10.211 -58.727 0.988 0.43 17.70 223 GLU B C 1
ATOM 8794 O O A GLU B 1 223 ? 10.468 -59.558 0.049 0.57 17.41 223 GLU B O 1
ATOM 8795 O O B GLU B 1 223 ? 10.543 -59.479 0.052 0.43 18.13 223 GLU B O 1
ATOM 8818 N N . ARG B 1 224 ? 9.076 -58.030 0.985 1.00 17.00 224 ARG B N 1
ATOM 8819 C CA . ARG B 1 224 ? 8.090 -58.200 -0.091 1.00 17.15 224 ARG B CA 1
ATOM 8820 C C . ARG B 1 224 ? 8.689 -57.750 -1.418 1.00 16.39 224 ARG B C 1
ATOM 8821 O O . ARG B 1 224 ? 8.446 -58.335 -2.473 1.00 16.83 224 ARG B O 1
ATOM 8842 N N . THR B 1 225 ? 9.503 -56.683 -1.350 1.00 15.60 225 THR B N 1
ATOM 8843 C CA . THR B 1 225 ? 10.218 -56.202 -2.545 1.00 15.52 225 THR B CA 1
ATOM 8844 C C . THR B 1 225 ? 11.168 -57.261 -3.061 1.00 15.79 225 THR B C 1
ATOM 8845 O O . THR B 1 225 ? 11.187 -57.561 -4.266 1.00 16.14 225 THR B O 1
ATOM 8856 N N . LYS B 1 226 ? 11.947 -57.885 -2.184 1.00 15.21 226 LYS B N 1
ATOM 8857 C CA . LYS B 1 226 ? 12.871 -58.934 -2.594 1.00 16.49 226 LYS B CA 1
ATOM 8858 C C . LYS B 1 226 ? 12.131 -60.110 -3.273 1.00 16.38 226 LYS B C 1
ATOM 8859 O O . LYS B 1 226 ? 12.595 -60.669 -4.263 1.00 17.81 226 LYS B O 1
ATOM 8878 N N . ASN B 1 227 ? 10.964 -60.435 -2.740 1.00 16.98 227 ASN B N 1
ATOM 8879 C CA . ASN B 1 227 ? 10.227 -61.587 -3.165 1.00 17.59 227 ASN B CA 1
ATOM 8880 C C . ASN B 1 227 ? 9.186 -61.340 -4.211 1.00 17.47 227 ASN B C 1
ATOM 8881 O O . ASN B 1 227 ? 8.451 -62.245 -4.592 1.00 18.07 227 ASN B O 1
ATOM 8892 N N . ALA B 1 228 ? 9.085 -60.107 -4.672 1.00 15.99 228 ALA B N 1
ATOM 8893 C CA . ALA B 1 228 ? 7.964 -59.675 -5.526 1.00 15.65 228 ALA B CA 1
ATOM 8894 C C . ALA B 1 228 ? 7.858 -60.454 -6.827 1.00 17.70 228 ALA B C 1
ATOM 8895 O O . ALA B 1 228 ? 6.742 -60.729 -7.263 1.00 17.70 228 ALA B O 1
ATOM 8902 N N . GLY B 1 229 ? 8.976 -60.725 -7.484 1.00 17.82 229 GLY B N 1
ATOM 8903 C CA . GLY B 1 229 ? 8.977 -61.460 -8.733 1.00 18.81 229 GLY B CA 1
ATOM 8904 C C . GLY B 1 229 ? 8.354 -62.836 -8.558 1.00 19.64 229 GLY B C 1
ATOM 8905 O O . GLY B 1 229 ? 7.535 -63.293 -9.350 1.00 20.84 229 GLY B O 1
ATOM 8909 N N . GLY B 1 230 ? 8.786 -63.516 -7.491 1.00 19.08 230 GLY B N 1
ATOM 8910 C CA . GLY B 1 230 ? 8.314 -64.858 -7.210 1.00 20.06 230 GLY B CA 1
ATOM 8911 C C . GLY B 1 230 ? 6.872 -64.868 -6.758 1.00 20.80 230 GLY B C 1
ATOM 8912 O O . GLY B 1 230 ? 6.135 -65.823 -7.025 1.00 22.84 230 GLY B O 1
ATOM 8916 N N . GLU B 1 231 ? 6.470 -63.785 -6.098 1.00 20.57 231 GLU B N 1
ATOM 8917 C CA . GLU B 1 231 ? 5.080 -63.616 -5.685 1.00 20.76 231 GLU B CA 1
ATOM 8918 C C . GLU B 1 231 ? 4.168 -63.602 -6.893 1.00 20.66 231 GLU B C 1
ATOM 8919 O O . GLU B 1 231 ? 3.121 -64.291 -6.935 1.00 21.99 231 GLU B O 1
ATOM 8931 N N . ILE B 1 232 ? 4.561 -62.833 -7.886 1.00 20.04 232 ILE B N 1
ATOM 8932 C CA . ILE B 1 232 ? 3.773 -62.745 -9.114 1.00 20.40 232 ILE B CA 1
ATOM 8933 C C . ILE B 1 232 ? 3.838 -64.053 -9.881 1.00 22.43 232 ILE B C 1
ATOM 8934 O O . ILE B 1 232 ? 2.796 -64.530 -10.358 1.00 23.98 232 ILE B O 1
ATOM 8950 N N . VAL B 1 233 ? 5.005 -64.703 -9.956 1.00 21.70 233 VAL B N 1
ATOM 8951 C CA . VAL B 1 233 ? 5.106 -66.036 -10.609 1.00 22.56 233 VAL B CA 1
ATOM 8952 C C . VAL B 1 233 ? 4.105 -67.015 -9.945 1.00 22.57 233 VAL B C 1
ATOM 8953 O O . VAL B 1 233 ? 3.383 -67.764 -10.610 1.00 23.65 233 VAL B O 1
ATOM 8966 N N . ASN B 1 234 ? 4.083 -67.027 -8.627 1.00 22.09 234 ASN B N 1
ATOM 8967 C CA . ASN B 1 234 ? 3.190 -67.938 -7.926 1.00 23.04 234 ASN B CA 1
ATOM 8968 C C . ASN B 1 234 ? 1.722 -67.641 -8.257 1.00 23.83 234 ASN B C 1
ATOM 8969 O O . ASN B 1 234 ? 0.932 -68.572 -8.384 1.00 25.61 234 ASN B O 1
ATOM 8980 N N . LEU B 1 235 ? 1.358 -66.371 -8.314 1.00 23.55 235 LEU B N 1
ATOM 8981 C CA . LEU B 1 235 ? -0.052 -65.997 -8.562 1.00 23.45 235 LEU B CA 1
ATOM 8982 C C . LEU B 1 235 ? -0.463 -66.242 -10.012 1.00 24.30 235 LEU B C 1
ATOM 8983 O O . LEU B 1 235 ? -1.565 -66.695 -10.268 1.00 25.32 235 LEU B O 1
ATOM 8999 N N . LEU B 1 236 ? 0.426 -65.930 -10.952 1.00 25.47 236 LEU B N 1
ATOM 9000 C CA . LEU B 1 236 ? 0.084 -66.063 -12.384 1.00 26.15 236 LEU B CA 1
ATOM 9001 C C . LEU B 1 236 ? -0.047 -67.489 -12.840 1.00 28.78 236 LEU B C 1
ATOM 9002 O O . LEU B 1 236 ? -0.846 -67.777 -13.727 1.00 29.98 236 LEU B O 1
ATOM 9018 N N . GLY B 1 237 ? 0.827 -68.355 -12.322 1.00 30.23 237 GLY B N 1
ATOM 9019 C CA . GLY B 1 237 ? 0.774 -69.756 -12.747 1.00 32.13 237 GLY B CA 1
ATOM 9020 C C . GLY B 1 237 ? 1.555 -70.067 -14.024 1.00 34.53 237 GLY B C 1
ATOM 9021 O O . GLY B 1 237 ? 2.144 -71.172 -14.122 1.00 37.15 237 GLY B O 1
ATOM 9025 N N . GLN B 1 238 ? 1.545 -69.160 -14.990 1.00 34.84 238 GLN B N 1
ATOM 9026 C CA . GLN B 1 238 ? 2.409 -69.250 -16.165 1.00 36.42 238 GLN B CA 1
ATOM 9027 C C . GLN B 1 238 ? 3.302 -67.998 -16.313 1.00 32.78 238 GLN B C 1
ATOM 9028 O O . GLN B 1 238 ? 2.864 -66.852 -16.189 1.00 31.69 238 GLN B O 1
ATOM 9042 N N . GLY B 1 239 ? 4.556 -68.219 -16.677 1.00 30.93 239 GLY B N 1
ATOM 9043 C CA . GLY B 1 239 ? 5.491 -67.121 -16.934 1.00 28.08 239 GLY B CA 1
ATOM 9044 C C . GLY B 1 239 ? 5.689 -66.287 -15.699 1.00 26.51 239 GLY B C 1
ATOM 9045 O O . GLY B 1 239 ? 5.518 -66.720 -14.552 1.00 26.86 239 GLY B O 1
ATOM 9049 N N . SER B 1 240 ? 6.093 -65.075 -15.973 1.00 23.02 240 SER B N 1
ATOM 9050 C CA . SER B 1 240 ? 6.513 -64.123 -14.939 1.00 20.54 240 SER B CA 1
ATOM 9051 C C . SER B 1 240 ? 5.878 -62.729 -15.219 1.00 19.01 240 SER B C 1
ATOM 9052 O O . SER B 1 240 ? 5.110 -62.516 -16.191 1.00 20.18 240 SER B O 1
ATOM 9060 N N . ALA B 1 241 ? 6.235 -61.786 -14.380 1.00 17.46 241 ALA B N 1
ATOM 9061 C CA . ALA B 1 241 ? 5.716 -60.411 -14.573 1.00 14.86 241 ALA B CA 1
ATOM 9062 C C . ALA B 1 241 ? 6.117 -59.872 -15.939 1.00 14.81 241 ALA B C 1
ATOM 9063 O O . ALA B 1 241 ? 7.166 -60.212 -16.476 1.00 16.35 241 ALA B O 1
ATOM 9070 N N . TYR B 1 242 ? 5.302 -58.988 -16.482 1.00 12.99 242 TYR B N 1
ATOM 9071 C CA . TYR B 1 242 ? 5.610 -58.344 -17.770 1.00 13.11 242 TYR B CA 1
ATOM 9072 C C . TYR B 1 242 ? 5.200 -56.905 -17.888 1.00 12.30 242 TYR B C 1
ATOM 9073 O O . TYR B 1 242 ? 5.849 -56.164 -18.595 1.00 12.27 242 TYR B O 1
ATOM 9091 N N . PHE B 1 243 ? 4.113 -56.495 -17.254 1.00 11.94 243 PHE B N 1
ATOM 9092 C CA . PHE B 1 243 ? 3.676 -55.111 -17.426 1.00 11.73 243 PHE B CA 1
ATOM 9093 C C . PHE B 1 243 ? 4.702 -54.119 -16.850 1.00 11.53 243 PHE B C 1
ATOM 9094 O O . PHE B 1 243 ? 5.053 -53.139 -17.526 1.00 11.85 243 PHE B O 1
ATOM 9111 N N . ALA B 1 244 ? 5.166 -54.384 -15.624 1.00 10.95 244 ALA B N 1
ATOM 9112 C CA . ALA B 1 244 ? 6.147 -53.499 -15.001 1.00 11.19 244 ALA B CA 1
ATOM 9113 C C . ALA B 1 244 ? 7.534 -53.686 -15.600 1.00 11.38 244 ALA B C 1
ATOM 9114 O O . ALA B 1 244 ? 8.226 -52.696 -15.812 1.00 11.10 244 ALA B O 1
ATOM 9121 N N . PRO B 1 245 ? 7.995 -54.900 -15.843 1.00 11.09 245 PRO B N 1
ATOM 9122 C CA . PRO B 1 245 ? 9.272 -55.048 -16.561 1.00 11.19 245 PRO B CA 1
ATOM 9123 C C . PRO B 1 245 ? 9.336 -54.270 -17.858 1.00 11.29 245 PRO B C 1
ATOM 9124 O O . PRO B 1 245 ? 10.300 -53.568 -18.156 1.00 11.99 245 PRO B O 1
ATOM 9135 N N . ALA B 1 246 ? 8.240 -54.358 -18.646 1.00 10.88 246 ALA B N 1
ATOM 9136 C CA . ALA B 1 246 ? 8.213 -53.640 -19.917 1.00 10.70 246 ALA B CA 1
ATOM 9137 C C . ALA B 1 246 ? 8.304 -52.149 -19.699 1.00 10.55 246 ALA B C 1
ATOM 9138 O O . ALA B 1 246 ? 9.051 -51.428 -20.390 1.00 10.75 246 ALA B O 1
ATOM 9145 N N . ALA B 1 247 ? 7.506 -51.611 -18.780 1.00 10.67 247 ALA B N 1
ATOM 9146 C CA . ALA B 1 247 ? 7.470 -50.207 -18.500 1.00 10.85 247 ALA B CA 1
ATOM 9147 C C . ALA B 1 247 ? 8.804 -49.712 -18.019 1.00 10.37 247 ALA B C 1
ATOM 9148 O O . ALA B 1 247 ? 9.230 -48.610 -18.335 1.00 11.16 247 ALA B O 1
ATOM 9155 N N . SER B 1 248 ? 9.471 -50.504 -17.194 1.00 10.07 248 SER B N 1
ATOM 9156 C CA . SER B 1 248 ? 10.799 -50.147 -16.672 1.00 10.96 248 SER B CA 1
ATOM 9157 C C . SER B 1 248 ? 11.815 -49.992 -17.795 1.00 10.66 248 SER B C 1
ATOM 9158 O O . SER B 1 248 ? 12.595 -49.023 -17.812 1.00 11.05 248 SER B O 1
ATOM 9166 N N . ALA B 1 249 ? 11.866 -50.960 -18.722 1.00 11.09 249 ALA B N 1
ATOM 9167 C CA . ALA B 1 249 ? 12.810 -50.843 -19.803 1.00 12.08 249 ALA B CA 1
ATOM 9168 C C . ALA B 1 249 ? 12.482 -49.697 -20.726 1.00 11.56 249 ALA B C 1
ATOM 9169 O O . ALA B 1 249 ? 13.412 -49.033 -21.214 1.00 11.48 249 ALA B O 1
ATOM 9176 N N . ILE B 1 250 ? 11.208 -49.428 -20.946 1.00 10.33 250 ILE B N 1
ATOM 9177 C CA . ILE B 1 250 ? 10.882 -48.278 -21.784 1.00 10.48 250 ILE B CA 1
ATOM 9178 C C . ILE B 1 250 ? 11.238 -46.975 -21.101 1.00 11.01 250 ILE B C 1
ATOM 9179 O O . ILE B 1 250 ? 11.649 -46.060 -21.805 1.00 10.82 250 ILE B O 1
ATOM 9195 N N . GLU B 1 251 ? 11.098 -46.870 -19.767 1.00 10.41 251 GLU B N 1
ATOM 9196 C CA . GLU B 1 251 ? 11.527 -45.663 -19.100 1.00 11.93 251 GLU B CA 1
ATOM 9197 C C . GLU B 1 251 ? 13.044 -45.434 -19.378 1.00 10.61 251 GLU B C 1
ATOM 9198 O O . GLU B 1 251 ? 13.472 -44.299 -19.625 1.00 11.46 251 GLU B O 1
ATOM 9210 N N . MET B 1 252 ? 13.849 -46.492 -19.292 1.00 9.69 252 MET B N 1
ATOM 9211 C CA . MET B 1 252 ? 15.276 -46.399 -19.608 1.00 10.22 252 MET B CA 1
ATOM 9212 C C . MET B 1 252 ? 15.466 -45.992 -21.059 1.00 10.74 252 MET B C 1
ATOM 9213 O O . MET B 1 252 ? 16.320 -45.147 -21.345 1.00 11.11 252 MET B O 1
ATOM 9227 N N . ALA B 1 253 ? 14.744 -46.610 -21.999 1.00 10.92 253 ALA B N 1
ATOM 9228 C CA . ALA B 1 253 ? 14.885 -46.258 -23.403 1.00 10.92 253 ALA B CA 1
ATOM 9229 C C . ALA B 1 253 ? 14.580 -44.802 -23.677 1.00 10.65 253 ALA B C 1
ATOM 9230 O O . ALA B 1 253 ? 15.251 -44.129 -24.423 1.00 11.44 253 ALA B O 1
ATOM 9237 N N A GLU B 1 254 ? 13.503 -44.310 -23.091 0.62 10.92 254 GLU B N 1
ATOM 9238 N N B GLU B 1 254 ? 13.509 -44.296 -23.078 0.38 11.51 254 GLU B N 1
ATOM 9239 C CA A GLU B 1 254 ? 13.090 -42.921 -23.199 0.62 11.96 254 GLU B CA 1
ATOM 9240 C CA B GLU B 1 254 ? 13.117 -42.902 -23.256 0.38 12.61 254 GLU B CA 1
ATOM 9241 C C A GLU B 1 254 ? 14.207 -42.008 -22.746 0.62 10.74 254 GLU B C 1
ATOM 9242 C C B GLU B 1 254 ? 14.188 -41.969 -22.716 0.38 11.63 254 GLU B C 1
ATOM 9243 O O A GLU B 1 254 ? 14.463 -40.962 -23.376 0.62 11.22 254 GLU B O 1
ATOM 9244 O O B GLU B 1 254 ? 14.389 -40.878 -23.272 0.38 11.95 254 GLU B O 1
ATOM 9267 N N . ALA B 1 255 ? 14.855 -42.352 -21.617 1.00 10.47 255 ALA B N 1
ATOM 9268 C CA . ALA B 1 255 ? 15.906 -41.521 -21.082 1.00 10.24 255 ALA B CA 1
ATOM 9269 C C . ALA B 1 255 ? 17.034 -41.367 -22.074 1.00 10.75 255 ALA B C 1
ATOM 9270 O O . ALA B 1 255 ? 17.601 -40.282 -22.190 1.00 11.21 255 ALA B O 1
ATOM 9277 N N . TYR B 1 256 ? 17.350 -42.464 -22.768 1.00 10.63 256 TYR B N 1
ATOM 9278 C CA . TYR B 1 256 ? 18.344 -42.393 -23.802 1.00 10.42 256 TYR B CA 1
ATOM 9279 C C . TYR B 1 256 ? 17.914 -41.580 -25.010 1.00 10.80 256 TYR B C 1
ATOM 9280 O O . TYR B 1 256 ? 18.623 -40.683 -25.471 1.00 11.36 256 TYR B O 1
ATOM 9298 N N . LEU B 1 257 ? 16.728 -41.933 -25.545 1.00 10.71 257 LEU B N 1
ATOM 9299 C CA . LEU B 1 257 ? 16.272 -41.345 -26.795 1.00 11.28 257 LEU B CA 1
ATOM 9300 C C . LEU B 1 257 ? 16.124 -39.887 -26.754 1.00 11.18 257 LEU B C 1
ATOM 9301 O O . LEU B 1 257 ? 16.274 -39.211 -27.771 1.00 11.91 257 LEU B O 1
ATOM 9317 N N . LYS B 1 258 ? 15.746 -39.345 -25.598 1.00 11.60 258 LYS B N 1
ATOM 9318 C CA . LYS B 1 258 ? 15.539 -37.909 -25.450 1.00 12.49 258 LYS B CA 1
ATOM 9319 C C . LYS B 1 258 ? 16.525 -37.257 -24.511 1.00 11.55 258 LYS B C 1
ATOM 9320 O O . LYS B 1 258 ? 16.355 -36.113 -24.056 1.00 11.24 258 LYS B O 1
ATOM 9339 N N . ASP B 1 259 ? 17.628 -37.956 -24.257 1.00 10.43 259 ASP B N 1
ATOM 9340 C CA . ASP B 1 259 ? 18.751 -37.421 -23.514 1.00 10.27 259 ASP B CA 1
ATOM 9341 C C . ASP B 1 259 ? 18.262 -36.766 -22.200 1.00 10.72 259 ASP B C 1
ATOM 9342 O O . ASP B 1 259 ? 18.542 -35.602 -21.914 1.00 12.03 259 ASP B O 1
ATOM 9351 N N . LYS B 1 260 ? 17.498 -37.503 -21.394 1.00 10.72 260 LYS B N 1
ATOM 9352 C CA . LYS B 1 260 ? 16.752 -36.906 -20.282 1.00 11.24 260 LYS B CA 1
ATOM 9353 C C . LYS B 1 260 ? 17.590 -36.728 -19.046 1.00 10.27 260 LYS B C 1
ATOM 9354 O O . LYS B 1 260 ? 17.172 -35.931 -18.202 1.00 10.88 260 LYS B O 1
ATOM 9373 N N . LYS B 1 261 ? 18.716 -37.438 -18.886 1.00 10.55 261 LYS B N 1
ATOM 9374 C CA . LYS B 1 261 ? 19.561 -37.357 -17.669 1.00 10.41 261 LYS B CA 1
ATOM 9375 C C . LYS B 1 261 ? 18.716 -37.824 -16.448 1.00 10.42 261 LYS B C 1
ATOM 9376 O O . LYS B 1 261 ? 18.750 -37.220 -15.411 1.00 10.88 261 LYS B O 1
ATOM 9395 N N . ARG B 1 262 ? 17.955 -38.903 -16.639 1.00 10.45 262 ARG B N 1
ATOM 9396 C CA . ARG B 1 262 ? 17.228 -39.490 -15.507 1.00 11.45 262 ARG B CA 1
ATOM 9397 C C . ARG B 1 262 ? 18.199 -40.180 -14.596 1.00 11.30 262 ARG B C 1
ATOM 9398 O O . ARG B 1 262 ? 19.202 -40.743 -15.020 1.00 11.10 262 ARG B O 1
ATOM 9419 N N . VAL B 1 263 ? 17.853 -40.174 -13.296 1.00 10.60 263 VAL B N 1
ATOM 9420 C CA . VAL B 1 263 ? 18.580 -40.935 -12.293 1.00 11.06 263 VAL B CA 1
ATOM 9421 C C . VAL B 1 263 ? 17.810 -42.239 -12.040 1.00 12.18 263 VAL B C 1
ATOM 9422 O O . VAL B 1 263 ? 16.712 -42.199 -11.460 1.00 14.21 263 VAL B O 1
ATOM 9435 N N . LEU B 1 264 ? 18.327 -43.337 -12.579 1.00 10.94 264 LEU B N 1
ATOM 9436 C CA . LEU B 1 264 ? 17.626 -44.619 -12.598 1.00 11.44 264 LEU B CA 1
ATOM 9437 C C . LEU B 1 264 ? 18.609 -45.666 -12.122 1.00 11.79 264 LEU B C 1
ATOM 9438 O O . LEU B 1 264 ? 19.796 -45.648 -12.488 1.00 12.46 264 LEU B O 1
ATOM 9454 N N . VAL B 1 265 ? 18.128 -46.611 -11.352 1.00 11.31 265 VAL B N 1
ATOM 9455 C CA . VAL B 1 265 ? 18.998 -47.736 -10.930 1.00 11.35 265 VAL B CA 1
ATOM 9456 C C . VAL B 1 265 ? 18.976 -48.792 -12.047 1.00 11.57 265 VAL B C 1
ATOM 9457 O O . VAL B 1 265 ? 17.913 -49.322 -12.384 1.00 12.45 265 VAL B O 1
ATOM 9470 N N A CYS B 1 266 ? 20.147 -49.071 -12.593 0.83 11.38 266 CYS B N 1
ATOM 9471 N N B CYS B 1 266 ? 20.128 -49.104 -12.599 0.17 13.04 266 CYS B N 1
ATOM 9472 C CA A CYS B 1 266 ? 20.306 -50.025 -13.671 0.83 10.31 266 CYS B CA 1
ATOM 9473 C CA B CYS B 1 266 ? 20.187 -50.183 -13.549 0.17 14.11 266 CYS B CA 1
ATOM 9474 C C A CYS B 1 266 ? 21.483 -50.907 -13.388 0.83 11.16 266 CYS B C 1
ATOM 9475 C C B CYS B 1 266 ? 21.480 -50.921 -13.383 0.17 13.12 266 CYS B C 1
ATOM 9476 O O A CYS B 1 266 ? 22.358 -50.509 -12.656 0.83 11.06 266 CYS B O 1
ATOM 9477 O O B CYS B 1 266 ? 22.352 -50.500 -12.632 0.17 13.40 266 CYS B O 1
ATOM 9491 N N . SER B 1 267 ? 21.605 -52.027 -14.097 1.00 11.44 267 SER B N 1
ATOM 9492 C CA . SER B 1 267 ? 22.805 -52.868 -13.958 1.00 10.85 267 SER B CA 1
ATOM 9493 C C . SER B 1 267 ? 23.835 -52.324 -14.907 1.00 11.09 267 SER B C 1
ATOM 9494 O O . SER B 1 267 ? 23.683 -52.398 -16.141 1.00 12.04 267 SER B O 1
ATOM 9502 N N . CYS B 1 268 ? 24.842 -51.704 -14.341 1.00 11.48 268 CYS B N 1
ATOM 9503 C CA . CYS B 1 268 ? 25.827 -50.970 -15.109 1.00 13.10 268 CYS B CA 1
ATOM 9504 C C . CYS B 1 268 ? 27.214 -51.542 -14.939 1.00 12.74 268 CYS B C 1
ATOM 9505 O O . CYS B 1 268 ? 27.534 -52.102 -13.897 1.00 12.75 268 CYS B O 1
ATOM 9513 N N . TYR B 1 269 ? 28.054 -51.342 -15.931 1.00 13.88 269 TYR B N 1
ATOM 9514 C CA . TYR B 1 269 ? 29.464 -51.761 -15.884 1.00 14.06 269 TYR B CA 1
ATOM 9515 C C . TYR B 1 269 ? 30.219 -50.904 -14.894 1.00 14.38 269 TYR B C 1
ATOM 9516 O O . TYR B 1 269 ? 30.288 -49.710 -15.064 1.00 15.02 269 TYR B O 1
ATOM 9534 N N . LEU B 1 270 ? 30.782 -51.526 -13.877 1.00 14.06 270 LEU B N 1
ATOM 9535 C CA . LEU B 1 270 ? 31.579 -50.834 -12.896 1.00 12.68 270 LEU B CA 1
ATOM 9536 C C . LEU B 1 270 ? 33.042 -50.821 -13.262 1.00 15.15 270 LEU B C 1
ATOM 9537 O O . LEU B 1 270 ? 33.574 -51.822 -13.717 1.00 16.60 270 LEU B O 1
ATOM 9553 N N . GLU B 1 271 ? 33.656 -49.680 -12.979 1.00 15.38 271 GLU B N 1
ATOM 9554 C CA . GLU B 1 271 ? 35.074 -49.445 -13.243 1.00 16.50 271 GLU B CA 1
ATOM 9555 C C . GLU B 1 271 ? 35.744 -48.916 -11.976 1.00 18.80 271 GLU B C 1
ATOM 9556 O O . GLU B 1 271 ? 36.540 -47.974 -12.005 1.00 23.10 271 GLU B O 1
ATOM 9568 N N . GLY B 1 272 ? 35.406 -49.532 -10.858 1.00 15.54 272 GLY B N 1
ATOM 9569 C CA . GLY B 1 272 ? 35.999 -49.217 -9.578 1.00 15.02 272 GLY B CA 1
ATOM 9570 C C . GLY B 1 272 ? 35.052 -48.674 -8.537 1.00 15.21 272 GLY B C 1
ATOM 9571 O O . GLY B 1 272 ? 35.375 -48.656 -7.345 1.00 14.93 272 GLY B O 1
ATOM 9575 N N . GLN B 1 273 ? 33.922 -48.210 -8.987 1.00 14.34 273 GLN B N 1
ATOM 9576 C CA . GLN B 1 273 ? 32.929 -47.678 -8.056 1.00 13.77 273 GLN B CA 1
ATOM 9577 C C . GLN B 1 273 ? 32.494 -48.750 -7.095 1.00 12.98 273 GLN B C 1
ATOM 9578 O O . GLN B 1 273 ? 32.420 -49.922 -7.461 1.00 12.98 273 GLN B O 1
ATOM 9592 N N . TYR B 1 274 ? 32.264 -48.352 -5.829 1.00 12.76 274 TYR B N 1
ATOM 9593 C CA . TYR B 1 274 ? 31.847 -49.292 -4.761 1.00 12.56 274 TYR B CA 1
ATOM 9594 C C . TYR B 1 274 ? 32.907 -50.358 -4.480 1.00 12.85 274 TYR B C 1
ATOM 9595 O O . TYR B 1 274 ? 32.617 -51.339 -3.836 1.00 12.88 274 TYR B O 1
ATOM 9613 N N . GLY B 1 275 ? 34.111 -50.173 -4.981 1.00 12.93 275 GLY B N 1
ATOM 9614 C CA . GLY B 1 275 ? 35.180 -51.116 -4.768 1.00 13.18 275 GLY B CA 1
ATOM 9615 C C . GLY B 1 275 ? 35.213 -52.272 -5.734 1.00 13.31 275 GLY B C 1
ATOM 9616 O O . GLY B 1 275 ? 35.944 -53.206 -5.514 1.00 13.98 275 GLY B O 1
ATOM 9620 N N . HIS B 1 276 ? 34.465 -52.201 -6.838 1.00 13.42 276 HIS B N 1
ATOM 9621 C CA . HIS B 1 276 ? 34.357 -53.314 -7.754 1.00 13.41 276 HIS B CA 1
ATOM 9622 C C . HIS B 1 276 ? 34.577 -52.899 -9.188 1.00 13.80 276 HIS B C 1
ATOM 9623 O O . HIS B 1 276 ? 34.282 -51.779 -9.558 1.00 14.60 276 HIS B O 1
ATOM 9638 N N . LYS B 1 277 ? 35.040 -53.810 -10.002 1.00 15.09 277 LYS B N 1
ATOM 9639 C CA . LYS B 1 277 ? 35.199 -53.520 -11.421 1.00 16.36 277 LYS B CA 1
ATOM 9640 C C . LYS B 1 277 ? 34.959 -54.742 -12.282 1.00 16.82 277 LYS B C 1
ATOM 9641 O O . LYS B 1 277 ? 35.040 -55.870 -11.833 1.00 17.04 277 LYS B O 1
ATOM 9660 N N . ASP B 1 278 ? 34.644 -54.454 -13.538 1.00 17.87 278 ASP B N 1
ATOM 9661 C CA . ASP B 1 278 ? 34.522 -55.423 -14.606 1.00 19.77 278 ASP B CA 1
ATOM 9662 C C . ASP B 1 278 ? 33.392 -56.400 -14.447 1.00 21.01 278 ASP B C 1
ATOM 9663 O O . ASP B 1 278 ? 33.459 -57.549 -14.815 1.00 26.85 278 ASP B O 1
ATOM 9672 N N A MET B 1 279 ? 32.349 -55.942 -13.807 0.59 17.36 279 MET B N 1
ATOM 9673 N N B MET B 1 279 ? 32.318 -55.868 -13.939 0.41 19.80 279 MET B N 1
ATOM 9674 C CA A MET B 1 279 ? 31.075 -56.621 -13.735 0.59 16.98 279 MET B CA 1
ATOM 9675 C CA B MET B 1 279 ? 31.086 -56.580 -13.827 0.41 20.38 279 MET B CA 1
ATOM 9676 C C A MET B 1 279 ? 29.969 -55.563 -13.889 0.59 15.62 279 MET B C 1
ATOM 9677 C C B MET B 1 279 ? 29.968 -55.549 -13.913 0.41 17.58 279 MET B C 1
ATOM 9678 O O A MET B 1 279 ? 30.189 -54.399 -13.715 0.59 15.06 279 MET B O 1
ATOM 9679 O O B MET B 1 279 ? 30.178 -54.368 -13.723 0.41 17.29 279 MET B O 1
ATOM 9706 N N . PHE B 1 280 ? 28.777 -56.042 -14.193 1.00 15.40 280 PHE B N 1
ATOM 9707 C CA . PHE B 1 280 ? 27.597 -55.247 -14.169 1.00 14.08 280 PHE B CA 1
ATOM 9708 C C . PHE B 1 280 ? 26.855 -55.574 -12.879 1.00 13.73 280 PHE B C 1
ATOM 9709 O O . PHE B 1 280 ? 26.680 -56.767 -12.491 1.00 15.10 280 PHE B O 1
ATOM 9726 N N . VAL B 1 281 ? 26.351 -54.548 -12.218 1.00 13.79 281 VAL B N 1
ATOM 9727 C CA . VAL B 1 281 ? 25.489 -54.751 -11.050 1.00 14.20 281 VAL B CA 1
ATOM 9728 C C . VAL B 1 281 ? 24.622 -53.488 -10.889 1.00 12.08 281 VAL B C 1
ATOM 9729 O O . VAL B 1 281 ? 24.954 -52.416 -11.423 1.00 12.51 281 VAL B O 1
ATOM 9742 N N . GLY B 1 282 ? 23.520 -53.613 -10.176 1.00 11.93 282 GLY B N 1
ATOM 9743 C CA . GLY B 1 282 ? 22.579 -52.527 -9.992 1.00 10.99 282 GLY B CA 1
ATOM 9744 C C . GLY B 1 282 ? 23.097 -51.404 -9.139 1.00 11.75 282 GLY B C 1
ATOM 9745 O O . GLY B 1 282 ? 23.416 -51.543 -7.959 1.00 11.74 282 GLY B O 1
ATOM 9749 N N . VAL B 1 283 ? 23.123 -50.219 -9.755 1.00 10.92 283 VAL B N 1
ATOM 9750 C CA . VAL B 1 283 ? 23.590 -49.009 -9.106 1.00 11.42 283 VAL B CA 1
ATOM 9751 C C . VAL B 1 283 ? 22.794 -47.842 -9.686 1.00 11.50 283 VAL B C 1
ATOM 9752 O O . VAL B 1 283 ? 22.332 -47.881 -10.831 1.00 11.67 283 VAL B O 1
ATOM 9765 N N . PRO B 1 284 ? 22.633 -46.771 -8.912 1.00 11.41 284 PRO B N 1
ATOM 9766 C CA . PRO B 1 284 ? 22.026 -45.563 -9.483 1.00 11.87 284 PRO B CA 1
ATOM 9767 C C . PRO B 1 284 ? 22.941 -44.983 -10.536 1.00 12.01 284 PRO B C 1
ATOM 9768 O O . PRO B 1 284 ? 24.181 -44.949 -10.379 1.00 12.82 284 PRO B O 1
ATOM 9779 N N . ALA B 1 285 ? 22.345 -44.511 -11.608 1.00 11.53 285 ALA B N 1
ATOM 9780 C CA . ALA B 1 285 ? 23.097 -43.971 -12.739 1.00 11.85 285 ALA B CA 1
ATOM 9781 C C . ALA B 1 285 ? 22.322 -42.834 -13.403 1.00 12.27 285 ALA B C 1
ATOM 9782 O O . ALA B 1 285 ? 21.094 -42.740 -13.308 1.00 12.77 285 ALA B O 1
ATOM 9789 N N . VAL B 1 286 ? 23.038 -41.967 -14.083 1.00 11.61 286 VAL B N 1
ATOM 9790 C CA . VAL B 1 286 ? 22.420 -40.972 -14.945 1.00 11.05 286 VAL B CA 1
ATOM 9791 C C . VAL B 1 286 ? 22.384 -41.534 -16.327 1.00 11.32 286 VAL B C 1
ATOM 9792 O O . VAL B 1 286 ? 23.427 -41.893 -16.911 1.00 12.27 286 VAL B O 1
ATOM 9805 N N . ILE B 1 287 ? 21.172 -41.563 -16.917 1.00 11.06 287 ILE B N 1
ATOM 9806 C CA . ILE B 1 287 ? 20.925 -42.153 -18.231 1.00 11.23 287 ILE B CA 1
ATOM 9807 C C . ILE B 1 287 ? 20.548 -41.011 -19.169 1.00 11.21 287 ILE B C 1
ATOM 9808 O O . ILE B 1 287 ? 19.592 -40.255 -18.931 1.00 11.64 287 ILE B O 1
ATOM 9824 N N . GLY B 1 288 ? 21.297 -40.905 -20.254 1.00 10.72 288 GLY B N 1
ATOM 9825 C CA . GLY B 1 288 ? 21.012 -39.870 -21.235 1.00 10.85 288 GLY B CA 1
ATOM 9826 C C . GLY B 1 288 ? 21.476 -40.331 -22.593 1.00 11.47 288 GLY B C 1
ATOM 9827 O O . GLY B 1 288 ? 21.628 -41.499 -22.815 1.00 10.51 288 GLY B O 1
ATOM 9831 N N . GLY B 1 289 ? 21.708 -39.410 -23.515 1.00 11.44 289 GLY B N 1
ATOM 9832 C CA . GLY B 1 289 ? 22.072 -39.714 -24.880 1.00 11.72 289 GLY B CA 1
ATOM 9833 C C . GLY B 1 289 ? 23.397 -40.365 -25.064 1.00 12.82 289 GLY B C 1
ATOM 9834 O O . GLY B 1 289 ? 23.641 -40.891 -26.149 1.00 13.72 289 GLY B O 1
ATOM 9838 N N A ASN B 1 290 ? 24.257 -40.353 -24.049 0.48 13.51 290 ASN B N 1
ATOM 9839 N N B ASN B 1 290 ? 24.266 -40.355 -24.043 0.52 13.32 290 ASN B N 1
ATOM 9840 C CA A ASN B 1 290 ? 25.471 -41.122 -24.123 0.48 14.91 290 ASN B CA 1
ATOM 9841 C CA B ASN B 1 290 ? 25.511 -41.111 -24.079 0.52 14.70 290 ASN B CA 1
ATOM 9842 C C A ASN B 1 290 ? 25.377 -42.397 -23.291 0.48 14.26 290 ASN B C 1
ATOM 9843 C C B ASN B 1 290 ? 25.378 -42.480 -23.398 0.52 14.00 290 ASN B C 1
ATOM 9844 O O A ASN B 1 290 ? 26.395 -42.928 -22.819 0.48 15.94 290 ASN B O 1
ATOM 9845 O O B ASN B 1 290 ? 26.379 -43.217 -23.187 0.52 16.01 290 ASN B O 1
ATOM 9866 N N . GLY B 1 291 ? 24.153 -42.874 -23.068 1.00 13.49 291 GLY B N 1
ATOM 9867 C CA . GLY B 1 291 ? 23.906 -44.135 -22.415 1.00 12.30 291 GLY B CA 1
ATOM 9868 C C . GLY B 1 291 ? 24.007 -43.966 -20.895 1.00 12.33 291 GLY B C 1
ATOM 9869 O O . GLY B 1 291 ? 23.367 -43.072 -20.323 1.00 12.60 291 GLY B O 1
ATOM 9873 N N . VAL B 1 292 ? 24.784 -44.816 -20.268 1.00 12.06 292 VAL B N 1
ATOM 9874 C CA . VAL B 1 292 ? 25.115 -44.712 -18.863 1.00 12.20 292 VAL B CA 1
ATOM 9875 C C . VAL B 1 292 ? 26.169 -43.670 -18.706 1.00 13.07 292 VAL B C 1
ATOM 9876 O O . VAL B 1 292 ? 27.358 -43.867 -18.985 1.00 15.15 292 VAL B O 1
ATOM 9889 N N . GLU B 1 293 ? 25.729 -42.464 -18.418 1.00 12.57 293 GLU B N 1
ATOM 9890 C CA . GLU B 1 293 ? 26.610 -41.297 -18.415 1.00 13.79 293 GLU B CA 1
ATOM 9891 C C . GLU B 1 293 ? 27.392 -41.156 -17.158 1.00 14.75 293 GLU B C 1
ATOM 9892 O O . GLU B 1 293 ? 28.554 -40.681 -17.231 1.00 16.78 293 GLU B O 1
ATOM 9904 N N . LYS B 1 294 ? 26.854 -41.647 -16.056 1.00 14.23 294 LYS B N 1
ATOM 9905 C CA . LYS B 1 294 ? 27.528 -41.595 -14.768 1.00 16.16 294 LYS B CA 1
ATOM 9906 C C . LYS B 1 294 ? 26.974 -42.653 -13.899 1.00 15.45 294 LYS B C 1
ATOM 9907 O O . LYS B 1 294 ? 25.775 -42.807 -13.819 1.00 16.35 294 LYS B O 1
ATOM 9926 N N . VAL B 1 295 ? 27.814 -43.380 -13.221 1.00 14.38 295 VAL B N 1
ATOM 9927 C CA . VAL B 1 295 ? 27.421 -44.232 -12.093 1.00 13.77 295 VAL B CA 1
ATOM 9928 C C . VAL B 1 295 ? 27.533 -43.371 -10.870 1.00 14.12 295 VAL B C 1
ATOM 9929 O O . VAL B 1 295 ? 28.614 -42.826 -10.581 1.00 16.17 295 VAL B O 1
ATOM 9942 N N . ILE B 1 296 ? 26.446 -43.268 -10.100 1.00 13.13 296 ILE B N 1
ATOM 9943 C CA . ILE B 1 296 ? 26.497 -42.509 -8.847 1.00 13.67 296 ILE B CA 1
ATOM 9944 C C . ILE B 1 296 ? 26.920 -43.415 -7.718 1.00 14.84 296 ILE B C 1
ATOM 9945 O O . ILE B 1 296 ? 26.392 -44.500 -7.580 1.00 15.02 296 ILE B O 1
ATOM 9961 N N A GLU B 1 297 ? 27.879 -42.902 -6.971 0.54 14.83 297 GLU B N 1
ATOM 9962 N N B GLU B 1 297 ? 27.952 -42.998 -6.987 0.46 14.66 297 GLU B N 1
ATOM 9963 C CA A GLU B 1 297 ? 28.434 -43.584 -5.856 0.54 15.80 297 GLU B CA 1
ATOM 9964 C CA B GLU B 1 297 ? 28.464 -43.757 -5.858 0.46 15.35 297 GLU B CA 1
ATOM 9965 C C A GLU B 1 297 ? 27.796 -43.123 -4.563 0.54 14.58 297 GLU B C 1
ATOM 9966 C C B GLU B 1 297 ? 27.864 -43.209 -4.565 0.46 14.33 297 GLU B C 1
ATOM 9967 O O A GLU B 1 297 ? 28.078 -42.046 -4.096 0.54 15.58 297 GLU B O 1
ATOM 9968 O O B GLU B 1 297 ? 28.284 -42.186 -4.083 0.46 15.17 297 GLU B O 1
ATOM 9991 N N . LEU B 1 298 ? 26.875 -43.916 -4.032 1.00 13.75 298 LEU B N 1
ATOM 9992 C CA . LEU B 1 298 ? 26.192 -43.542 -2.825 1.00 13.18 298 LEU B CA 1
ATOM 9993 C C . LEU B 1 298 ? 27.154 -43.652 -1.651 1.00 13.70 298 LEU B C 1
ATOM 9994 O O . LEU B 1 298 ? 28.021 -44.546 -1.601 1.00 13.74 298 LEU B O 1
ATOM 10010 N N . GLU B 1 299 ? 26.938 -42.781 -0.678 1.00 14.66 299 GLU B N 1
ATOM 10011 C CA . GLU B 1 299 ? 27.657 -42.821 0.572 1.00 15.11 299 GLU B CA 1
ATOM 10012 C C . GLU B 1 299 ? 27.028 -43.879 1.489 1.00 15.09 299 GLU B C 1
ATOM 10013 O O . GLU B 1 299 ? 26.442 -43.566 2.494 1.00 15.86 299 GLU B O 1
ATOM 10025 N N . LEU B 1 300 ? 27.125 -45.132 1.115 1.00 13.62 300 LEU B N 1
ATOM 10026 C CA . LEU B 1 300 ? 26.557 -46.222 1.851 1.00 13.01 300 LEU B CA 1
ATOM 10027 C C . LEU B 1 300 ? 27.206 -46.307 3.231 1.00 13.12 300 LEU B C 1
ATOM 10028 O O . LEU B 1 300 ? 28.446 -46.102 3.370 1.00 15.25 300 LEU B O 1
ATOM 10044 N N . THR B 1 301 ? 26.417 -46.643 4.238 1.00 12.77 301 THR B N 1
ATOM 10045 C CA . THR B 1 301 ? 26.972 -46.950 5.527 1.00 12.92 301 THR B CA 1
ATOM 10046 C C . THR B 1 301 ? 27.712 -48.299 5.413 1.00 12.83 301 THR B C 1
ATOM 10047 O O . THR B 1 301 ? 27.495 -49.053 4.467 1.00 13.42 301 THR B O 1
ATOM 10058 N N . PRO B 1 302 ? 28.561 -48.654 6.389 1.00 13.43 302 PRO B N 1
ATOM 10059 C CA . PRO B 1 302 ? 29.232 -49.944 6.340 1.00 13.60 302 PRO B CA 1
ATOM 10060 C C . PRO B 1 302 ? 28.218 -51.102 6.270 1.00 13.64 302 PRO B C 1
ATOM 10061 O O . PRO B 1 302 ? 28.484 -52.090 5.611 1.00 14.36 302 PRO B O 1
ATOM 10072 N N . GLU B 1 303 ? 27.085 -50.993 6.946 1.00 14.00 303 GLU B N 1
ATOM 10073 C CA . GLU B 1 303 ? 26.079 -52.040 6.904 1.00 14.83 303 GLU B CA 1
ATOM 10074 C C . GLU B 1 303 ? 25.436 -52.177 5.533 1.00 14.41 303 GLU B C 1
ATOM 10075 O O . GLU B 1 303 ? 25.263 -53.285 5.047 1.00 15.17 303 GLU B O 1
ATOM 10087 N N . GLU B 1 304 ? 25.119 -51.078 4.906 1.00 13.72 304 GLU B N 1
ATOM 10088 C CA . GLU B 1 304 ? 24.570 -51.108 3.553 1.00 12.60 304 GLU B CA 1
ATOM 10089 C C . GLU B 1 304 ? 25.623 -51.619 2.576 1.00 12.30 304 GLU B C 1
ATOM 10090 O O . GLU B 1 304 ? 25.316 -52.360 1.638 1.00 12.79 304 GLU B O 1
ATOM 10102 N N . LYS B 1 305 ? 26.858 -51.183 2.788 1.00 12.00 305 LYS B N 1
ATOM 10103 C CA . LYS B 1 305 ? 27.935 -51.587 1.899 1.00 11.78 305 LYS B CA 1
ATOM 10104 C C . LYS B 1 305 ? 28.207 -53.097 1.987 1.00 12.36 305 LYS B C 1
ATOM 10105 O O . LYS B 1 305 ? 28.475 -53.728 0.969 1.00 12.61 305 LYS B O 1
ATOM 10124 N N . GLU B 1 306 ? 28.143 -53.645 3.185 1.00 11.90 306 GLU B N 1
ATOM 10125 C CA . GLU B 1 306 ? 28.238 -55.078 3.363 1.00 13.41 306 GLU B CA 1
ATOM 10126 C C . GLU B 1 306 ? 27.131 -55.803 2.609 1.00 13.25 306 GLU B C 1
ATOM 10127 O O . GLU B 1 306 ? 27.376 -56.785 1.900 1.00 13.48 306 GLU B O 1
ATOM 10139 N N . LEU B 1 307 ? 25.910 -55.308 2.679 1.00 12.67 307 LEU B N 1
ATOM 10140 C CA . LEU B 1 307 ? 24.809 -55.917 1.911 1.00 14.40 307 LEU B CA 1
ATOM 10141 C C . LEU B 1 307 ? 25.070 -55.822 0.418 1.00 13.59 307 LEU B C 1
ATOM 10142 O O . LEU B 1 307 ? 24.850 -56.769 -0.323 1.00 13.91 307 LEU B O 1
ATOM 10158 N N . PHE B 1 308 ? 25.547 -54.695 -0.042 1.00 12.79 308 PHE B N 1
ATOM 10159 C CA . PHE B 1 308 ? 25.871 -54.525 -1.453 1.00 12.40 308 PHE B CA 1
ATOM 10160 C C . PHE B 1 308 ? 26.961 -55.458 -1.882 1.00 12.94 308 PHE B C 1
ATOM 10161 O O . PHE B 1 308 ? 26.855 -56.138 -2.923 1.00 13.04 308 PHE B O 1
ATOM 10178 N N . ASP B 1 309 ? 28.043 -55.559 -1.091 1.00 12.83 309 ASP B N 1
ATOM 10179 C CA . ASP B 1 309 ? 29.142 -56.429 -1.454 1.00 12.90 309 ASP B CA 1
ATOM 10180 C C . ASP B 1 309 ? 28.715 -57.864 -1.465 1.00 14.08 309 ASP B C 1
ATOM 10181 O O . ASP B 1 309 ? 29.178 -58.630 -2.306 1.00 15.29 309 ASP B O 1
ATOM 10190 N N . LYS B 1 310 ? 27.835 -58.269 -0.548 1.00 13.68 310 LYS B N 1
ATOM 10191 C CA . LYS B 1 310 ? 27.331 -59.645 -0.569 1.00 15.40 310 LYS B CA 1
ATOM 10192 C C . LYS B 1 310 ? 26.504 -59.878 -1.830 1.00 15.59 310 LYS B C 1
ATOM 10193 O O . LYS B 1 310 ? 26.518 -60.983 -2.387 1.00 18.40 310 LYS B O 1
ATOM 10212 N N . SER B 1 311 ? 25.772 -58.874 -2.280 1.00 14.72 311 SER B N 1
ATOM 10213 C CA . SER B 1 311 ? 24.993 -58.907 -3.510 1.00 16.19 311 SER B CA 1
ATOM 10214 C C . SER B 1 311 ? 25.927 -59.156 -4.684 1.00 16.71 311 SER B C 1
ATOM 10215 O O . SER B 1 311 ? 25.686 -59.981 -5.574 1.00 17.44 311 SER B O 1
ATOM 10223 N N . VAL B 1 312 ? 27.016 -58.389 -4.726 1.00 16.19 312 VAL B N 1
ATOM 10224 C CA . VAL B 1 312 ? 27.990 -58.516 -5.783 1.00 17.24 312 VAL B CA 1
ATOM 10225 C C . VAL B 1 312 ? 28.630 -59.888 -5.776 1.00 18.22 312 VAL B C 1
ATOM 10226 O O . VAL B 1 312 ? 28.936 -60.470 -6.840 1.00 19.29 312 VAL B O 1
ATOM 10239 N N . GLU B 1 313 ? 28.858 -60.448 -4.594 1.00 19.26 313 GLU B N 1
ATOM 10240 C CA . GLU B 1 313 ? 29.390 -61.783 -4.525 1.00 21.73 313 GLU B CA 1
ATOM 10241 C C . GLU B 1 313 ? 28.431 -62.775 -5.149 1.00 21.31 313 GLU B C 1
ATOM 10242 O O . GLU B 1 313 ? 28.869 -63.744 -5.758 1.00 22.54 313 GLU B O 1
ATOM 10254 N N . GLU B 1 314 ? 27.112 -62.541 -5.102 1.00 22.17 314 GLU B N 1
ATOM 10255 C CA . GLU B 1 314 ? 26.209 -63.458 -5.826 1.00 22.57 314 GLU B CA 1
ATOM 10256 C C . GLU B 1 314 ? 26.406 -63.360 -7.328 1.00 22.18 314 GLU B C 1
ATOM 10257 O O . GLU B 1 314 ? 26.336 -64.356 -8.056 1.00 23.00 314 GLU B O 1
ATOM 10269 N N . VAL B 1 315 ? 26.709 -62.179 -7.815 1.00 20.65 315 VAL B N 1
ATOM 10270 C CA . VAL B 1 315 ? 26.978 -62.005 -9.264 1.00 20.45 315 VAL B CA 1
ATOM 10271 C C . VAL B 1 315 ? 28.281 -62.687 -9.616 1.00 20.78 315 VAL B C 1
ATOM 10272 O O . VAL B 1 315 ? 28.377 -63.378 -10.624 1.00 20.70 315 VAL B O 1
ATOM 10285 N N . ARG B 1 316 ? 29.295 -62.571 -8.772 1.00 21.53 316 ARG B N 1
ATOM 10286 C CA . ARG B 1 316 ? 30.546 -63.232 -9.040 1.00 23.57 316 ARG B CA 1
ATOM 10287 C C . ARG B 1 316 ? 30.373 -64.745 -9.072 1.00 23.63 316 ARG B C 1
ATOM 10288 O O . ARG B 1 316 ? 30.978 -65.418 -9.914 1.00 24.42 316 ARG B O 1
ATOM 10309 N N . LYS B 1 317 ? 29.521 -65.286 -8.204 1.00 23.49 317 LYS B N 1
ATOM 10310 C CA . LYS B 1 317 ? 29.270 -66.764 -8.216 1.00 25.28 317 LYS B CA 1
ATOM 10311 C C . LYS B 1 317 ? 28.593 -67.180 -9.526 1.00 25.95 317 LYS B C 1
ATOM 10312 O O . LYS B 1 317 ? 28.942 -68.222 -10.132 1.00 27.19 317 LYS B O 1
ATOM 10319 N N . LEU B 1 318 ? 27.597 -66.395 -9.970 1.00 25.31 318 LEU B N 1
ATOM 10320 C CA . LEU B 1 318 ? 26.978 -66.698 -11.276 1.00 25.55 318 LEU B CA 1
ATOM 10321 C C . LEU B 1 318 ? 28.048 -66.567 -12.409 1.00 24.77 318 LEU B C 1
ATOM 10322 O O . LEU B 1 318 ? 28.060 -67.326 -13.394 1.00 26.22 318 LEU B O 1
ATOM 10338 N N . GLN B 1 319 ? 28.888 -65.538 -12.344 1.00 24.69 319 GLN B N 1
ATOM 10339 C CA . GLN B 1 319 ? 29.890 -65.343 -13.371 1.00 26.58 319 GLN B CA 1
ATOM 10340 C C . GLN B 1 319 ? 30.825 -66.570 -13.489 1.00 27.90 319 GLN B C 1
ATOM 10341 O O . GLN B 1 319 ? 31.249 -66.916 -14.575 1.00 28.17 319 GLN B O 1
ATOM 10355 N N . LYS B 1 320 ? 31.144 -67.250 -12.378 1.00 29.94 320 LYS B N 1
ATOM 10356 C CA . LYS B 1 320 ? 31.959 -68.426 -12.439 1.00 33.11 320 LYS B CA 1
ATOM 10357 C C . LYS B 1 320 ? 31.242 -69.513 -13.251 1.00 32.56 320 LYS B C 1
ATOM 10358 O O . LYS B 1 320 ? 31.866 -70.227 -14.008 1.00 33.02 320 LYS B O 1
ATOM 10377 N N . ALA B 1 321 ? 29.937 -69.652 -13.072 1.00 32.50 321 ALA B N 1
ATOM 10378 C CA . ALA B 1 321 ? 29.139 -70.576 -13.862 1.00 32.78 321 ALA B CA 1
ATOM 10379 C C . ALA B 1 321 ? 29.149 -70.186 -15.340 1.00 33.30 321 ALA B C 1
ATOM 10380 O O . ALA B 1 321 ? 29.176 -71.056 -16.210 1.00 34.46 321 ALA B O 1
ATOM 10387 N N . ILE B 1 322 ? 29.132 -68.891 -15.641 1.00 32.24 322 ILE B N 1
ATOM 10388 C CA . ILE B 1 322 ? 29.209 -68.470 -17.051 1.00 31.63 322 ILE B CA 1
ATOM 10389 C C . ILE B 1 322 ? 30.558 -68.889 -17.602 1.00 34.23 322 ILE B C 1
ATOM 10390 O O . ILE B 1 322 ? 30.670 -69.473 -18.734 1.00 33.85 322 ILE B O 1
ATOM 10406 N N . LYS B 1 323 ? 31.612 -68.647 -16.818 1.00 35.68 323 LYS B N 1
ATOM 10407 C CA . LYS B 1 323 ? 32.953 -69.092 -17.291 1.00 39.70 323 LYS B CA 1
ATOM 10408 C C . LYS B 1 323 ? 33.015 -70.620 -17.537 1.00 39.36 323 LYS B C 1
ATOM 10409 O O . LYS B 1 323 ? 33.549 -71.116 -18.546 1.00 39.04 323 LYS B O 1
ATOM 10428 N N . ALA B 1 324 ? 32.352 -71.378 -16.678 1.00 39.10 324 ALA B N 1
ATOM 10429 C CA . ALA B 1 324 ? 32.329 -72.848 -16.840 1.00 39.80 324 ALA B CA 1
ATOM 10430 C C . ALA B 1 324 ? 31.531 -73.351 -18.065 1.00 40.18 324 ALA B C 1
ATOM 10431 O O . ALA B 1 324 ? 31.639 -74.540 -18.475 1.00 41.44 324 ALA B O 1
ATOM 10438 N N . LEU B 1 325 ? 30.723 -72.482 -18.652 1.00 39.85 325 LEU B N 1
ATOM 10439 C CA . LEU B 1 325 ? 30.125 -72.715 -19.967 1.00 40.58 325 LEU B CA 1
ATOM 10440 C C . LEU B 1 325 ? 31.174 -72.644 -21.101 1.00 41.48 325 LEU B C 1
ATOM 10441 O O . LEU B 1 325 ? 30.954 -73.273 -22.122 1.00 43.00 325 LEU B O 1
ATOM 10457 N N . GLY B 1 326 ? 32.258 -71.860 -20.977 1.00 41.62 326 GLY B N 1
ATOM 10458 C CA . GLY B 1 326 ? 33.310 -71.761 -22.018 1.00 42.51 326 GLY B CA 1
ATOM 10459 C C . GLY B 1 326 ? 33.137 -71.010 -23.372 1.00 44.81 326 GLY B C 1
ATOM 10460 O O . GLY B 1 326 ? 33.871 -71.294 -24.350 1.00 47.21 326 GLY B O 1
ATOM 10464 N N . LEU B 1 327 ? 32.238 -70.045 -23.494 1.00 44.33 327 LEU B N 1
ATOM 10465 C CA . LEU B 1 327 ? 31.822 -69.579 -24.861 1.00 44.89 327 LEU B CA 1
ATOM 10466 C C . LEU B 1 327 ? 32.886 -68.861 -25.754 1.00 45.50 327 LEU B C 1
ATOM 10467 O O . LEU B 1 327 ? 33.399 -67.774 -25.425 1.00 46.27 327 LEU B O 1
ATOM 10483 N N . GLU B 1 328 ? 33.211 -69.497 -26.893 1.00 45.26 328 GLU B N 1
ATOM 10484 C CA . GLU B 1 328 ? 34.070 -68.900 -27.922 1.00 45.45 328 GLU B CA 1
ATOM 10485 C C . GLU B 1 328 ? 33.402 -67.704 -28.595 1.00 45.51 328 GLU B C 1
ATOM 10486 O O . GLU B 1 328 ? 32.155 -67.689 -28.765 1.00 44.85 328 GLU B O 1
ATOM 10490 N N . HIS B 1 329 ? 34.229 -66.728 -28.990 1.00 45.46 329 HIS B N 1
ATOM 10491 C CA . HIS B 1 329 ? 33.811 -65.595 -29.815 1.00 45.24 329 HIS B CA 1
ATOM 10492 C C . HIS B 1 329 ? 33.754 -65.922 -31.310 1.00 46.26 329 HIS B C 1
ATOM 10493 O O . HIS B 1 329 ? 34.358 -66.902 -31.767 1.00 46.50 329 HIS B O 1
ATOM 10508 N N . HIS B 1 330 ? 33.093 -65.053 -32.078 1.00 46.05 330 HIS B N 1
ATOM 10509 C CA . HIS B 1 330 ? 32.963 -65.190 -33.546 1.00 43.12 330 HIS B CA 1
ATOM 10510 C C . HIS B 1 330 ? 32.295 -66.540 -33.961 1.00 46.18 330 HIS B C 1
ATOM 10511 O O . HIS B 1 330 ? 32.606 -67.137 -35.042 1.00 46.06 330 HIS B O 1
ATOM 10515 N N . HIS B 1 331 ? 31.357 -66.987 -33.106 1.00 46.42 331 HIS B N 1
ATOM 10516 C CA . HIS B 1 331 ? 30.571 -68.236 -33.284 1.00 46.31 331 HIS B CA 1
ATOM 10517 C C . HIS B 1 331 ? 29.573 -68.149 -34.469 1.00 44.88 331 HIS B C 1
ATOM 10518 O O . HIS B 1 331 ? 29.431 -69.110 -35.239 1.00 45.13 331 HIS B O 1
ATOM 10533 N N . HIS B 1 332 ? 28.886 -67.007 -34.597 1.00 43.26 332 HIS B N 1
ATOM 10534 C CA . HIS B 1 332 ? 27.798 -66.814 -35.607 1.00 42.13 332 HIS B CA 1
ATOM 10535 C C . HIS B 1 332 ? 28.292 -65.989 -36.830 1.00 43.53 332 HIS B C 1
ATOM 10536 O O . HIS B 1 332 ? 27.930 -66.277 -37.991 1.00 44.34 332 HIS B O 1
ATOM 10551 N N . HIS B 1 333 ? 29.136 -64.985 -36.564 1.00 44.10 333 HIS B N 1
ATOM 10552 C CA . HIS B 1 333 ? 29.650 -64.101 -37.604 1.00 44.34 333 HIS B CA 1
ATOM 10553 C C . HIS B 1 333 ? 31.167 -63.935 -37.463 1.00 46.22 333 HIS B C 1
ATOM 10554 O O . HIS B 1 333 ? 31.972 -64.273 -38.385 1.00 47.59 333 HIS B O 1
ATOM 10569 N N . HIS B 1 334 ? 31.497 -63.540 -36.224 1.00 46.29 334 HIS B N 1
ATOM 10570 C CA . HIS B 1 334 ? 32.490 -62.500 -35.847 1.00 45.85 334 HIS B CA 1
ATOM 10571 C C . HIS B 1 334 ? 31.759 -61.486 -34.885 1.00 45.08 334 HIS B C 1
ATOM 10572 O O . HIS B 1 334 ? 31.048 -61.865 -33.922 1.00 44.22 334 HIS B O 1
#

Sequence (655 aa):
MTKRKKISLIGSGMIGGTMAYLCAQKELGDVVLFDVVVKNMPQGKALDLSHSSSSSIADTNVVKKKVTGTNSSYEDIKGSDVVIITAGLTKAPGKSDKEWSRDDLLPFNAKIMREVGEENIKKYCPNAFVIVITNPLDVMVVKVLHEHSGLPKNKVCGMAGVLDSSRFRHFIAEKLNVSPRDVQAMVIGAHGDKMVPLTTRYVTVNGIPLQEFIKKGRRITQEEIDEEIVEERTKNAGGEIVNLLGQGSAYFAPAASAIEMAEAYLKDKKRVLVCCSCYLEGQYGHKDMMFVGVPAVIGGNGVEKVIELELTPEEKELFDKSVEEVRKLQKAIKALGLEHMTKRKKISLIGSGMIGGTMAYLCAQKELGDVVLFDVVKNMPQGKALDLSHSSSSIADTNVVKKVTGTNSSYEDIKGSDVVIITAGLTKAPGKSDKEWSRDDLLPFNAKIMREVGEENIKKYCPNAFVIVITNPLDVMVVKVLHEHSGLPKNKVCGMAGVLDSSRFRHFIAEKLNVSPRDVQAMVIGAHGDKMVPLTTRYVTVNGIPLQEFIKKGRRITQEEEIDEIVEERTKNAGGEIVNLLGQGSAYFAPAASAIEMAEEAYLKDKKRVLVCCSCYLEGQYGHKDMMFVGVPAVIGGNNGVEKVIEELELTPEEKELFDKSVEEVRKLQKAIKALGLEHHHHHH

Organism: Apicomplexa (NCBI:txid5794)